Protein AF-0000000081166981 (afdb_homodimer)

Secondary structure (DSSP, 8-state):
------------------PPPPPPPPSEEEEEEEEEETTTTEEEEEEEEEETTTTEEEEEEPP-TTSTT---EEEEEEGGGTEEEEEETTT--EEEEPPPPP--SSSPTTPEEEEEEEEEETTEEEEEEEEE--BTTTB--SEEEEEETTTT-EEEEEEEE-SSS-EEEEEEEEEEEES-S-GGGGSPPGGGGGPEE--SS--SS--/------------------PPPPPPPPSEEEEEEEEEETTTTEEEEEEEEEETTTTEEEEEEPPPTTSTT---EEEEEEGGGTEEEEEETTT--EEEEPPPPP--SSSPTTPEEEEEEEEEETTEEEEEEEEE--BTTTB--SEEEEEETTTT-EEEEEEEE-SSS-EEEEEEEEEEEES-S-GGGGSPPGGGGGPEE--SS--SS--

pLDDT: mean 86.84, std 14.69, range [39.94, 98.31]

Structure (mmCIF, N/CA/C/O backbone):
data_AF-0000000081166981-model_v1
#
loop_
_entity.id
_entity.type
_entity.pdbx_description
1 polymer 'Uncharacterized protein'
#
loop_
_atom_site.group_PDB
_atom_site.id
_atom_site.type_symbol
_atom_site.label_atom_id
_atom_site.label_alt_id
_atom_site.label_comp_id
_atom_site.label_asym_id
_atom_site.label_entity_id
_atom_site.label_seq_id
_atom_site.pdbx_PDB_ins_code
_atom_site.Cartn_x
_atom_site.Cartn_y
_atom_site.Cartn_z
_atom_site.occupancy
_atom_site.B_iso_or_equiv
_atom_site.auth_seq_id
_atom_site.auth_comp_id
_atom_site.auth_asym_id
_atom_site.auth_atom_id
_atom_site.pdbx_PDB_model_num
ATOM 1 N N . MET A 1 1 ? 57.75 27.859 36.406 1 41.5 1 MET A N 1
ATOM 2 C CA . MET A 1 1 ? 56.656 26.891 36.312 1 41.5 1 MET A CA 1
ATOM 3 C C . MET A 1 1 ? 55.906 27.031 35 1 41.5 1 MET A C 1
ATOM 5 O O . MET A 1 1 ? 55.406 28.109 34.656 1 41.5 1 MET A O 1
ATOM 9 N N . MET A 1 2 ? 56.25 26.188 33.906 1 49.34 2 MET A N 1
ATOM 10 C CA . MET A 1 2 ? 55.781 26.094 32.531 1 49.34 2 MET A CA 1
ATOM 11 C C . MET A 1 2 ? 54.312 25.625 32.5 1 49.34 2 MET A C 1
ATOM 13 O O . MET A 1 2 ? 54 24.594 33.094 1 49.34 2 MET A O 1
ATOM 17 N N . ARG A 1 3 ? 53.25 26.453 32.406 1 57.19 3 ARG A N 1
ATOM 18 C CA . ARG A 1 3 ? 51.844 26.203 32.219 1 57.19 3 ARG A CA 1
ATOM 19 C C . ARG A 1 3 ? 51.562 25.375 30.969 1 57.19 3 ARG A C 1
ATOM 21 O O . ARG A 1 3 ? 51.844 25.844 29.859 1 57.19 3 ARG A O 1
ATOM 28 N N . ILE A 1 4 ? 51.594 24.031 31 1 49.94 4 ILE A N 1
ATOM 29 C CA . ILE A 1 4 ? 51.219 23.156 29.891 1 49.94 4 ILE A CA 1
ATOM 30 C C . ILE A 1 4 ? 49.719 23.281 29.609 1 49.94 4 ILE A C 1
ATOM 32 O O . ILE A 1 4 ? 48.875 23.031 30.484 1 49.94 4 ILE A O 1
ATOM 36 N N . ALA A 1 5 ? 49.281 24.062 28.578 1 58.81 5 ALA A N 1
ATOM 37 C CA . ALA A 1 5 ? 47.938 24.172 28.062 1 58.81 5 ALA A CA 1
ATOM 38 C C . ALA A 1 5 ? 47.469 22.844 27.484 1 58.81 5 ALA A C 1
ATOM 40 O O . ALA A 1 5 ? 48.125 22.281 26.578 1 58.81 5 ALA A O 1
ATOM 41 N N . PHE A 1 6 ? 46.688 22.031 28.188 1 53.03 6 PHE A N 1
ATOM 42 C CA . PHE A 1 6 ? 46.062 20.812 27.703 1 53.03 6 PHE A CA 1
ATOM 43 C C . PHE A 1 6 ? 45.031 21.125 26.609 1 53.03 6 PHE A C 1
ATOM 45 O O . PHE A 1 6 ? 44.062 21.859 26.844 1 53.03 6 PHE A O 1
ATOM 52 N N . VAL A 1 7 ? 45.5 21.094 25.328 1 52.56 7 VAL A N 1
ATOM 53 C CA . VAL A 1 7 ? 44.562 21.156 24.203 1 52.56 7 VAL A CA 1
ATOM 54 C C . VAL A 1 7 ? 43.656 19.922 24.188 1 52.56 7 VAL A C 1
ATOM 56 O O . VAL A 1 7 ? 44.156 18.797 24.062 1 52.56 7 VAL A O 1
ATOM 59 N N . LEU A 1 8 ? 42.469 19.984 24.75 1 51.81 8 LEU A N 1
ATOM 60 C CA . LEU A 1 8 ? 41.438 18.969 24.594 1 51.81 8 LEU A CA 1
ATOM 61 C C . LEU A 1 8 ? 41 18.844 23.125 1 51.81 8 LEU A C 1
ATOM 63 O O . LEU A 1 8 ? 40.406 19.766 22.578 1 51.81 8 LEU A O 1
ATOM 67 N N . LEU A 1 9 ? 41.656 18.016 22.328 1 49.22 9 LEU A N 1
ATOM 68 C CA . LEU A 1 9 ? 41.219 17.656 20.984 1 49.22 9 LEU A CA 1
ATOM 69 C C . LEU A 1 9 ? 39.844 16.969 21.031 1 49.22 9 LEU A C 1
ATOM 71 O O . LEU A 1 9 ? 39.719 15.859 21.547 1 49.22 9 LEU A O 1
ATOM 75 N N . ALA A 1 10 ? 38.781 17.703 20.953 1 51.91 10 ALA A N 1
ATOM 76 C CA . ALA A 1 10 ? 37.469 17.109 20.75 1 51.91 10 ALA A CA 1
ATOM 77 C C . ALA A 1 10 ? 37.406 16.312 19.453 1 51.91 10 ALA A C 1
ATOM 79 O O . ALA A 1 10 ? 37.5 16.891 18.359 1 51.91 10 ALA A O 1
ATOM 80 N N . ILE A 1 11 ? 37.719 14.992 19.391 1 51.25 11 ILE A N 1
ATOM 81 C CA . ILE A 1 11 ? 37.5 14.094 18.266 1 51.25 11 ILE A CA 1
ATOM 82 C C . ILE A 1 11 ? 36 14.078 17.922 1 51.25 11 ILE A C 1
ATOM 84 O O . ILE A 1 11 ? 35.188 13.578 18.688 1 51.25 11 ILE A O 1
ATOM 88 N N . PHE A 1 12 ? 35.531 15 17.062 1 52.44 12 PHE A N 1
ATOM 89 C CA . PHE A 1 12 ? 34.219 14.875 16.422 1 52.44 12 PHE A CA 1
ATOM 90 C C . PHE A 1 12 ? 34.125 13.562 15.656 1 52.44 12 PHE A C 1
ATOM 92 O O . PHE A 1 12 ? 34.75 13.398 14.609 1 52.44 12 PHE A O 1
ATOM 99 N N . ALA A 1 13 ? 33.844 12.484 16.219 1 47.09 13 ALA A N 1
ATOM 100 C CA . ALA A 1 13 ? 33.438 11.266 15.523 1 47.09 13 ALA A CA 1
ATOM 101 C C . ALA A 1 13 ? 32.281 11.547 14.578 1 47.09 13 ALA A C 1
ATOM 103 O O . ALA A 1 13 ? 31.141 11.742 15.016 1 47.09 13 ALA A O 1
ATOM 104 N N . TRP A 1 14 ? 32.5 12.125 13.422 1 47.34 14 TRP A N 1
ATOM 105 C CA . TRP A 1 14 ? 31.5 12.039 12.367 1 47.34 14 TRP A CA 1
ATOM 106 C C . TRP A 1 14 ? 30.984 10.609 12.211 1 47.34 14 TRP A C 1
ATOM 108 O O . TRP A 1 14 ? 31.719 9.734 11.742 1 47.34 14 TRP A O 1
ATOM 118 N N . THR A 1 15 ? 30.25 10.125 13.047 1 48 15 THR A N 1
ATOM 119 C CA . THR A 1 15 ? 29.578 8.875 12.727 1 48 15 THR A CA 1
ATOM 120 C C . THR A 1 15 ? 28.906 8.961 11.359 1 48 15 THR A C 1
ATOM 122 O O . THR A 1 15 ? 27.953 9.734 11.172 1 48 15 THR A O 1
ATOM 125 N N . ASN A 1 16 ? 29.625 8.891 10.258 1 45.94 16 ASN A N 1
ATOM 126 C CA . ASN A 1 16 ? 28.984 8.602 8.977 1 45.94 16 ASN A CA 1
ATOM 127 C C . ASN A 1 16 ? 27.812 7.648 9.125 1 45.94 16 ASN A C 1
ATOM 129 O O . ASN A 1 16 ? 28 6.48 9.469 1 45.94 16 ASN A O 1
ATOM 133 N N . ALA A 1 17 ? 26.766 8.039 9.602 1 55.31 17 ALA A N 1
ATOM 134 C CA . ALA A 1 17 ? 25.594 7.18 9.664 1 55.31 17 ALA A CA 1
ATOM 135 C C . ALA A 1 17 ? 25.406 6.414 8.352 1 55.31 17 ALA A C 1
ATOM 137 O O . ALA A 1 17 ? 24.984 6.984 7.344 1 55.31 17 ALA A O 1
ATOM 138 N N . GLN A 1 18 ? 26.234 5.395 7.977 1 61.78 18 GLN A N 1
ATOM 139 C CA . GLN A 1 18 ? 26.203 4.555 6.785 1 61.78 18 GLN A CA 1
ATOM 140 C C . GLN A 1 18 ? 24.766 4.137 6.449 1 61.78 18 GLN A C 1
ATOM 142 O O . GLN A 1 18 ? 23.969 3.871 7.352 1 61.78 18 GLN A O 1
ATOM 147 N N . ALA A 1 19 ? 24.344 4.379 5.203 1 71.38 19 ALA A N 1
ATOM 148 C CA . ALA A 1 19 ? 23.047 3.9 4.711 1 71.38 19 ALA A CA 1
ATOM 149 C C . ALA A 1 19 ? 22.828 2.432 5.066 1 71.38 19 ALA A C 1
ATOM 151 O O . ALA A 1 19 ? 23.781 1.634 5.027 1 71.38 19 ALA A O 1
ATOM 152 N N . PRO A 1 20 ? 21.656 2.158 5.574 1 85.75 20 PRO A N 1
ATOM 153 C CA . PRO A 1 20 ? 21.375 0.769 5.945 1 85.75 20 PRO A CA 1
ATOM 154 C C . PRO A 1 20 ? 21.641 -0.211 4.805 1 85.75 20 PRO A C 1
ATOM 156 O O . PRO A 1 20 ? 21.562 0.165 3.633 1 85.75 20 PRO A O 1
ATOM 159 N N . SER A 1 21 ? 22.125 -1.35 5.086 1 90.31 21 SER A N 1
ATOM 160 C CA . SER A 1 21 ? 22.281 -2.422 4.109 1 90.31 21 SER A CA 1
ATOM 161 C C . SER A 1 21 ? 20.969 -3.164 3.877 1 90.31 21 SER A C 1
ATOM 163 O O . SER A 1 21 ? 20.219 -3.395 4.816 1 90.31 21 SER A O 1
ATOM 165 N N . PRO A 1 22 ? 20.734 -3.51 2.668 1 93.31 22 PRO A N 1
ATOM 166 C CA . PRO A 1 22 ? 19.5 -4.238 2.375 1 93.31 22 PRO A CA 1
ATOM 167 C C . PRO A 1 22 ? 19.453 -5.613 3.035 1 93.31 22 PRO A C 1
ATOM 169 O O . PRO A 1 22 ? 20.469 -6.289 3.131 1 93.31 22 PRO A O 1
ATOM 172 N N . CYS A 1 23 ? 18.359 -5.961 3.521 1 94.81 23 CYS A N 1
ATOM 173 C CA . CYS A 1 23 ? 18.172 -7.309 4.043 1 94.81 23 CYS A CA 1
ATOM 174 C C . CYS A 1 23 ? 18.047 -8.32 2.91 1 94.81 23 CYS A C 1
ATOM 176 O O . CYS A 1 23 ? 17.922 -7.941 1.744 1 94.81 23 CYS A O 1
ATOM 178 N N . VAL A 1 24 ? 18.109 -9.617 3.238 1 93.94 24 VAL A N 1
ATOM 179 C CA . VAL A 1 24 ? 18.016 -10.688 2.25 1 93.94 24 VAL A CA 1
ATOM 180 C C . VAL A 1 24 ? 16.641 -11.32 2.295 1 93.94 24 VAL A C 1
ATOM 182 O O . VAL A 1 24 ? 16.234 -11.883 3.316 1 93.94 24 VAL A O 1
ATOM 185 N N . ALA A 1 25 ? 15.984 -11.203 1.248 1 94.31 25 ALA A N 1
ATOM 186 C CA . ALA A 1 25 ? 14.641 -11.773 1.152 1 94.31 25 ALA A CA 1
ATOM 187 C C . ALA A 1 25 ? 14.688 -13.297 1.246 1 94.31 25 ALA A C 1
ATOM 189 O O . ALA A 1 25 ? 15.68 -13.922 0.858 1 94.31 25 ALA A O 1
ATOM 190 N N . PRO A 1 26 ? 13.602 -13.922 1.731 1 96.38 26 PRO A N 1
ATOM 191 C CA . PRO A 1 26 ? 13.562 -15.383 1.743 1 96.38 26 PRO A CA 1
ATOM 192 C C . PRO A 1 26 ? 13.602 -15.984 0.34 1 96.38 26 PRO A C 1
ATOM 194 O O . PRO A 1 26 ? 13.047 -15.406 -0.599 1 96.38 26 PRO A O 1
ATOM 197 N N . THR A 1 27 ? 14.141 -17.141 0.223 1 97 27 THR A N 1
ATOM 198 C CA . THR A 1 27 ? 14.242 -17.797 -1.071 1 97 27 THR A CA 1
ATOM 199 C C . THR A 1 27 ? 12.922 -18.484 -1.429 1 97 27 THR A C 1
ATOM 201 O O . THR A 1 27 ? 12.68 -18.797 -2.596 1 97 27 THR A O 1
ATOM 204 N N . GLN A 1 28 ? 12.156 -18.797 -0.4 1 97.75 28 GLN A N 1
ATOM 205 C CA . GLN A 1 28 ? 10.844 -19.406 -0.607 1 97.75 28 GLN A CA 1
ATOM 206 C C . GLN A 1 28 ? 9.812 -18.844 0.368 1 97.75 28 GLN A C 1
ATOM 208 O O . GLN A 1 28 ? 10.109 -18.641 1.548 1 97.75 28 GLN A O 1
ATOM 213 N N . PHE A 1 29 ? 8.617 -18.578 -0.15 1 98 29 PHE A N 1
ATOM 214 C CA . PHE A 1 29 ? 7.508 -18.203 0.716 1 98 29 PHE A CA 1
ATOM 215 C C . PHE A 1 29 ? 6.176 -18.375 -0.005 1 98 29 PHE A C 1
ATOM 217 O O . PHE A 1 29 ? 6.141 -18.531 -1.228 1 98 29 PHE A O 1
ATOM 224 N N . ALA A 1 30 ? 5.137 -18.484 0.75 1 98.31 30 ALA A N 1
ATOM 225 C CA . ALA A 1 30 ? 3.758 -18.422 0.269 1 98.31 30 ALA A CA 1
ATOM 226 C C . ALA A 1 30 ? 3.021 -17.234 0.859 1 98.31 30 ALA A C 1
ATOM 228 O O . ALA A 1 30 ? 3.381 -16.734 1.934 1 98.31 30 ALA A O 1
ATOM 229 N N . ALA A 1 31 ? 2.043 -16.734 0.13 1 98 31 ALA A N 1
ATOM 230 C CA . ALA A 1 31 ? 1.3 -15.562 0.606 1 98 31 ALA A CA 1
ATOM 231 C C . ALA A 1 31 ? -0.015 -15.406 -0.152 1 98 31 ALA A C 1
ATOM 233 O O . ALA A 1 31 ? -0.223 -16.047 -1.188 1 98 31 ALA A O 1
ATOM 234 N N . ARG A 1 32 ? -0.881 -14.648 0.388 1 97.25 32 ARG A N 1
ATOM 235 C CA . ARG A 1 32 ? -1.957 -14.031 -0.376 1 97.25 32 ARG A CA 1
ATOM 236 C C . ARG A 1 32 ? -1.551 -12.641 -0.86 1 97.25 32 ARG A C 1
ATOM 238 O O . ARG A 1 32 ? -0.796 -11.938 -0.184 1 97.25 32 ARG A O 1
ATOM 245 N N . ILE A 1 33 ? -1.993 -12.336 -2.061 1 96.38 33 ILE A N 1
ATOM 246 C CA . ILE A 1 33 ? -1.647 -11 -2.545 1 96.38 33 ILE A CA 1
ATOM 247 C C . ILE A 1 33 ? -2.891 -10.32 -3.117 1 96.38 33 ILE A C 1
ATOM 249 O O . ILE A 1 33 ? -3.801 -10.992 -3.611 1 96.38 33 ILE A O 1
ATOM 253 N N . SER A 1 34 ? -2.934 -9.07 -2.967 1 94.75 34 SER A N 1
ATOM 254 C CA . SER A 1 34 ? -3.855 -8.195 -3.689 1 94.75 34 SER A CA 1
ATOM 255 C C . SER A 1 34 ? -3.111 -7.289 -4.66 1 94.75 34 SER A C 1
ATOM 257 O O . SER A 1 34 ? -2.193 -6.566 -4.266 1 94.75 34 SER A O 1
ATOM 259 N N . GLN A 1 35 ? -3.494 -7.438 -5.887 1 92.75 35 GLN A N 1
ATOM 260 C CA . GLN A 1 35 ? -2.865 -6.621 -6.922 1 92.75 35 GLN A CA 1
ATOM 261 C C . GLN A 1 35 ? -3.83 -5.562 -7.449 1 92.75 35 GLN A C 1
ATOM 263 O O . GLN A 1 35 ? -4.891 -5.891 -7.984 1 92.75 35 GLN A O 1
ATOM 268 N N . TYR A 1 36 ? -3.428 -4.344 -7.289 1 90.88 36 TYR A N 1
ATOM 269 C CA . TYR A 1 36 ? -4.23 -3.223 -7.77 1 90.88 36 TYR A CA 1
ATOM 270 C C . TYR A 1 36 ? -3.598 -2.584 -9 1 90.88 36 TYR A C 1
ATOM 272 O O . TYR A 1 36 ? -2.51 -2.01 -8.914 1 90.88 36 TYR A O 1
ATOM 280 N N . ASN A 1 37 ? -4.344 -2.715 -10.078 1 88.38 37 ASN A N 1
ATOM 281 C CA . ASN A 1 37 ? -3.965 -1.98 -11.281 1 88.38 37 ASN A CA 1
ATOM 282 C C . ASN A 1 37 ? -4.574 -0.581 -11.297 1 88.38 37 ASN A C 1
ATOM 284 O O . ASN A 1 37 ? -5.781 -0.427 -11.484 1 88.38 37 ASN A O 1
ATOM 288 N N . HIS A 1 38 ? -3.75 0.38 -11.172 1 86.81 38 HIS A N 1
ATOM 289 C CA . HIS A 1 38 ? -4.238 1.738 -10.969 1 86.81 38 HIS A CA 1
ATOM 290 C C . HIS A 1 38 ? -4.668 2.373 -12.281 1 86.81 38 HIS A C 1
AT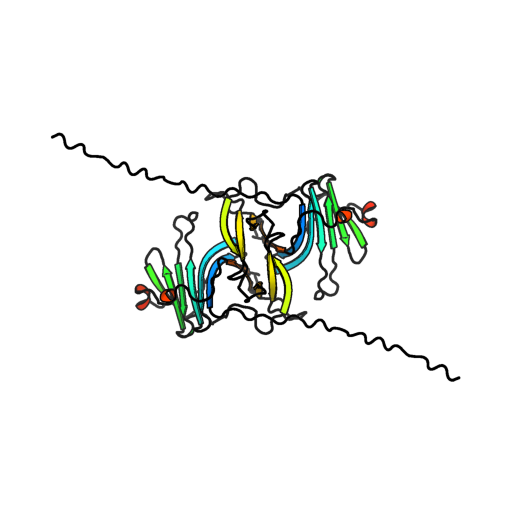OM 292 O O . HIS A 1 38 ? -5.352 3.4 -12.289 1 86.81 38 HIS A O 1
ATOM 298 N N . GLY A 1 39 ? -4.301 1.807 -13.406 1 80.94 39 GLY A N 1
ATOM 299 C CA . GLY A 1 39 ? -4.742 2.273 -14.711 1 80.94 39 GLY A CA 1
ATOM 300 C C . GLY A 1 39 ? -6.164 1.862 -15.039 1 80.94 39 GLY A C 1
ATOM 301 O O . GLY A 1 39 ? -6.918 2.637 -15.641 1 80.94 39 GLY A O 1
ATOM 302 N N . THR A 1 40 ? -6.527 0.65 -14.609 1 80 40 THR A N 1
ATOM 303 C CA . THR A 1 40 ? -7.852 0.13 -14.938 1 80 40 THR A CA 1
ATOM 304 C C . THR A 1 40 ? -8.75 0.125 -13.703 1 80 40 THR A C 1
ATOM 306 O O . THR A 1 40 ? -9.953 -0.136 -13.805 1 80 40 THR A O 1
ATOM 309 N N . ASP A 1 41 ? -8.172 0.356 -12.555 1 81.88 41 ASP A N 1
ATOM 310 C CA . ASP A 1 41 ? -8.883 0.347 -11.281 1 81.88 41 ASP A CA 1
ATOM 311 C C . ASP A 1 41 ? -9.453 -1.037 -10.977 1 81.88 41 ASP A C 1
ATOM 313 O O . ASP A 1 41 ? -10.633 -1.169 -10.656 1 81.88 41 ASP A O 1
ATOM 317 N N . THR A 1 42 ? -8.609 -2.027 -11.133 1 83.44 42 THR A N 1
ATOM 318 C CA . THR A 1 42 ? -9.008 -3.404 -10.867 1 83.44 42 THR A CA 1
ATOM 319 C C . THR A 1 42 ? -8.133 -4.023 -9.773 1 83.44 42 THR A C 1
ATOM 321 O O . THR A 1 42 ? -6.926 -3.783 -9.734 1 83.44 42 THR A O 1
ATOM 324 N N . ILE A 1 43 ? -8.836 -4.75 -8.953 1 86.75 43 ILE A N 1
ATOM 325 C CA . ILE A 1 43 ? -8.133 -5.473 -7.902 1 86.75 43 ILE A CA 1
ATOM 326 C C . ILE A 1 43 ? -8.281 -6.977 -8.125 1 86.75 43 ILE A C 1
ATOM 328 O O . ILE A 1 43 ? -9.398 -7.484 -8.266 1 86.75 43 ILE A O 1
ATOM 332 N N . ASN A 1 44 ? -7.168 -7.629 -8.266 1 88.38 44 ASN A N 1
ATOM 333 C CA . ASN A 1 44 ? -7.133 -9.086 -8.32 1 88.38 44 ASN A CA 1
ATOM 334 C C . ASN A 1 44 ? -6.441 -9.672 -7.09 1 88.38 44 ASN A C 1
ATOM 336 O O . ASN A 1 44 ? -5.438 -9.133 -6.621 1 88.38 44 ASN A O 1
ATOM 340 N N . ARG A 1 45 ? -6.973 -10.781 -6.66 1 92.88 45 ARG A N 1
ATOM 341 C CA . ARG A 1 45 ? -6.387 -11.43 -5.492 1 92.88 45 ARG A CA 1
ATOM 342 C C . ARG A 1 45 ? -5.906 -12.836 -5.832 1 92.88 45 ARG A C 1
ATOM 344 O O . ARG A 1 45 ? -6.559 -13.555 -6.594 1 92.88 45 ARG A O 1
ATOM 351 N N . PHE A 1 46 ? -4.773 -13.188 -5.25 1 95.31 46 PHE A N 1
ATOM 352 C CA . PHE A 1 46 ? -4.168 -14.484 -5.535 1 95.31 46 PHE A CA 1
ATOM 353 C C . PHE A 1 46 ? -3.635 -15.125 -4.258 1 95.31 46 PHE A C 1
ATOM 355 O O . PHE A 1 46 ? -3.285 -14.422 -3.307 1 95.31 46 PHE A O 1
ATOM 362 N N . ILE A 1 47 ? -3.609 -16.438 -4.273 1 96.56 47 ILE A N 1
ATOM 363 C CA . ILE A 1 47 ? -2.705 -17.188 -3.422 1 96.56 47 ILE A CA 1
ATOM 364 C C . ILE A 1 47 ? -1.443 -17.562 -4.203 1 96.56 47 ILE A C 1
ATOM 366 O O . ILE A 1 47 ? -1.524 -18.094 -5.312 1 96.56 47 ILE A O 1
ATOM 370 N N . ILE A 1 48 ? -0.298 -17.266 -3.625 1 96.81 48 ILE A N 1
ATOM 371 C CA . ILE A 1 48 ? 0.915 -17.469 -4.41 1 96.81 48 ILE A CA 1
ATOM 372 C C . ILE A 1 48 ? 1.893 -18.344 -3.633 1 96.81 48 ILE A C 1
ATOM 374 O O . ILE A 1 48 ? 1.831 -18.422 -2.404 1 96.81 48 ILE A O 1
ATOM 378 N N . GLN A 1 49 ? 2.742 -19 -4.363 1 97.44 49 GLN A N 1
ATOM 379 C CA . GLN A 1 49 ? 3.969 -19.609 -3.867 1 97.44 49 GLN A CA 1
ATOM 380 C C . GLN A 1 49 ? 5.176 -19.188 -4.695 1 97.44 49 GLN A C 1
ATOM 382 O O . GLN A 1 49 ? 5.121 -19.172 -5.926 1 97.44 49 GLN A O 1
ATOM 387 N N . TYR A 1 50 ? 6.09 -18.797 -4.031 1 97.44 50 TYR A N 1
ATOM 388 C CA . TYR A 1 50 ? 7.344 -18.297 -4.586 1 97.44 50 TYR A CA 1
ATOM 389 C C . TYR A 1 50 ? 8.5 -19.234 -4.25 1 97.44 50 TYR A C 1
ATOM 391 O O . TYR A 1 50 ? 8.688 -19.609 -3.092 1 97.44 50 TYR A O 1
ATOM 399 N N . ASP A 1 51 ? 9.281 -19.594 -5.254 1 97.81 51 ASP A N 1
ATOM 400 C CA . ASP A 1 51 ? 10.43 -20.469 -5.098 1 97.81 51 ASP A CA 1
ATOM 401 C C . ASP A 1 51 ? 11.617 -19.984 -5.93 1 97.81 51 ASP A C 1
ATOM 403 O O . ASP A 1 51 ? 11.742 -20.344 -7.102 1 97.81 51 ASP A O 1
ATOM 407 N N . ALA A 1 52 ? 12.508 -19.266 -5.293 1 96.56 52 ALA A N 1
ATOM 408 C CA . ALA A 1 52 ? 13.648 -18.688 -5.996 1 96.56 52 ALA A CA 1
ATOM 409 C C . ALA A 1 52 ? 14.719 -19.75 -6.254 1 96.56 52 ALA A C 1
ATOM 411 O O . ALA A 1 52 ? 15.523 -19.609 -7.184 1 96.56 52 ALA A O 1
ATOM 412 N N . ILE A 1 53 ? 14.75 -20.719 -5.43 1 96.69 53 ILE A N 1
ATOM 413 C CA . ILE A 1 53 ? 15.734 -21.781 -5.605 1 96.69 53 ILE A CA 1
ATOM 414 C C . ILE A 1 53 ? 15.562 -22.422 -6.98 1 96.69 53 ILE A C 1
ATOM 416 O O . ILE A 1 53 ? 16.531 -22.625 -7.707 1 96.69 53 ILE A O 1
ATOM 420 N N . ASN A 1 54 ? 14.344 -22.672 -7.344 1 97.25 54 ASN A N 1
ATOM 421 C CA . ASN A 1 54 ? 14.055 -23.328 -8.617 1 97.25 54 ASN A CA 1
ATOM 422 C C . ASN A 1 54 ? 13.492 -22.344 -9.641 1 97.25 54 ASN A C 1
ATOM 424 O O . ASN A 1 54 ? 13.055 -22.75 -10.719 1 97.25 54 ASN A O 1
ATOM 428 N N . GLU A 1 55 ? 13.422 -21.078 -9.32 1 97.12 55 GLU A N 1
ATOM 429 C CA . GLU A 1 55 ? 12.961 -20 -10.188 1 97.12 55 GLU A CA 1
ATOM 430 C C . GLU A 1 55 ? 11.57 -20.281 -10.734 1 97.12 55 GLU A C 1
ATOM 432 O O . GLU A 1 55 ? 11.367 -20.328 -11.953 1 97.12 55 GLU A O 1
ATOM 437 N N . ARG A 1 56 ? 10.641 -20.344 -9.812 1 97.12 56 ARG A N 1
ATOM 438 C CA . ARG A 1 56 ? 9.281 -20.656 -10.234 1 97.12 56 ARG A C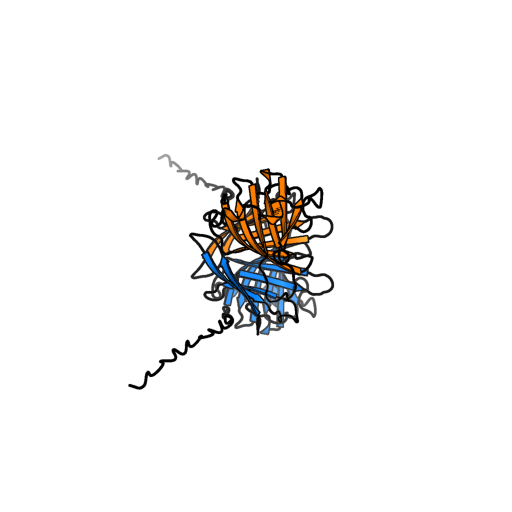A 1
ATOM 439 C C . ARG A 1 56 ? 8.258 -19.984 -9.328 1 97.12 56 ARG A C 1
ATOM 441 O O . ARG A 1 56 ? 8.547 -19.688 -8.164 1 97.12 56 ARG A O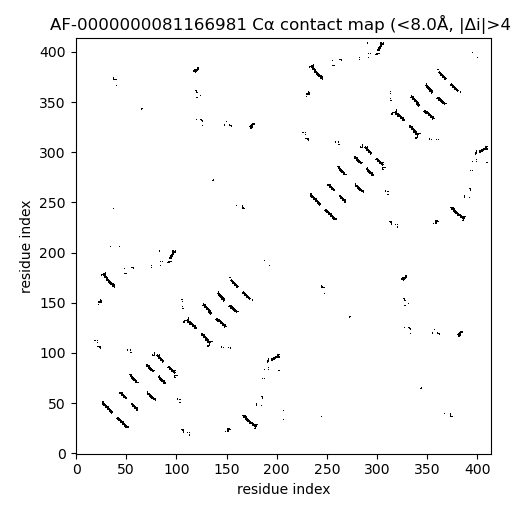 1
ATOM 448 N N . TRP A 1 57 ? 7.113 -19.75 -9.938 1 95.81 57 TRP A N 1
ATOM 449 C CA . TRP A 1 57 ? 5.953 -19.156 -9.281 1 95.81 57 TRP A CA 1
ATOM 450 C C . TRP A 1 57 ? 4.695 -19.984 -9.547 1 95.81 57 TRP A C 1
ATOM 452 O O . TRP A 1 57 ? 4.527 -20.531 -10.641 1 95.81 57 TRP A O 1
ATOM 462 N N . VAL A 1 58 ? 3.828 -20.031 -8.594 1 96.56 58 VAL A N 1
ATOM 463 C CA . VAL A 1 58 ? 2.463 -20.484 -8.852 1 96.56 58 VAL A CA 1
ATOM 464 C C . VAL A 1 58 ? 1.473 -19.5 -8.219 1 96.56 58 VAL A C 1
ATOM 466 O O . VAL A 1 58 ? 1.686 -19.031 -7.102 1 96.56 58 VAL A O 1
ATOM 469 N N . LEU A 1 59 ? 0.476 -19.141 -8.914 1 96.06 59 LEU A N 1
ATOM 470 C CA . LEU A 1 59 ? -0.55 -18.203 -8.484 1 96.06 59 LEU A CA 1
ATOM 471 C C . LEU A 1 59 ? -1.944 -18.781 -8.688 1 96.06 59 LEU A C 1
ATOM 473 O O . LEU A 1 59 ? -2.264 -19.281 -9.773 1 96.06 59 LEU A O 1
ATOM 477 N N . PHE A 1 60 ? -2.734 -18.75 -7.695 1 95.44 60 PHE A N 1
ATOM 478 C CA . PHE A 1 60 ? -4.137 -19.141 -7.758 1 95.44 60 PHE A CA 1
ATOM 479 C C . PHE A 1 60 ? -5.047 -17.922 -7.586 1 95.44 60 PHE A C 1
ATOM 481 O O . PHE A 1 60 ? -5.082 -17.312 -6.512 1 95.44 60 PHE A O 1
ATOM 488 N N . GLU A 1 61 ? -5.723 -17.562 -8.586 1 93.25 61 GLU A N 1
ATOM 489 C CA . GLU A 1 61 ? -6.68 -16.469 -8.438 1 93.25 61 GLU A CA 1
ATOM 490 C C . GLU A 1 61 ? -7.789 -16.844 -7.453 1 93.25 61 GLU A C 1
ATOM 492 O O . GLU A 1 61 ? -8.367 -17.922 -7.539 1 93.25 61 GLU A O 1
ATOM 497 N N . GLU A 1 62 ? -7.973 -15.922 -6.512 1 89.75 62 GLU A N 1
ATOM 498 C CA . GLU A 1 62 ? -9.023 -16.156 -5.523 1 89.75 62 GLU A CA 1
ATOM 499 C C . GLU A 1 62 ? -10.398 -15.812 -6.086 1 89.75 62 GLU A C 1
ATOM 501 O O . GLU A 1 62 ? -10.57 -14.773 -6.727 1 89.75 62 GLU A O 1
ATOM 506 N N . MET A 1 63 ? -11.281 -16.75 -5.844 1 78.94 63 MET A N 1
ATOM 507 C CA . MET A 1 63 ? -12.648 -16.531 -6.285 1 78.94 63 MET A CA 1
ATOM 508 C C . MET A 1 63 ? -13.32 -15.445 -5.453 1 78.94 63 MET A C 1
ATOM 510 O O . MET A 1 63 ? -13.102 -15.359 -4.246 1 78.94 63 MET A O 1
ATOM 514 N N . ASP A 1 64 ? -13.875 -14.516 -6.113 1 70.94 64 ASP A N 1
ATOM 515 C CA . ASP A 1 64 ? -14.594 -13.43 -5.461 1 70.94 64 ASP A CA 1
ATOM 516 C C . ASP A 1 64 ? -16.109 -13.602 -5.609 1 70.94 64 ASP A C 1
ATOM 518 O O . ASP A 1 64 ? -16.609 -13.82 -6.715 1 70.94 64 ASP A O 1
ATOM 522 N N . ALA A 1 65 ? -16.75 -13.562 -4.5 1 62.16 65 ALA A N 1
ATOM 523 C CA . ALA A 1 65 ? -18.188 -13.781 -4.5 1 62.16 65 ALA A CA 1
ATOM 524 C C . ALA A 1 65 ? -18.922 -12.641 -5.211 1 62.16 65 ALA A C 1
ATOM 526 O O . ALA A 1 65 ? -20.078 -12.789 -5.621 1 62.16 65 ALA A O 1
ATOM 527 N N . PHE A 1 66 ? -18.188 -11.586 -5.41 1 64.38 66 PHE A N 1
ATOM 528 C CA . PHE A 1 66 ? -18.844 -10.406 -5.941 1 64.38 66 PHE A CA 1
ATOM 529 C C . PHE A 1 66 ? -18.703 -10.328 -7.457 1 64.38 66 PHE A C 1
ATOM 531 O O . PHE A 1 66 ? -19.047 -9.32 -8.07 1 64.38 66 PHE A O 1
ATOM 538 N N . SER A 1 67 ? -18.125 -11.312 -7.992 1 65.75 67 SER A N 1
ATOM 539 C CA . SER A 1 67 ? -17.969 -11.344 -9.445 1 65.75 67 SER A CA 1
ATOM 540 C C . SER A 1 67 ? -18.562 -12.617 -10.039 1 65.75 67 SER A C 1
ATOM 542 O O . SER A 1 67 ? -17.828 -13.438 -10.609 1 65.75 67 SER A O 1
ATOM 544 N N . PRO A 1 68 ? -19.906 -12.602 -10.008 1 66 68 PRO A N 1
ATOM 545 C CA . PRO A 1 68 ? -20.484 -13.836 -10.555 1 66 68 PRO A CA 1
ATOM 546 C C . PRO A 1 68 ? -20.156 -14.039 -12.031 1 66 68 PRO A C 1
ATOM 548 O O . PRO A 1 68 ? -20.125 -13.078 -12.797 1 66 68 PRO A O 1
ATOM 551 N N . GLY A 1 69 ? -19.641 -15.227 -12.352 1 74.06 69 GLY A N 1
ATOM 552 C CA . GLY A 1 69 ? -19.375 -15.562 -13.742 1 74.06 69 GLY A CA 1
ATOM 553 C C . GLY A 1 69 ? -17.922 -15.328 -14.148 1 74.06 69 GLY A C 1
ATOM 554 O O . GLY A 1 69 ? -17.5 -15.781 -15.211 1 74.06 69 GLY A O 1
ATOM 555 N N . ARG A 1 70 ? -17.328 -14.594 -13.344 1 78.62 70 ARG A N 1
ATOM 556 C CA . ARG A 1 70 ? -15.938 -14.32 -13.672 1 78.62 70 ARG A CA 1
ATOM 557 C C . ARG A 1 70 ? -15.102 -15.594 -13.609 1 78.62 70 ARG A C 1
ATOM 559 O O . ARG A 1 70 ? -15.32 -16.438 -12.734 1 78.62 70 ARG A O 1
ATOM 566 N N . ARG A 1 71 ? -14.258 -15.805 -14.609 1 82.25 71 ARG A N 1
ATOM 567 C CA . ARG A 1 71 ? -13.312 -16.922 -14.617 1 82.25 71 ARG A CA 1
ATOM 568 C C . ARG A 1 71 ? -12.133 -16.641 -13.703 1 82.25 71 ARG A C 1
ATOM 570 O O . ARG A 1 71 ? -11.695 -15.492 -13.57 1 82.25 71 ARG A O 1
ATOM 577 N N . PHE A 1 72 ? -11.711 -17.797 -13.062 1 87.88 72 PHE A N 1
ATOM 578 C CA . PHE A 1 72 ? -10.531 -17.734 -12.211 1 87.88 72 PHE A CA 1
ATOM 579 C C . PHE A 1 72 ? -9.461 -18.703 -12.688 1 87.88 72 PHE A C 1
ATOM 581 O O . PHE A 1 72 ? -9.773 -19.812 -13.141 1 87.88 72 PHE A O 1
ATOM 588 N N . TYR A 1 73 ? -8.32 -18.281 -12.625 1 92.12 73 TYR A N 1
ATOM 589 C CA . TYR A 1 73 ? -7.238 -19.016 -13.266 1 92.12 73 TYR A CA 1
ATOM 590 C C . TYR A 1 73 ? -6.145 -19.359 -12.266 1 92.12 73 TYR A C 1
ATOM 592 O O . TYR A 1 73 ? -6.047 -18.734 -11.203 1 92.12 73 TYR A O 1
ATOM 600 N N . GLU A 1 74 ? -5.445 -20.375 -12.617 1 94.38 74 GLU A N 1
ATOM 601 C CA . GLU A 1 74 ? -4.16 -20.734 -12.031 1 94.38 74 GLU A CA 1
ATOM 602 C C . GLU A 1 74 ? -3.02 -20.516 -13.023 1 94.38 74 GLU A C 1
ATOM 604 O O . GLU A 1 74 ? -3.139 -20.859 -14.203 1 94.38 74 GLU A O 1
ATOM 609 N N . TYR A 1 75 ? -1.993 -19.922 -12.547 1 95.5 75 TYR A N 1
ATOM 610 C CA . TYR A 1 75 ? -0.793 -19.703 -13.344 1 95.5 75 TYR A CA 1
ATOM 611 C C . TYR A 1 75 ? 0.406 -20.422 -12.734 1 95.5 75 TYR A C 1
ATOM 613 O O . TYR A 1 75 ? 0.652 -20.312 -11.531 1 95.5 75 TYR A O 1
ATOM 621 N N . LEU A 1 76 ? 1.05 -21.125 -13.531 1 96.62 76 LEU A N 1
ATOM 622 C CA . LEU A 1 76 ? 2.275 -21.797 -13.125 1 96.62 76 LEU A CA 1
ATOM 623 C C . LEU A 1 76 ? 3.441 -21.391 -14.023 1 96.62 76 LEU A C 1
ATOM 625 O O . LEU A 1 76 ? 3.42 -21.656 -15.234 1 96.62 76 LEU A O 1
ATOM 629 N N . ILE A 1 77 ? 4.492 -20.812 -13.461 1 96.38 77 ILE A N 1
ATOM 630 C CA . ILE A 1 77 ? 5.656 -20.344 -14.211 1 96.38 77 ILE A CA 1
ATOM 631 C C . ILE A 1 77 ? 6.879 -21.172 -13.82 1 96.38 77 ILE A C 1
ATOM 633 O O . ILE A 1 77 ? 7.336 -21.109 -12.672 1 96.38 77 ILE A O 1
ATOM 637 N N . LEU A 1 78 ? 7.328 -21.859 -14.711 1 96.94 78 LEU A N 1
ATOM 638 C CA . LEU A 1 78 ? 8.531 -22.672 -14.555 1 96.94 78 LEU A CA 1
ATOM 639 C C . LEU A 1 78 ? 9.656 -22.141 -15.445 1 96.94 78 LEU A C 1
ATOM 641 O O . LEU A 1 78 ? 9.875 -22.656 -16.547 1 96.94 78 LEU A O 1
ATOM 645 N N . THR A 1 79 ? 10.406 -21.25 -14.922 1 96.88 79 THR A N 1
ATOM 646 C CA . THR A 1 79 ? 11.383 -20.516 -15.711 1 96.88 79 THR A CA 1
ATOM 647 C C . THR A 1 79 ? 12.492 -21.422 -16.203 1 96.88 79 THR A C 1
ATOM 649 O O . THR A 1 79 ? 12.93 -21.328 -17.359 1 96.88 79 THR A O 1
ATOM 652 N N . ARG A 1 80 ? 12.961 -22.25 -15.422 1 96.94 80 ARG A N 1
ATOM 653 C CA . ARG A 1 80 ? 14.047 -23.156 -15.805 1 96.94 80 ARG A CA 1
ATOM 654 C C . ARG A 1 80 ? 13.625 -24.062 -16.953 1 96.94 80 ARG A C 1
ATOM 656 O O . ARG A 1 80 ? 14.453 -24.469 -17.766 1 96.94 80 ARG A O 1
ATOM 663 N N . GLU A 1 81 ? 12.367 -24.344 -16.984 1 95.88 81 GLU A N 1
ATOM 664 C CA . GLU A 1 81 ? 11.828 -25.188 -18.047 1 95.88 81 GLU A CA 1
ATOM 665 C C . GLU A 1 81 ? 11.344 -24.359 -19.219 1 95.88 81 GLU A C 1
ATOM 667 O O . GLU A 1 81 ? 10.852 -24.891 -20.219 1 95.88 81 GLU A O 1
ATOM 672 N N . ASN A 1 82 ? 11.398 -23.109 -19.031 1 96.44 82 ASN A N 1
ATOM 673 C CA . ASN A 1 82 ? 10.961 -22.141 -20.031 1 96.44 82 ASN A CA 1
ATOM 674 C C . ASN A 1 82 ? 9.508 -22.375 -20.453 1 96.44 82 ASN A C 1
ATOM 676 O O . ASN A 1 82 ? 9.203 -22.438 -21.641 1 96.44 82 ASN A O 1
ATOM 680 N N . VAL A 1 83 ? 8.664 -22.5 -19.5 1 96.5 83 VAL A N 1
ATOM 681 C CA . VAL A 1 83 ? 7.25 -22.688 -19.797 1 96.5 83 VAL A CA 1
ATOM 682 C C . VAL A 1 83 ? 6.391 -22.031 -18.719 1 96.5 83 VAL A C 1
ATOM 684 O O . VAL A 1 83 ? 6.75 -22.047 -17.547 1 96.5 83 VAL A O 1
ATOM 687 N N . GLU A 1 84 ? 5.328 -21.484 -19.062 1 96.44 84 GLU A N 1
ATOM 688 C CA . GLU A 1 84 ? 4.281 -21.062 -18.141 1 96.44 84 GLU A CA 1
ATOM 689 C C . GLU A 1 84 ? 2.92 -21.609 -18.562 1 96.44 84 GLU A C 1
ATOM 691 O O . GLU A 1 84 ? 2.635 -21.703 -19.766 1 96.44 84 GLU A O 1
ATOM 696 N N . TYR A 1 85 ? 2.133 -22 -17.641 1 96.44 85 TYR A N 1
ATOM 697 C CA . TYR A 1 85 ? 0.805 -22.562 -17.859 1 96.44 85 TYR A CA 1
ATOM 698 C C . TYR A 1 85 ? -0.278 -21.625 -17.359 1 96.44 85 TYR A C 1
ATOM 700 O O . TYR A 1 85 ? -0.095 -20.938 -16.344 1 96.44 85 TYR A O 1
ATOM 708 N N . LYS A 1 86 ? -1.285 -21.562 -18.031 1 95.5 86 LYS A N 1
ATOM 709 C CA . LYS A 1 86 ? -2.535 -20.922 -17.625 1 95.5 86 LYS A CA 1
ATOM 710 C C . LYS A 1 86 ? -3.676 -21.938 -17.578 1 95.5 86 LYS A C 1
ATOM 712 O O . LYS A 1 86 ? -4.035 -22.516 -18.594 1 95.5 86 LYS A O 1
ATOM 717 N N . PHE A 1 87 ? -4.242 -22.109 -16.422 1 95.06 87 PHE A N 1
ATOM 718 C CA . PHE A 1 87 ? -5.246 -23.141 -16.188 1 95.06 87 PHE A CA 1
ATOM 719 C C . PHE A 1 87 ? -6.562 -22.516 -15.734 1 95.06 87 PHE A C 1
ATOM 721 O O . PHE A 1 87 ? -6.605 -21.797 -14.727 1 95.06 87 PHE A O 1
ATOM 728 N N . ASP A 1 88 ? -7.605 -22.719 -16.469 1 93.44 88 ASP A N 1
ATOM 729 C CA . ASP A 1 88 ? -8.938 -22.234 -16.109 1 93.44 88 ASP A CA 1
ATOM 730 C C . ASP A 1 88 ? -9.555 -23.125 -15.016 1 93.44 88 ASP A C 1
ATOM 732 O O . ASP A 1 88 ? -9.812 -24.312 -15.242 1 93.44 88 ASP A O 1
ATOM 736 N N . GLN A 1 89 ? -9.844 -22.547 -13.875 1 90.88 89 GLN A N 1
ATOM 737 C CA . GLN A 1 89 ? -10.305 -23.328 -12.727 1 90.88 89 GLN A CA 1
ATOM 738 C C . GLN A 1 89 ? -11.727 -23.828 -12.938 1 90.88 89 GLN A C 1
ATOM 740 O O . GLN A 1 89 ? -12.156 -24.781 -12.273 1 90.88 89 GLN A O 1
ATOM 745 N N . ARG A 1 90 ? -12.398 -23.219 -13.82 1 89.12 90 ARG A N 1
ATOM 746 C CA . ARG A 1 90 ? -13.781 -23.625 -14.086 1 89.12 90 ARG A CA 1
ATOM 747 C C . ARG A 1 90 ? -13.836 -24.688 -15.18 1 89.12 90 ARG A C 1
ATOM 749 O O . ARG A 1 90 ? -14.344 -25.781 -14.961 1 89.12 90 ARG A O 1
ATOM 756 N N . SER A 1 91 ? -13.328 -24.422 -16.375 1 92.38 91 SER A N 1
ATOM 757 C CA . SER A 1 91 ? -13.43 -25.312 -17.531 1 92.38 91 SER A CA 1
ATOM 758 C C . SER A 1 91 ? -12.32 -26.359 -17.516 1 92.38 91 SER A C 1
ATOM 760 O O . SER A 1 91 ? -12.375 -27.344 -18.266 1 92.38 91 SER A O 1
ATOM 762 N N . HIS A 1 92 ? -11.219 -26.156 -16.812 1 93.88 92 HIS A N 1
ATOM 763 C CA . HIS A 1 92 ? -10.07 -27.047 -16.688 1 93.88 92 HIS A CA 1
ATOM 764 C C . HIS A 1 92 ? -9.25 -27.062 -17.969 1 93.88 92 HIS A C 1
ATOM 766 O O . HIS A 1 92 ? -8.477 -27.984 -18.203 1 93.88 92 HIS A O 1
ATOM 772 N N . GLU A 1 93 ? -9.477 -26.047 -18.734 1 94.94 93 GLU A N 1
ATOM 773 C CA . GLU A 1 93 ? -8.648 -25.875 -19.922 1 94.94 93 GLU A CA 1
ATOM 774 C C . GLU A 1 93 ? -7.27 -25.328 -19.562 1 94.94 93 GLU A C 1
ATOM 776 O O . GLU A 1 93 ? -7.16 -24.406 -18.75 1 94.94 93 GLU A O 1
ATOM 781 N N . CYS A 1 94 ? -6.273 -25.953 -20.156 1 96.5 94 CYS A N 1
ATOM 782 C CA . CYS A 1 94 ? -4.902 -25.531 -19.891 1 96.5 94 CYS A CA 1
ATOM 783 C C . CYS A 1 94 ? -4.203 -25.109 -21.188 1 96.5 94 CYS A C 1
ATOM 785 O O . CYS A 1 94 ? -4.301 -25.797 -22.203 1 96.5 94 CYS A O 1
ATOM 787 N N . THR A 1 95 ? -3.564 -23.922 -21.125 1 95.5 95 THR A N 1
ATOM 788 C CA . THR A 1 95 ? -2.729 -23.453 -22.219 1 95.5 95 THR A CA 1
ATOM 789 C C . THR A 1 95 ? -1.313 -23.141 -21.734 1 95.5 95 THR A C 1
ATOM 791 O O . THR A 1 95 ? -1.08 -23.016 -20.531 1 95.5 95 THR A O 1
ATOM 794 N N . LYS A 1 96 ? -0.359 -23.141 -22.703 1 95.75 96 LYS A N 1
ATOM 795 C CA . LYS A 1 96 ? 1.005 -22.859 -22.266 1 95.75 96 LYS A CA 1
ATOM 796 C C . LYS A 1 96 ? 1.685 -21.859 -23.203 1 95.75 96 LYS A C 1
ATOM 798 O O . LYS A 1 96 ? 1.237 -21.656 -24.328 1 95.75 96 LYS A O 1
ATOM 803 N N . ALA A 1 97 ? 2.695 -21.188 -22.703 1 96 97 ALA A N 1
ATOM 804 C CA . ALA A 1 97 ? 3.557 -20.234 -23.391 1 96 97 ALA A CA 1
ATOM 805 C C . ALA A 1 97 ? 4.969 -20.25 -22.812 1 96 97 ALA A C 1
ATOM 807 O O . ALA A 1 97 ? 5.211 -20.844 -21.766 1 96 97 ALA A O 1
ATOM 808 N N . PRO A 1 98 ? 5.887 -19.703 -23.609 1 96 98 PRO A N 1
ATOM 809 C CA . PRO A 1 98 ? 7.207 -19.547 -22.984 1 96 98 PRO A CA 1
ATOM 810 C C . PRO A 1 98 ? 7.168 -18.75 -21.688 1 96 98 PRO A C 1
ATOM 812 O O . PRO A 1 98 ? 6.391 -17.797 -21.578 1 96 98 PRO A O 1
ATOM 815 N N . ALA A 1 99 ? 8.023 -19.156 -20.75 1 95.12 99 ALA A N 1
ATOM 816 C CA . ALA A 1 99 ? 8.047 -18.484 -19.453 1 95.12 99 ALA A CA 1
ATOM 817 C C . ALA A 1 99 ? 8.602 -17.062 -19.578 1 95.12 99 ALA A C 1
ATOM 819 O O . ALA A 1 99 ? 9.5 -16.812 -20.391 1 95.12 99 ALA A O 1
ATOM 820 N N . ARG A 1 100 ? 8.109 -16.188 -18.781 1 91.62 100 ARG A N 1
ATOM 821 C CA . ARG A 1 100 ? 8.695 -14.852 -18.656 1 91.62 100 ARG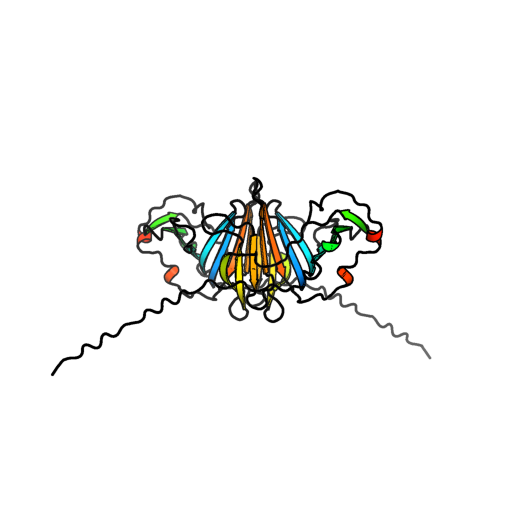 A CA 1
ATOM 822 C C . ARG A 1 100 ? 10.055 -14.922 -17.953 1 91.62 100 ARG A C 1
ATOM 824 O O . ARG A 1 100 ? 10.352 -15.891 -17.25 1 91.62 100 ARG A O 1
ATOM 831 N N . PRO A 1 101 ? 10.844 -13.844 -18.203 1 90.56 101 PRO A N 1
ATOM 832 C CA . PRO A 1 101 ? 12.125 -13.828 -17.5 1 90.56 101 PRO A CA 1
ATOM 833 C C . PRO A 1 101 ? 11.953 -13.867 -15.977 1 90.56 101 PRO A C 1
ATOM 835 O O . PRO A 1 101 ? 11.023 -13.266 -15.438 1 90.56 101 PRO A O 1
ATOM 838 N N . TRP A 1 102 ? 12.883 -14.562 -15.305 1 92.75 102 TRP A N 1
ATOM 839 C CA . TRP A 1 102 ? 12.836 -14.695 -13.852 1 92.75 102 TRP A CA 1
ATOM 840 C C . TRP A 1 102 ? 13.148 -13.359 -13.18 1 92.75 102 TRP A C 1
ATOM 842 O O . TRP A 1 102 ? 14.117 -12.688 -13.539 1 92.75 102 TRP A O 1
ATOM 852 N N . ARG A 1 103 ? 12.273 -12.992 -12.25 1 86.31 103 ARG A N 1
ATOM 853 C CA . ARG A 1 103 ? 12.531 -11.867 -11.359 1 86.31 103 ARG A CA 1
ATOM 854 C C . ARG A 1 103 ? 12.336 -12.273 -9.898 1 86.31 103 ARG A C 1
ATOM 856 O O . ARG A 1 103 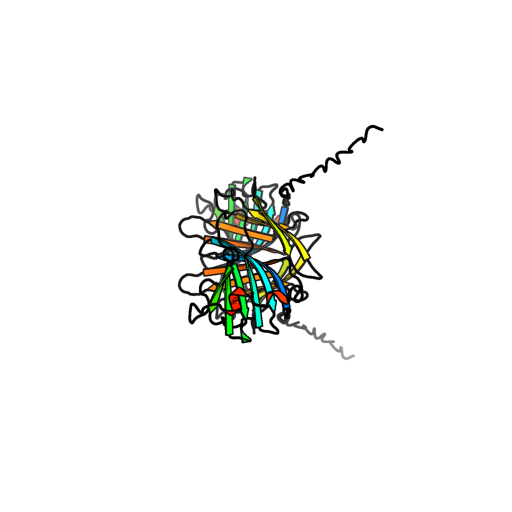? 11.219 -12.547 -9.469 1 86.31 103 ARG A O 1
ATOM 863 N N . ALA A 1 104 ? 13.438 -12.273 -9.234 1 89.62 104 ALA A N 1
ATOM 864 C CA . ALA A 1 104 ? 13.352 -12.617 -7.82 1 89.62 104 ALA A CA 1
ATOM 865 C C . ALA A 1 104 ? 12.617 -11.531 -7.039 1 89.62 104 ALA A C 1
ATOM 867 O O . ALA A 1 104 ? 12.766 -10.344 -7.324 1 89.62 104 ALA A O 1
ATOM 868 N N . PHE A 1 105 ? 11.828 -12.016 -6.098 1 89.31 105 PHE A N 1
ATOM 869 C CA . PHE A 1 105 ? 11.25 -11.055 -5.168 1 89.31 105 PHE A CA 1
ATOM 870 C C . PHE A 1 105 ? 12.32 -10.5 -4.23 1 89.31 105 PHE A C 1
ATOM 872 O O . PHE A 1 105 ? 13.211 -11.234 -3.805 1 89.31 105 PHE A O 1
ATOM 879 N N . GLY A 1 106 ? 12.078 -9.172 -3.91 1 85.94 106 GLY A N 1
ATOM 880 C CA . GLY A 1 106 ? 12.969 -8.586 -2.926 1 85.94 106 GLY A CA 1
ATOM 881 C C . GLY A 1 106 ? 13.453 -7.199 -3.311 1 85.94 106 GLY A C 1
ATOM 882 O O . GLY A 1 106 ? 12.867 -6.551 -4.18 1 85.94 106 GLY A O 1
ATOM 883 N N . ILE A 1 107 ? 14.469 -6.832 -2.592 1 91.06 107 ILE A N 1
ATOM 884 C CA . ILE A 1 107 ? 15.109 -5.539 -2.822 1 91.06 107 ILE A CA 1
ATOM 885 C C . ILE A 1 107 ? 15.969 -5.605 -4.082 1 91.06 107 ILE A C 1
ATOM 887 O O . ILE A 1 107 ? 16.766 -6.527 -4.246 1 91.06 107 ILE A O 1
ATOM 891 N N . PRO A 1 108 ? 15.719 -4.734 -4.988 1 89.06 108 PRO A N 1
ATOM 892 C CA . PRO A 1 108 ? 16.531 -4.738 -6.211 1 89.06 108 PRO A CA 1
ATOM 893 C C . PRO A 1 108 ? 18.031 -4.68 -5.93 1 89.06 108 PRO A C 1
ATOM 895 O O . PRO A 1 108 ? 18.453 -4.125 -4.91 1 89.06 108 PRO A O 1
ATOM 898 N N . PRO A 1 109 ? 18.734 -5.316 -6.934 1 85.38 109 PRO A N 1
ATOM 899 C CA . PRO A 1 109 ? 20.188 -5.16 -6.801 1 85.38 109 PRO A CA 1
ATOM 900 C C . PRO A 1 109 ? 20.625 -3.699 -6.777 1 85.38 109 PRO A C 1
ATOM 902 O O . PRO A 1 109 ? 20.109 -2.885 -7.551 1 85.38 109 PRO A O 1
ATOM 905 N N . ASN A 1 110 ? 21.453 -3.277 -5.914 1 85.69 110 ASN A N 1
ATOM 906 C CA . ASN A 1 110 ? 21.891 -1.899 -5.73 1 85.69 110 ASN A CA 1
ATOM 907 C C . ASN A 1 110 ? 20.734 -0.978 -5.379 1 85.69 110 ASN A C 1
ATOM 909 O O . ASN A 1 110 ? 20.656 0.147 -5.879 1 85.69 110 ASN A O 1
ATOM 913 N N . GLY A 1 111 ? 19.906 -1.506 -4.668 1 91 111 GLY A N 1
ATOM 914 C CA . GLY A 1 111 ? 18.734 -0.756 -4.277 1 91 111 GLY A CA 1
ATOM 915 C C . GLY A 1 111 ? 19.047 0.479 -3.457 1 91 111 GLY A C 1
ATOM 916 O O . GLY A 1 111 ? 20.016 0.485 -2.686 1 91 111 GLY A O 1
ATOM 917 N N . THR A 1 112 ? 18.219 1.47 -3.594 1 91.81 112 THR A N 1
ATOM 918 C CA . THR A 1 112 ? 18.312 2.709 -2.828 1 91.81 112 THR A CA 1
ATOM 919 C C . THR A 1 112 ? 17.375 2.668 -1.621 1 91.81 112 THR A C 1
ATOM 921 O O . THR A 1 112 ? 16.203 2.336 -1.751 1 91.81 112 THR A O 1
ATOM 924 N N . PHE A 1 113 ? 18 2.986 -0.476 1 93.75 113 PHE A N 1
ATOM 925 C CA . PHE A 1 113 ? 17.219 3.07 0.748 1 93.75 113 PHE A CA 1
ATOM 926 C C . PHE A 1 113 ? 16.281 4.281 0.714 1 93.75 113 PHE A C 1
ATOM 928 O O . PHE A 1 113 ? 16.734 5.406 0.494 1 93.75 113 PHE A O 1
ATOM 935 N N . GLU A 1 114 ? 14.938 4.043 0.947 1 91.31 114 GLU A N 1
ATOM 936 C CA . GLU A 1 114 ? 13.961 5.129 0.885 1 91.31 114 GLU A CA 1
ATOM 937 C C . GLU A 1 114 ? 13.516 5.547 2.281 1 91.31 114 GLU A C 1
ATOM 939 O O . GLU A 1 114 ? 13.336 6.738 2.551 1 91.31 114 GLU A O 1
ATOM 944 N N . ASN A 1 115 ? 13.266 4.516 3.105 1 92 115 ASN A N 1
ATOM 945 C CA . ASN A 1 115 ? 12.648 4.824 4.391 1 92 115 ASN A CA 1
ATOM 946 C C . ASN A 1 115 ? 12.68 3.623 5.332 1 92 115 ASN A C 1
ATOM 948 O O . ASN A 1 115 ? 12.734 2.479 4.879 1 92 115 ASN A O 1
ATOM 952 N N . GLU A 1 116 ? 12.703 3.947 6.582 1 96.25 116 GLU A N 1
ATOM 953 C CA . GLU A 1 116 ? 12.453 2.982 7.648 1 96.25 116 GLU A CA 1
ATOM 954 C C . GLU A 1 116 ? 11.359 3.469 8.586 1 96.25 116 GLU A C 1
ATOM 956 O O . GLU A 1 116 ? 11.32 4.648 8.945 1 96.25 116 GLU A O 1
ATOM 961 N N . PHE A 1 117 ? 10.461 2.512 8.922 1 97.62 117 PHE A N 1
ATOM 962 C CA . PHE A 1 117 ? 9.273 2.955 9.656 1 97.62 117 PHE A CA 1
ATOM 963 C C . PHE A 1 117 ? 8.641 1.796 10.406 1 97.62 117 PHE A C 1
ATOM 965 O O . PHE A 1 117 ? 8.945 0.632 10.148 1 97.62 117 PHE A O 1
ATOM 972 N N . THR A 1 118 ? 7.738 2.135 11.328 1 98.12 118 THR A N 1
ATOM 973 C CA . THR A 1 118 ? 6.922 1.121 11.984 1 98.12 118 THR A CA 1
ATOM 974 C C . THR A 1 118 ? 5.543 1.037 11.336 1 98.12 118 THR A C 1
ATOM 976 O O . THR A 1 118 ? 4.934 2.062 11.023 1 98.12 118 THR A O 1
ATOM 979 N N . LEU A 1 119 ? 5.109 -0.1 11.086 1 98.06 119 LEU A N 1
ATOM 980 C CA . LEU A 1 119 ? 3.744 -0.354 10.633 1 98.06 119 LEU A CA 1
ATOM 981 C C . LEU A 1 119 ? 2.875 -0.844 11.789 1 98.06 119 LEU A C 1
ATOM 983 O O . LEU A 1 119 ? 3.336 -1.613 12.633 1 98.06 119 LEU A O 1
ATOM 987 N N . GLY A 1 120 ? 1.664 -0.431 11.781 1 97.31 120 GLY A N 1
ATOM 988 C CA . GLY A 1 120 ? 0.768 -0.719 12.891 1 97.31 120 GLY A CA 1
ATOM 989 C C . GLY A 1 120 ? 0.567 0.464 13.812 1 97.31 120 GLY A C 1
ATOM 990 O O . GLY A 1 120 ? 0.367 1.591 13.359 1 97.31 120 GLY A O 1
ATOM 991 N N . GLY A 1 121 ? 0.45 0.216 15.055 1 95.31 121 GLY A N 1
ATOM 992 C CA . GLY A 1 121 ? 0.268 1.235 16.078 1 95.31 121 GLY A CA 1
ATOM 993 C C . GLY A 1 121 ? 0.629 0.755 17.469 1 95.31 121 GLY A C 1
ATOM 994 O O . GLY A 1 121 ? 1.07 -0.383 17.641 1 95.31 121 GLY A O 1
ATOM 995 N N . PRO A 1 122 ? 0.489 1.699 18.391 1 93.94 122 PRO A N 1
ATOM 996 C CA . PRO A 1 122 ? 0.8 1.291 19.766 1 93.94 122 PRO A CA 1
ATOM 997 C C . PRO A 1 122 ? 0.128 -0.023 20.156 1 93.94 122 PRO A C 1
ATOM 999 O O . PRO A 1 122 ? -1.068 -0.204 19.922 1 93.94 122 PRO A O 1
ATOM 1002 N N . GLY A 1 123 ? 0.899 -0.985 20.719 1 91.06 123 GLY A N 1
ATOM 1003 C CA . GLY A 1 123 ? 0.394 -2.291 21.109 1 91.06 123 GLY A CA 1
ATOM 1004 C C . GLY A 1 123 ? 0.783 -3.396 20.141 1 91.06 123 GLY A C 1
ATOM 1005 O O . GLY A 1 123 ? 1.052 -4.523 20.562 1 91.06 123 GLY A O 1
ATOM 1006 N N . GLU A 1 124 ? 0.74 -3.084 18.828 1 93.31 124 GLU A N 1
ATOM 1007 C CA . GLU A 1 124 ? 1.133 -4.066 17.812 1 93.31 124 GLU A CA 1
ATOM 1008 C C . GLU A 1 124 ? 1.771 -3.387 16.609 1 93.31 124 GLU A C 1
ATOM 1010 O O . GLU A 1 124 ? 1.09 -2.697 15.844 1 93.31 124 GLU A O 1
ATOM 1015 N N . MET A 1 125 ? 3.002 -3.602 16.484 1 96.06 125 MET A N 1
ATOM 1016 C CA . MET A 1 125 ? 3.736 -2.98 15.383 1 96.06 125 MET A CA 1
ATOM 1017 C C . MET A 1 125 ? 5.035 -3.729 15.109 1 96.06 125 MET A C 1
ATOM 1019 O O . MET A 1 125 ? 5.5 -4.504 15.945 1 96.06 125 MET A O 1
ATOM 1023 N N . PHE A 1 126 ? 5.562 -3.574 13.984 1 97.81 126 PHE A N 1
ATOM 1024 C CA . PHE A 1 126 ? 6.906 -4.027 13.641 1 97.81 126 PHE A CA 1
ATOM 1025 C C . PHE A 1 126 ? 7.602 -3.027 12.727 1 97.81 126 PHE A C 1
ATOM 1027 O O . PHE A 1 126 ? 6.965 -2.109 12.203 1 97.81 126 PHE A O 1
ATOM 1034 N N . VAL A 1 127 ? 8.867 -3.164 12.523 1 97.56 127 VAL A N 1
ATOM 1035 C CA . VAL A 1 127 ? 9.656 -2.23 11.727 1 97.56 127 VAL A CA 1
ATOM 1036 C C . VAL A 1 127 ? 9.781 -2.75 10.297 1 97.56 127 VAL A C 1
ATOM 1038 O O . VAL A 1 127 ? 10.008 -3.941 10.078 1 97.56 127 VAL A O 1
ATOM 1041 N N . ALA A 1 128 ? 9.609 -1.852 9.344 1 97.81 128 ALA A N 1
ATOM 1042 C CA . ALA A 1 128 ? 9.727 -2.15 7.922 1 97.81 128 ALA A CA 1
ATOM 1043 C C . ALA A 1 128 ? 10.664 -1.161 7.234 1 97.81 128 ALA A C 1
ATOM 1045 O O . ALA A 1 128 ? 11.008 -0.122 7.805 1 97.81 128 ALA A O 1
ATOM 1046 N N . GLN A 1 129 ? 11.102 -1.558 6.066 1 97 129 GLN A N 1
ATOM 1047 C CA . GLN A 1 129 ? 11.914 -0.682 5.23 1 97 129 GLN A CA 1
ATOM 1048 C C . GLN A 1 129 ? 11.359 -0.607 3.811 1 97 129 GLN A C 1
ATOM 1050 O O . GLN A 1 129 ? 10.75 -1.562 3.326 1 97 129 GLN A O 1
ATOM 1055 N N . GLN A 1 130 ? 11.586 0.498 3.215 1 96.5 130 GLN A N 1
ATOM 1056 C CA . GLN A 1 130 ? 11.266 0.703 1.806 1 96.5 130 GLN A CA 1
ATOM 1057 C C . GLN A 1 130 ? 12.531 0.925 0.98 1 96.5 130 GLN A C 1
ATOM 1059 O O . GLN A 1 130 ? 13.406 1.691 1.376 1 96.5 130 GLN A O 1
ATOM 1064 N N . TRP A 1 131 ? 12.594 0.251 -0.165 1 95.38 131 TRP A N 1
ATOM 1065 C CA . TRP A 1 131 ? 13.711 0.332 -1.097 1 95.38 131 TRP A CA 1
ATOM 1066 C C . TRP A 1 131 ? 13.219 0.546 -2.523 1 95.38 131 TRP A C 1
ATOM 1068 O O . TRP A 1 131 ? 12.078 0.211 -2.85 1 95.38 131 TRP A O 1
ATOM 1078 N N . SER A 1 132 ? 14.039 1.132 -3.322 1 93.25 132 SER A N 1
ATOM 1079 C CA . SER A 1 132 ? 13.711 1.336 -4.73 1 93.25 132 SER A CA 1
ATOM 1080 C C . SER A 1 132 ? 14.914 1.053 -5.621 1 93.25 132 SER A C 1
ATOM 1082 O O . SER A 1 132 ? 16.016 0.779 -5.129 1 93.25 132 SER A O 1
ATOM 1084 N N . ASP A 1 133 ? 14.648 1.051 -6.887 1 91.81 133 ASP A N 1
ATOM 1085 C CA . ASP A 1 133 ? 15.742 0.871 -7.84 1 91.81 133 ASP A CA 1
ATOM 1086 C C . ASP A 1 133 ? 16.188 2.211 -8.422 1 91.81 133 ASP A C 1
ATOM 1088 O O . ASP A 1 133 ? 16.891 2.248 -9.43 1 91.81 133 ASP A O 1
ATOM 1092 N N . ARG A 1 134 ? 15.742 3.236 -7.852 1 87.75 134 ARG A N 1
ATOM 1093 C CA . ARG A 1 134 ? 16.094 4.523 -8.43 1 87.75 134 ARG A CA 1
ATOM 1094 C C . ARG A 1 134 ? 17.594 4.801 -8.273 1 87.75 134 ARG A C 1
ATOM 1096 O O . ARG A 1 134 ? 18.25 4.199 -7.422 1 87.75 134 ARG A O 1
ATOM 1103 N N . VAL A 1 135 ? 18.094 5.57 -9.141 1 80.88 135 VAL A N 1
ATOM 1104 C CA . VAL A 1 135 ? 19.406 6.191 -8.969 1 80.88 135 VAL A CA 1
ATOM 1105 C C . VAL A 1 135 ? 19.234 7.664 -8.594 1 80.88 135 VAL A C 1
ATOM 1107 O O . VAL A 1 135 ? 18.812 8.477 -9.422 1 80.88 135 VAL A O 1
ATOM 1110 N N . PRO A 1 136 ? 19.641 7.875 -7.336 1 76.56 136 PRO A N 1
ATOM 1111 C CA . PRO A 1 136 ? 19.375 9.234 -6.852 1 76.56 136 PRO A CA 1
ATOM 1112 C C . PRO A 1 136 ? 19.844 10.312 -7.82 1 76.56 136 PRO A C 1
ATOM 1114 O O . PRO A 1 136 ? 20.969 10.242 -8.328 1 76.56 136 PRO A O 1
ATOM 1117 N N . LEU A 1 137 ? 18.875 11.289 -8 1 71.94 137 LEU A N 1
ATOM 1118 C CA . LEU A 1 137 ? 19.125 12.484 -8.797 1 71.94 137 LEU A CA 1
ATOM 1119 C C . LEU A 1 137 ? 19.281 12.141 -10.273 1 71.94 137 LEU A C 1
ATOM 1121 O O . LEU A 1 137 ? 19.547 13.016 -11.094 1 71.94 137 LEU A O 1
ATOM 1125 N N . ARG A 1 138 ? 19.141 10.867 -10.672 1 73.06 138 ARG A N 1
ATOM 1126 C CA . ARG A 1 138 ? 19.375 10.5 -12.07 1 73.06 138 ARG A CA 1
ATOM 1127 C C . ARG A 1 138 ? 18.141 9.812 -12.656 1 73.06 138 ARG A C 1
ATOM 1129 O O . ARG A 1 138 ? 17.641 10.227 -13.711 1 73.06 138 ARG A O 1
ATOM 1136 N N . THR A 1 139 ? 17.688 8.742 -11.992 1 77.88 139 THR A N 1
ATOM 1137 C CA . THR A 1 139 ? 16.562 7.977 -12.531 1 77.88 139 THR A CA 1
ATOM 1138 C C . THR A 1 139 ? 15.484 7.785 -11.469 1 77.88 139 THR A C 1
ATOM 1140 O O . THR A 1 139 ? 15.789 7.551 -10.297 1 77.88 139 THR A O 1
ATOM 1143 N N . ASN A 1 140 ? 14.273 7.895 -11.953 1 78.44 140 ASN A N 1
ATOM 1144 C CA . ASN A 1 140 ? 13.141 7.625 -11.07 1 78.44 140 ASN A CA 1
ATOM 1145 C C . ASN A 1 140 ? 12.984 6.133 -10.797 1 78.44 140 ASN A C 1
ATOM 1147 O O . ASN A 1 140 ? 13.484 5.301 -11.562 1 78.44 140 ASN A O 1
ATOM 1151 N N . ALA A 1 141 ? 12.383 5.898 -9.695 1 81.88 141 ALA A N 1
ATOM 1152 C CA . ALA A 1 141 ? 12.125 4.512 -9.312 1 81.88 141 ALA A CA 1
ATOM 1153 C C . ALA A 1 141 ? 11.141 3.85 -10.273 1 81.88 141 ALA A C 1
ATOM 1155 O O . ALA A 1 141 ? 10.148 4.457 -10.672 1 81.88 141 ALA A O 1
ATOM 1156 N N . GLN A 1 142 ? 11.438 2.645 -10.664 1 87.81 142 GLN A N 1
ATOM 1157 C CA . GLN A 1 142 ? 10.492 1.812 -11.406 1 87.81 142 GLN A CA 1
ATOM 1158 C C . GLN A 1 142 ? 9.922 0.707 -10.523 1 87.81 142 GLN A C 1
ATOM 1160 O O . GLN A 1 142 ? 8.945 0.056 -10.883 1 87.81 142 GLN A O 1
ATOM 1165 N N . ILE A 1 143 ? 10.57 0.552 -9.453 1 91.62 143 ILE A N 1
ATOM 1166 C CA . ILE A 1 143 ? 10.102 -0.436 -8.484 1 91.62 143 ILE A CA 1
ATOM 1167 C C . ILE A 1 143 ? 10.258 0.117 -7.07 1 91.62 143 ILE A C 1
ATOM 1169 O O . ILE A 1 143 ? 11.289 0.703 -6.734 1 91.62 143 ILE A O 1
ATOM 1173 N N . LEU A 1 144 ? 9.258 0.051 -6.289 1 94.12 144 LEU A N 1
ATOM 1174 C CA . LEU A 1 144 ? 9.289 0.268 -4.848 1 94.12 144 LEU A CA 1
ATOM 1175 C C . LEU A 1 144 ? 8.93 -1.012 -4.098 1 94.12 144 LEU A C 1
ATOM 1177 O O . LEU A 1 144 ? 7.969 -1.698 -4.453 1 94.12 144 LEU A O 1
ATOM 1181 N N . VAL A 1 145 ? 9.727 -1.295 -3.092 1 96.81 145 VAL A N 1
ATOM 1182 C CA . VAL A 1 145 ? 9.453 -2.512 -2.332 1 96.81 145 VAL A CA 1
ATOM 1183 C C . VAL A 1 145 ? 9.477 -2.203 -0.837 1 96.81 145 VAL A C 1
ATOM 1185 O O . VAL A 1 145 ? 10.391 -1.526 -0.353 1 96.81 145 VAL A O 1
ATOM 1188 N N . ASP A 1 146 ? 8.5 -2.672 -0.122 1 97.5 146 ASP A N 1
ATOM 1189 C CA . ASP A 1 146 ? 8.461 -2.668 1.337 1 97.5 146 ASP A CA 1
ATOM 1190 C C . ASP A 1 146 ? 8.672 -4.074 1.896 1 97.5 146 ASP A C 1
ATOM 1192 O O . ASP A 1 146 ? 8.016 -5.023 1.462 1 97.5 146 ASP A O 1
ATOM 1196 N N . VAL A 1 147 ? 9.586 -4.16 2.844 1 97.94 147 VAL A N 1
ATOM 1197 C CA . VAL A 1 147 ? 9.883 -5.445 3.469 1 97.94 147 VAL A CA 1
ATOM 1198 C C . VAL A 1 147 ? 9.992 -5.27 4.98 1 97.94 147 VAL A C 1
ATOM 1200 O O . VAL A 1 147 ? 10.305 -4.176 5.465 1 97.94 147 VAL A O 1
ATOM 1203 N N . THR A 1 148 ? 9.648 -6.383 5.68 1 97.88 148 THR A N 1
ATOM 1204 C CA . THR A 1 148 ? 9.922 -6.363 7.113 1 97.88 148 THR A CA 1
ATOM 1205 C C . THR A 1 148 ? 11.422 -6.281 7.383 1 97.88 148 THR A C 1
ATOM 1207 O O . THR A 1 148 ? 12.227 -6.789 6.602 1 97.88 148 THR A O 1
ATOM 1210 N N . LEU A 1 149 ? 11.695 -5.617 8.445 1 95.62 149 LEU A N 1
ATOM 1211 C CA . LEU A 1 149 ? 13.109 -5.531 8.797 1 95.62 149 LEU A CA 1
ATOM 1212 C C . LEU A 1 149 ? 13.656 -6.906 9.172 1 95.62 149 LEU A C 1
ATOM 1214 O O . LEU A 1 149 ? 14.742 -7.285 8.734 1 95.62 149 LEU A O 1
ATOM 1218 N N . ILE A 1 150 ? 12.805 -7.602 9.953 1 93.5 150 ILE A N 1
ATOM 1219 C CA . ILE A 1 150 ? 13.211 -8.938 10.375 1 93.5 150 ILE A CA 1
ATOM 1220 C C . ILE A 1 150 ? 12.828 -9.961 9.312 1 93.5 150 ILE A C 1
ATOM 1222 O O . ILE A 1 150 ? 11.664 -10.047 8.914 1 93.5 150 ILE A O 1
ATOM 1226 N N . ASN A 1 151 ? 13.719 -10.672 8.766 1 95.31 151 ASN A N 1
ATOM 1227 C CA . ASN A 1 151 ? 13.586 -11.789 7.84 1 95.31 151 ASN A CA 1
ATOM 1228 C C . ASN A 1 151 ? 13.164 -11.32 6.449 1 95.31 151 ASN A C 1
ATOM 1230 O O . ASN A 1 151 ? 12.984 -12.133 5.543 1 95.31 151 ASN A O 1
ATOM 1234 N N . CYS A 1 152 ? 12.898 -10.086 6.266 1 96.88 152 CYS A N 1
ATOM 1235 C CA . CYS A 1 152 ? 12.75 -9.445 4.961 1 96.88 152 CYS A CA 1
ATOM 1236 C C . CYS A 1 152 ? 11.555 -10.008 4.211 1 96.88 152 CYS A C 1
ATOM 1238 O O . CYS A 1 152 ? 11.641 -10.281 3.014 1 96.88 152 CYS A O 1
ATOM 1240 N N . PHE A 1 153 ? 10.477 -10.227 4.957 1 97.94 153 PHE A N 1
ATOM 1241 C CA . PHE A 1 153 ? 9.25 -10.688 4.316 1 97.94 153 PHE A CA 1
ATOM 1242 C C . PHE A 1 153 ? 8.625 -9.578 3.48 1 97.94 153 PHE A C 1
ATOM 1244 O O . PHE A 1 153 ? 8.695 -8.406 3.848 1 97.94 153 PHE A O 1
ATOM 1251 N N . PRO A 1 154 ? 8 -9.961 2.359 1 97.62 154 PRO A N 1
ATOM 1252 C CA . PRO A 1 154 ? 7.398 -8.938 1.502 1 97.62 154 PRO A CA 1
ATOM 1253 C C . PRO A 1 154 ? 6.16 -8.297 2.123 1 97.62 154 PRO A C 1
ATOM 1255 O O . PRO A 1 154 ? 5.375 -8.984 2.785 1 97.62 154 PRO A O 1
ATOM 1258 N N . LEU A 1 155 ? 6 -7.027 1.95 1 98.12 155 LEU A N 1
ATOM 1259 C CA . LEU A 1 155 ? 4.824 -6.289 2.395 1 98.12 155 LEU A CA 1
ATOM 1260 C C . LEU A 1 155 ? 4.102 -5.66 1.21 1 98.12 155 LEU A C 1
ATOM 1262 O O . LEU A 1 155 ? 2.869 -5.707 1.132 1 98.12 155 LEU A O 1
ATOM 1266 N N . LYS A 1 156 ? 4.852 -5.055 0.35 1 97.62 156 LYS A N 1
ATOM 1267 C CA . LYS A 1 156 ? 4.273 -4.285 -0.749 1 97.62 156 LYS A CA 1
ATOM 1268 C C . LYS A 1 156 ? 5.281 -4.102 -1.88 1 97.62 156 LYS A C 1
ATOM 1270 O O . LYS A 1 156 ? 6.477 -3.936 -1.633 1 97.62 156 LYS A O 1
ATOM 1275 N N . GLU A 1 157 ? 4.797 -4.145 -3.057 1 95.69 157 GLU A N 1
ATOM 1276 C CA . GLU A 1 157 ? 5.582 -3.814 -4.246 1 95.69 157 GLU A CA 1
ATOM 1277 C C . GLU A 1 157 ? 4.797 -2.902 -5.184 1 95.69 157 GLU A C 1
ATOM 1279 O O . GLU A 1 157 ? 3.625 -3.156 -5.473 1 95.69 157 GLU A O 1
ATOM 1284 N N . VAL A 1 158 ? 5.449 -1.871 -5.59 1 93.94 158 VAL A N 1
ATOM 1285 C CA . VAL A 1 158 ? 4.871 -1 -6.605 1 93.94 158 VAL A CA 1
ATOM 1286 C C . VAL A 1 158 ? 5.719 -1.055 -7.875 1 93.94 158 VAL A C 1
ATOM 1288 O O . VAL A 1 158 ? 6.918 -0.779 -7.84 1 93.94 158 VAL A O 1
ATOM 1291 N N . LEU A 1 159 ? 5.082 -1.454 -8.922 1 90.69 159 LEU A N 1
ATOM 1292 C CA . LEU A 1 159 ? 5.719 -1.436 -10.234 1 90.69 159 LEU A CA 1
ATOM 1293 C C . LEU A 1 159 ? 5.234 -0.248 -11.062 1 90.69 159 LEU A C 1
ATOM 1295 O O . LEU A 1 159 ? 4.027 -0.032 -11.195 1 90.69 159 LEU A O 1
ATOM 1299 N N . ILE A 1 160 ? 6.215 0.471 -11.539 1 87.44 160 ILE A N 1
ATOM 1300 C CA . ILE A 1 160 ? 5.934 1.676 -12.312 1 87.44 160 ILE A CA 1
ATOM 1301 C C . ILE A 1 160 ? 6.355 1.466 -13.766 1 87.44 160 ILE A C 1
ATOM 1303 O O . ILE A 1 160 ? 7.516 1.169 -14.047 1 87.44 160 ILE A O 1
ATOM 1307 N N . SER A 1 161 ? 5.352 1.468 -14.633 1 76.5 161 SER A N 1
ATOM 1308 C CA . SER A 1 161 ? 5.691 1.246 -16.031 1 76.5 161 SER A CA 1
ATOM 1309 C C . SER A 1 161 ? 5.824 2.564 -16.781 1 76.5 161 SER A C 1
ATOM 1311 O O . SER A 1 161 ? 5.133 3.537 -16.469 1 76.5 161 SER A O 1
ATOM 1313 N N . ASN A 1 162 ? 6.902 2.801 -17.469 1 63.19 162 ASN A N 1
ATOM 1314 C CA . ASN A 1 162 ? 7.199 4.043 -18.172 1 63.19 162 ASN A CA 1
ATOM 1315 C C . ASN A 1 162 ? 6.656 4.027 -19.594 1 63.19 162 ASN A C 1
ATOM 1317 O O . ASN A 1 162 ? 7.062 4.84 -20.422 1 63.19 162 ASN A O 1
ATOM 1321 N N . ASN A 1 163 ? 5.574 3.164 -19.875 1 52.97 163 ASN A N 1
ATOM 1322 C CA . ASN A 1 163 ? 5.254 3.285 -21.281 1 52.97 163 ASN A CA 1
ATOM 1323 C C . ASN A 1 163 ? 4.273 4.426 -21.547 1 52.97 163 ASN A C 1
ATOM 1325 O O . ASN A 1 163 ? 3.059 4.219 -21.547 1 52.97 163 ASN A O 1
ATOM 1329 N N . ASN A 1 164 ? 4.684 5.633 -21.938 1 50.97 164 ASN A N 1
ATOM 1330 C CA . ASN A 1 164 ? 3.92 6.812 -22.328 1 50.97 164 ASN A CA 1
ATOM 1331 C C . ASN A 1 164 ? 2.734 7.051 -21.406 1 50.97 164 ASN A C 1
ATOM 1333 O O . ASN A 1 164 ? 2.277 8.188 -21.25 1 50.97 164 ASN A O 1
ATOM 1337 N N . VAL A 1 165 ? 2.127 6.035 -21 1 53.28 165 VAL A N 1
ATOM 1338 C CA . VAL A 1 165 ? 1.075 6.184 -20 1 53.28 165 VAL A CA 1
ATOM 1339 C C . VAL A 1 165 ? 1.493 5.496 -18.703 1 53.28 165 VAL A C 1
ATOM 1341 O O . VAL A 1 165 ? 1.804 4.305 -18.703 1 53.28 165 VAL A O 1
ATOM 1344 N N . THR A 1 166 ? 1.731 6.324 -17.703 1 59.47 166 THR A N 1
ATOM 1345 C CA . THR A 1 166 ? 2.213 5.766 -16.453 1 59.47 166 THR A CA 1
ATOM 1346 C C . THR A 1 166 ? 1.195 4.793 -15.867 1 59.47 166 THR A C 1
ATOM 1348 O O . THR A 1 166 ? 0.033 5.148 -15.656 1 59.47 166 THR A O 1
ATOM 1351 N N . GLN A 1 167 ? 1.472 3.52 -16.031 1 81.19 167 GLN A N 1
ATOM 1352 C CA . GLN A 1 167 ? 0.679 2.502 -15.352 1 81.19 167 GLN A CA 1
ATOM 1353 C C . GLN A 1 167 ? 1.422 1.951 -14.141 1 81.19 167 GLN A C 1
ATOM 1355 O O . GLN A 1 167 ? 2.619 1.666 -14.211 1 81.19 167 GLN A O 1
ATOM 1360 N N . THR A 1 168 ? 0.725 2.143 -13.047 1 89.69 168 THR A N 1
ATOM 1361 C CA . THR A 1 168 ? 1.302 1.604 -11.82 1 89.69 168 THR A CA 1
ATOM 1362 C C . THR A 1 168 ? 0.468 0.439 -11.297 1 89.69 168 THR A C 1
ATOM 1364 O O . THR A 1 168 ? -0.757 0.436 -11.438 1 89.69 168 THR A O 1
ATOM 1367 N N . THR A 1 169 ? 1.145 -0.552 -10.836 1 91.19 169 THR A N 1
ATOM 1368 C CA . THR A 1 169 ? 0.509 -1.687 -10.172 1 91.19 169 THR A CA 1
ATOM 1369 C C . THR A 1 169 ? 1.048 -1.859 -8.758 1 91.19 169 THR A C 1
ATOM 1371 O O . THR A 1 169 ? 2.262 -1.863 -8.547 1 91.19 169 THR A O 1
ATOM 1374 N N . THR A 1 170 ? 0.161 -1.89 -7.828 1 94.25 170 THR A N 1
ATOM 1375 C CA . THR A 1 170 ? 0.53 -2.133 -6.438 1 94.25 170 THR A CA 1
ATOM 1376 C C . THR A 1 170 ? 0.173 -3.557 -6.023 1 94.25 170 THR A C 1
ATOM 1378 O O . THR A 1 170 ? -0.96 -4 -6.223 1 94.25 170 THR A O 1
ATOM 1381 N N . THR A 1 171 ? 1.125 -4.246 -5.504 1 95.25 171 THR A N 1
ATOM 1382 C CA . THR A 1 171 ? 0.901 -5.578 -4.949 1 95.25 171 THR A CA 1
ATOM 1383 C C . THR A 1 171 ? 1.109 -5.574 -3.438 1 95.25 171 THR A C 1
ATOM 1385 O O . THR A 1 171 ? 2.195 -5.242 -2.955 1 95.25 171 THR A O 1
ATOM 1388 N N . ASP A 1 172 ? 0.102 -5.898 -2.721 1 97.5 172 ASP A N 1
ATOM 1389 C CA . ASP A 1 172 ? 0.187 -6.074 -1.274 1 97.5 172 ASP A CA 1
ATOM 1390 C C . ASP A 1 172 ? 0.282 -7.551 -0.905 1 97.5 172 ASP A C 1
ATOM 1392 O O . ASP A 1 172 ? -0.486 -8.375 -1.408 1 97.5 172 ASP A O 1
ATOM 1396 N N . PHE A 1 173 ? 1.191 -7.863 -0.014 1 97.88 173 PHE A N 1
ATOM 1397 C CA . PHE A 1 173 ? 1.396 -9.227 0.449 1 97.88 173 PHE A CA 1
ATOM 1398 C C . PHE A 1 173 ? 0.864 -9.406 1.866 1 97.88 173 PHE A C 1
ATOM 1400 O O . PHE A 1 173 ? 1.107 -8.57 2.736 1 97.88 173 PHE A O 1
ATOM 1407 N N . TYR A 1 174 ? 0.229 -10.453 2.092 1 97.88 174 TYR A N 1
ATOM 1408 C CA . TYR A 1 174 ? -0.279 -10.734 3.43 1 97.88 174 TYR A CA 1
ATOM 1409 C C . TYR A 1 174 ? -0.4 -12.234 3.658 1 97.88 174 TYR A C 1
ATOM 1411 O O . TYR A 1 174 ? -0.203 -13.031 2.736 1 97.88 174 TYR A O 1
ATOM 1419 N N . ASP A 1 175 ? -0.556 -12.594 4.891 1 98.19 175 ASP A N 1
ATOM 1420 C CA . ASP A 1 175 ? -0.611 -13.992 5.305 1 98.19 175 ASP A CA 1
ATOM 1421 C C . ASP A 1 175 ? 0.627 -14.75 4.84 1 98.19 175 ASP A C 1
ATOM 1423 O O . ASP A 1 175 ? 0.515 -15.844 4.277 1 98.19 175 ASP A O 1
ATOM 1427 N N . VAL A 1 176 ? 1.726 -14.195 5.062 1 98.25 176 VAL A N 1
ATOM 1428 C CA . VAL A 1 176 ? 2.982 -14.727 4.539 1 98.25 176 VAL A CA 1
ATOM 1429 C C . VAL A 1 176 ? 3.424 -15.93 5.367 1 98.25 176 VAL A C 1
ATOM 1431 O O . VAL A 1 176 ? 3.412 -15.883 6.602 1 98.25 176 VAL A O 1
ATOM 1434 N N . LEU A 1 177 ? 3.787 -16.938 4.707 1 97.56 177 LEU A N 1
ATOM 1435 C CA . LEU A 1 177 ? 4.383 -18.141 5.289 1 97.56 177 LEU A CA 1
ATOM 1436 C C . LEU A 1 177 ? 5.777 -18.391 4.727 1 97.56 177 LEU A C 1
ATOM 1438 O O . LEU A 1 177 ? 6.008 -18.203 3.527 1 97.56 177 LEU A O 1
ATOM 1442 N N . GLU A 1 178 ? 6.605 -18.75 5.613 1 96.62 178 GLU A N 1
ATOM 1443 C CA . GLU A 1 178 ? 7.953 -19.062 5.148 1 96.62 178 GLU A CA 1
ATOM 1444 C C . GLU A 1 178 ? 8.016 -20.469 4.555 1 96.62 178 GLU A C 1
ATOM 1446 O O . GLU A 1 178 ? 7.324 -21.375 5.02 1 96.62 178 GLU A O 1
ATOM 1451 N N . GLY A 1 179 ? 8.844 -20.547 3.578 1 96.31 179 GLY A N 1
ATOM 1452 C CA . GLY A 1 179 ? 9.047 -21.844 2.957 1 96.31 179 GLY A CA 1
ATOM 1453 C C . GLY A 1 179 ? 8.023 -22.156 1.883 1 96.31 179 GLY A C 1
ATOM 1454 O O . GLY A 1 179 ? 7.543 -21.266 1.191 1 96.31 179 GLY A O 1
ATOM 1455 N N . ASN A 1 180 ? 7.898 -23.422 1.636 1 93.88 180 ASN A N 1
ATOM 1456 C CA . ASN A 1 180 ? 6.988 -23.969 0.637 1 93.88 180 ASN A CA 1
ATOM 1457 C C . ASN A 1 180 ? 6.004 -24.953 1.258 1 93.88 180 ASN A C 1
ATOM 1459 O O . ASN A 1 180 ? 6.234 -26.172 1.234 1 93.88 180 ASN A O 1
ATOM 1463 N N . PRO A 1 181 ? 4.859 -24.406 1.711 1 94.88 181 PRO A N 1
ATOM 1464 C CA . PRO A 1 181 ? 3.922 -25.266 2.426 1 94.88 181 PRO A CA 1
ATOM 1465 C C . PRO A 1 181 ? 3.242 -26.281 1.511 1 94.88 181 PRO A C 1
ATOM 1467 O O . PRO A 1 181 ? 2.799 -27.344 1.975 1 94.88 181 PRO A O 1
ATOM 1470 N N . ASN A 1 182 ? 3.094 -25.953 0.251 1 95.56 182 ASN A N 1
ATOM 1471 C CA . ASN A 1 182 ? 2.451 -26.859 -0.697 1 95.56 182 ASN A CA 1
ATOM 1472 C C . ASN A 1 182 ? 3.316 -27.094 -1.934 1 95.56 182 ASN A C 1
ATOM 1474 O O . ASN A 1 182 ? 3.002 -26.594 -3.016 1 95.56 182 ASN A O 1
ATOM 1478 N N . PRO A 1 183 ? 4.363 -27.922 -1.812 1 95.25 183 PRO A N 1
ATOM 1479 C CA . PRO A 1 183 ? 5.289 -28.109 -2.93 1 95.25 183 PRO A CA 1
ATOM 1480 C C . PRO A 1 183 ? 4.609 -28.672 -4.172 1 95.25 183 PRO A C 1
ATOM 1482 O O . PRO A 1 183 ? 5.059 -28.422 -5.297 1 95.25 183 PRO A O 1
ATOM 1485 N N . ASN A 1 184 ? 3.523 -29.359 -4 1 96.12 184 ASN A N 1
ATOM 1486 C CA . ASN A 1 184 ? 2.83 -29.984 -5.121 1 96.12 184 ASN A CA 1
ATOM 1487 C C . ASN A 1 184 ? 2.135 -28.953 -5.996 1 96.12 184 ASN A C 1
ATOM 1489 O O . ASN A 1 184 ? 1.709 -29.25 -7.113 1 96.12 184 ASN A O 1
ATOM 1493 N N . ASP A 1 185 ? 2.053 -27.766 -5.527 1 96.56 185 ASP A N 1
ATOM 1494 C CA . ASP A 1 185 ? 1.438 -26.703 -6.316 1 96.56 185 ASP A CA 1
ATOM 1495 C C . ASP A 1 185 ? 2.291 -26.359 -7.539 1 96.56 185 ASP A C 1
ATOM 1497 O O . ASP A 1 185 ? 1.81 -25.734 -8.484 1 96.56 185 ASP A O 1
ATOM 1501 N N . PHE A 1 186 ? 3.533 -26.812 -7.516 1 97.38 186 PHE A N 1
ATOM 1502 C CA . PHE A 1 186 ? 4.43 -26.516 -8.625 1 97.38 186 PHE A CA 1
ATOM 1503 C C . PHE A 1 186 ? 4.395 -27.625 -9.664 1 97.38 186 PHE A C 1
ATOM 1505 O O . PHE A 1 186 ? 5.113 -27.578 -10.664 1 97.38 186 PHE A O 1
ATOM 1512 N N . VAL A 1 187 ? 3.604 -28.641 -9.398 1 96.5 187 VAL A N 1
ATOM 1513 C CA . VAL A 1 187 ? 3.406 -29.703 -10.367 1 96.5 187 VAL A CA 1
ATOM 1514 C C . VAL A 1 187 ? 2.244 -29.359 -11.289 1 96.5 187 VAL A C 1
ATOM 1516 O O . VAL A 1 187 ? 1.121 -29.141 -10.836 1 96.5 187 VAL A O 1
ATOM 1519 N N . PRO A 1 188 ? 2.551 -29.266 -12.555 1 96.06 188 PRO A N 1
ATOM 1520 C CA . PRO A 1 188 ? 1.447 -28.953 -13.461 1 96.06 188 PRO A CA 1
ATOM 1521 C C . PRO A 1 188 ? 0.289 -29.938 -13.352 1 96.06 188 PRO A C 1
ATOM 1523 O O . PRO A 1 188 ? 0.512 -31.156 -13.211 1 96.06 188 PRO A O 1
ATOM 1526 N N . PRO A 1 189 ? -0.881 -29.422 -13.383 1 95.06 189 PRO A N 1
ATOM 1527 C CA . PRO A 1 189 ? -2.021 -30.344 -13.469 1 95.06 189 PRO A CA 1
ATOM 1528 C C . PRO A 1 189 ? -1.94 -31.281 -14.672 1 95.06 189 PRO A C 1
ATOM 1530 O O . PRO A 1 189 ? -1.302 -30.953 -15.68 1 95.06 189 PRO A O 1
ATOM 1533 N N . LYS A 1 190 ? -2.676 -32.312 -14.562 1 94.75 190 LYS A N 1
ATOM 1534 C CA . LYS A 1 190 ? -2.619 -33.344 -15.594 1 94.75 190 LYS A CA 1
ATOM 1535 C C . LYS A 1 190 ? -3.057 -32.781 -16.953 1 94.75 190 LYS A C 1
ATOM 1537 O O . LYS A 1 190 ? -2.496 -33.156 -17.984 1 94.75 190 LYS A O 1
ATOM 1542 N N . GLU A 1 191 ? -4 -31.906 -16.953 1 95.56 191 GLU A N 1
ATOM 1543 C CA . GLU A 1 191 ? -4.531 -31.312 -18.188 1 95.56 191 GLU A CA 1
ATOM 1544 C C . GLU A 1 191 ? -3.473 -30.469 -18.891 1 95.56 191 GLU A C 1
ATOM 1546 O O . GLU A 1 191 ? -3.533 -30.297 -20.109 1 95.56 191 GLU A O 1
ATOM 1551 N N . CYS A 1 192 ? -2.502 -30.031 -18.141 1 96.44 192 CYS A N 1
ATOM 1552 C CA . CYS A 1 192 ? -1.497 -29.141 -18.703 1 96.44 192 CYS A CA 1
ATOM 1553 C C . CYS A 1 192 ? -0.396 -29.922 -19.406 1 96.44 192 CYS A C 1
ATOM 1555 O O . CYS A 1 192 ? 0.375 -29.359 -20.188 1 96.44 192 CYS A O 1
ATOM 1557 N N . LEU A 1 193 ? -0.289 -31.203 -19.172 1 93.12 193 LEU A N 1
ATOM 1558 C CA . LEU A 1 193 ? 0.752 -32.031 -19.766 1 93.12 193 LEU A CA 1
ATOM 1559 C C . LEU A 1 193 ? 0.582 -32.125 -21.281 1 93.12 193 LEU A C 1
ATOM 1561 O O . LEU A 1 193 ? 1.556 -32.312 -22.016 1 93.12 193 LEU A O 1
ATOM 1565 N N . THR A 1 194 ? -0.629 -31.906 -21.719 1 92.25 194 THR A N 1
ATOM 1566 C CA . THR A 1 194 ? -0.89 -31.938 -23.156 1 92.25 194 THR A CA 1
ATOM 1567 C C . THR A 1 194 ? -1.323 -30.547 -23.641 1 92.25 194 THR A C 1
ATOM 1569 O O . THR A 1 194 ? -1.993 -30.438 -24.672 1 92.25 194 THR A O 1
ATOM 1572 N N . ALA A 1 195 ? -1.014 -29.578 -22.891 1 94.81 195 ALA A N 1
ATOM 1573 C CA . ALA A 1 195 ? -1.448 -28.219 -23.219 1 94.81 195 ALA A CA 1
ATOM 1574 C C . ALA A 1 195 ? -0.831 -27.734 -24.531 1 94.81 195 ALA A C 1
ATOM 1576 O O . ALA A 1 195 ? 0.329 -28.047 -24.828 1 94.81 195 ALA A O 1
ATOM 1577 N N . LYS A 1 196 ? -1.629 -27.047 -25.312 1 91.81 196 LYS A N 1
ATOM 1578 C CA . LYS A 1 196 ? -1.16 -26.469 -26.578 1 91.81 196 LYS A CA 1
ATOM 1579 C C . LYS A 1 196 ? -0.509 -25.109 -26.344 1 91.81 196 LYS A C 1
ATOM 1581 O O . LYS A 1 196 ? -1.013 -24.297 -25.562 1 91.81 196 LYS A O 1
ATOM 1586 N N . GLN A 1 197 ? 0.621 -24.906 -26.938 1 90.81 197 GLN A N 1
ATOM 1587 C CA . GLN A 1 197 ? 1.238 -23.578 -26.906 1 90.81 197 GLN A CA 1
ATOM 1588 C C . GLN A 1 197 ? 0.442 -22.594 -27.75 1 90.81 197 GLN A C 1
ATOM 1590 O O . GLN A 1 197 ? 0.292 -22.766 -28.969 1 90.81 197 GLN A O 1
ATOM 1595 N N . VAL A 1 198 ? -0.009 -21.594 -27.125 1 90.06 198 VAL A N 1
ATOM 1596 C CA . VAL A 1 198 ? -0.959 -20.734 -27.812 1 90.06 198 VAL A CA 1
ATOM 1597 C C . VAL A 1 198 ? -0.255 -19.453 -28.281 1 90.06 198 VAL A C 1
ATOM 1599 O O . VAL A 1 198 ? -0.801 -18.703 -29.094 1 90.06 198 VAL A O 1
ATOM 1602 N N . GLN A 1 199 ? 0.938 -19.172 -27.75 1 90.06 199 GLN A N 1
ATOM 1603 C CA . GLN A 1 199 ? 1.719 -18.016 -28.172 1 90.06 199 GLN A CA 1
ATOM 1604 C C . GLN A 1 199 ? 3.213 -18.266 -28 1 90.06 199 GLN A C 1
ATOM 1606 O O . GLN A 1 199 ? 3.615 -19.219 -27.328 1 90.06 199 GLN A O 1
ATOM 1611 N N . ASP A 1 200 ? 4.012 -17.375 -28.656 1 90 200 ASP A N 1
ATOM 1612 C CA . ASP A 1 200 ? 5.461 -17.531 -28.656 1 90 200 ASP A CA 1
ATOM 1613 C C . ASP A 1 200 ? 6.121 -16.625 -27.625 1 90 200 ASP A C 1
ATOM 1615 O O . ASP A 1 200 ? 7.344 -16.641 -27.453 1 90 200 ASP A O 1
ATOM 1619 N N . LYS A 1 201 ? 5.309 -15.883 -26.969 1 88.44 201 LYS A N 1
ATOM 1620 C CA . LYS A 1 201 ? 5.758 -15.008 -25.891 1 88.44 201 LYS A CA 1
ATOM 1621 C C . LYS A 1 201 ? 5.035 -15.312 -24.578 1 88.44 201 LYS A C 1
ATOM 1623 O O . LYS A 1 201 ? 4.031 -16.031 -24.578 1 88.44 201 LYS A O 1
ATOM 1628 N N . PRO A 1 202 ? 5.641 -14.828 -23.547 1 88.94 202 PRO A N 1
ATOM 1629 C CA . PRO A 1 202 ? 4.898 -15.023 -22.297 1 88.94 202 PRO A CA 1
ATOM 1630 C C . PRO A 1 202 ? 3.48 -14.461 -22.359 1 88.94 202 PRO A C 1
ATOM 1632 O O . PRO A 1 202 ? 3.199 -13.578 -23.172 1 88.94 202 PRO A O 1
ATOM 1635 N N . PHE A 1 203 ? 2.682 -14.992 -21.469 1 86.88 203 PHE A N 1
ATOM 1636 C CA . PHE A 1 203 ? 1.315 -14.484 -21.453 1 86.88 203 PHE A CA 1
ATOM 1637 C C . PHE A 1 203 ? 1.302 -12.977 -21.234 1 86.88 203 PHE A C 1
ATOM 1639 O O . PHE A 1 203 ? 2.043 -12.453 -20.391 1 86.88 203 PHE A O 1
ATOM 1646 N N . THR A 1 204 ? 0.545 -12.211 -21.891 1 70.12 204 THR A N 1
ATOM 1647 C CA . THR A 1 204 ? 0.461 -10.75 -21.812 1 70.12 204 THR A CA 1
ATOM 1648 C C . THR A 1 204 ? -0.302 -10.32 -20.562 1 70.12 204 THR A C 1
ATOM 1650 O O . THR A 1 204 ? 0.075 -9.352 -19.906 1 70.12 204 THR A O 1
ATOM 1653 N N . HIS A 1 205 ? -1.407 -11.055 -20.391 1 61.56 205 HIS A N 1
ATOM 1654 C CA . HIS A 1 205 ? -2.209 -10.672 -19.234 1 61.56 205 HIS A CA 1
ATOM 1655 C C . HIS A 1 205 ? -1.83 -11.492 -18 1 61.56 205 HIS A C 1
ATOM 1657 O O . HIS A 1 205 ? -2.414 -12.555 -17.75 1 61.56 205 HIS A O 1
ATOM 1663 N N . TRP A 1 206 ? -0.552 -11.258 -17.672 1 59.03 206 TRP A N 1
ATOM 1664 C CA . TRP A 1 206 ? -0.079 -11.852 -16.422 1 59.03 206 TRP A CA 1
ATOM 1665 C C . TRP A 1 206 ? -0.467 -10.977 -15.227 1 59.03 206 TRP A C 1
ATOM 1667 O O . TRP A 1 206 ? -0.446 -9.75 -15.312 1 59.03 206 TRP A O 1
ATOM 1677 N N . PRO A 1 207 ? -0.992 -11.688 -14.211 1 61.09 207 PRO A N 1
ATOM 1678 C CA . PRO A 1 207 ? -1.258 -10.82 -13.062 1 61.09 207 PRO A CA 1
ATOM 1679 C C . PRO A 1 207 ? 0.007 -10.164 -12.516 1 61.09 207 PRO A C 1
ATOM 1681 O O . PRO A 1 207 ? 1.11 -10.68 -12.711 1 61.09 207 PRO A O 1
ATOM 1684 N N . MET B 1 1 ? -43.594 -55 22.297 1 39.94 1 MET B N 1
ATOM 1685 C CA . MET B 1 1 ? -42.375 -54.219 22.438 1 39.94 1 MET B CA 1
ATOM 1686 C C . MET B 1 1 ? -42.25 -53.188 21.344 1 39.94 1 MET B C 1
ATOM 1688 O O . MET B 1 1 ? -42.156 -53.5 20.156 1 39.94 1 MET B O 1
ATOM 1692 N N . MET B 1 2 ? -42.906 -51.938 21.5 1 49.12 2 MET B N 1
ATOM 1693 C CA . MET B 1 2 ? -42.969 -50.75 20.641 1 49.12 2 MET B CA 1
ATOM 1694 C C . MET B 1 2 ? -41.594 -50.125 20.453 1 49.12 2 MET B C 1
ATOM 1696 O O . MET B 1 2 ? -40.938 -49.781 21.438 1 49.12 2 MET B O 1
ATOM 1700 N N . ARG B 1 3 ? -40.781 -50.375 19.391 1 56.59 3 ARG B N 1
ATOM 1701 C CA . ARG B 1 3 ? -39.531 -49.812 18.969 1 56.59 3 ARG B CA 1
ATOM 1702 C C . ARG B 1 3 ? -39.656 -48.281 18.797 1 56.59 3 ARG B C 1
ATOM 1704 O O . ARG B 1 3 ? -40.438 -47.812 17.969 1 56.59 3 ARG B O 1
ATOM 1711 N N . ILE B 1 4 ? -39.344 -47.438 19.812 1 52.66 4 ILE B N 1
ATOM 1712 C CA . ILE B 1 4 ? -39.281 -46 19.766 1 52.66 4 ILE B CA 1
ATOM 1713 C C . ILE B 1 4 ? -38.094 -45.562 18.906 1 52.66 4 ILE B C 1
ATOM 1715 O O . ILE B 1 4 ? -36.938 -45.938 19.203 1 52.66 4 ILE B O 1
ATOM 1719 N N . ALA B 1 5 ? -38.281 -45.281 17.609 1 55.81 5 ALA B N 1
ATOM 1720 C CA . ALA B 1 5 ? -37.281 -44.719 16.703 1 55.81 5 ALA B CA 1
ATOM 1721 C C . ALA B 1 5 ? -36.875 -43.312 17.172 1 55.81 5 ALA B C 1
ATOM 1723 O O . ALA B 1 5 ? -37.719 -42.438 17.328 1 55.81 5 ALA B O 1
ATOM 1724 N N . PHE B 1 6 ? -35.781 -43.156 17.906 1 53.84 6 PHE B N 1
ATOM 1725 C CA . PHE B 1 6 ? -35.156 -41.906 18.266 1 53.84 6 PHE B CA 1
ATOM 1726 C C . PHE B 1 6 ? -34.688 -41.156 17.016 1 53.84 6 PHE B C 1
ATOM 1728 O O . PHE B 1 6 ? -33.844 -41.656 16.281 1 53.84 6 PHE B O 1
ATOM 1735 N N . VAL B 1 7 ? -35.562 -40.281 16.469 1 52.5 7 VAL B N 1
ATOM 1736 C CA . VAL B 1 7 ? -35.156 -39.375 15.422 1 52.5 7 VAL B CA 1
ATOM 1737 C C . VAL B 1 7 ? -34.156 -38.375 15.977 1 52.5 7 VAL B C 1
ATOM 1739 O O . VAL B 1 7 ? -34.469 -37.594 16.891 1 52.5 7 VAL B O 1
ATOM 1742 N N . LEU B 1 8 ? -32.844 -38.625 15.82 1 52.25 8 LEU B N 1
ATOM 1743 C CA . LEU B 1 8 ? -31.797 -37.625 16.078 1 52.25 8 LEU B CA 1
ATOM 1744 C C . LEU B 1 8 ? -31.953 -36.438 15.148 1 52.25 8 LEU B C 1
ATOM 1746 O O . LEU B 1 8 ? -31.75 -36.562 13.938 1 52.25 8 LEU B O 1
ATOM 1750 N N . LEU B 1 9 ? -32.688 -35.438 15.508 1 49.28 9 LEU B N 1
ATOM 1751 C CA . LEU B 1 9 ? -32.719 -34.125 14.82 1 49.28 9 LEU B CA 1
ATOM 1752 C C . LEU B 1 9 ? -31.359 -33.469 14.844 1 49.28 9 LEU B C 1
ATOM 1754 O O . LEU B 1 9 ? -30.891 -33.062 15.898 1 49.28 9 LEU B O 1
ATOM 1758 N N . ALA B 1 10 ? -30.5 -33.75 13.898 1 51.09 10 ALA B N 1
ATOM 1759 C CA . ALA B 1 10 ? -29.281 -32.969 13.727 1 51.09 10 ALA B CA 1
ATOM 1760 C C . ALA B 1 10 ? -29.609 -31.484 13.492 1 51.09 10 ALA B C 1
ATOM 1762 O O . ALA B 1 10 ? -30.188 -31.125 12.461 1 51.09 10 ALA B O 1
ATOM 1763 N N . ILE B 1 11 ? -29.703 -30.609 14.508 1 50.97 11 ILE B N 1
ATOM 1764 C CA . ILE B 1 11 ? -29.781 -29.156 14.383 1 50.97 11 ILE B CA 1
ATOM 1765 C C . ILE B 1 11 ? -28.547 -28.641 13.641 1 50.97 11 ILE B C 1
ATOM 1767 O O . ILE B 1 11 ? -27.422 -28.703 14.164 1 50.97 11 ILE B O 1
ATOM 1771 N N . PHE B 1 12 ? -28.562 -28.609 12.305 1 52.5 12 PHE B N 1
ATOM 1772 C CA . PHE B 1 12 ? -27.578 -27.844 11.547 1 52.5 12 PHE B CA 1
ATOM 1773 C C . PHE B 1 12 ? -27.562 -26.391 12 1 52.5 12 PHE B C 1
ATOM 1775 O O . PHE B 1 12 ? -28.484 -25.625 11.711 1 52.5 12 PHE B O 1
ATOM 1782 N N . ALA B 1 13 ? -26.922 -26.031 13 1 46.78 13 ALA B N 1
ATOM 1783 C CA . ALA B 1 13 ? -26.609 -24.641 13.32 1 46.78 13 ALA B CA 1
ATOM 1784 C C . ALA B 1 13 ? -25.953 -23.938 12.133 1 46.78 13 ALA B C 1
ATOM 1786 O O . ALA B 1 13 ? -24.781 -24.188 11.836 1 46.78 13 ALA B O 1
ATOM 1787 N N . TRP B 1 14 ? -26.703 -23.531 11.125 1 47.72 14 TRP B N 1
ATOM 1788 C CA . TRP B 1 14 ? -26.156 -22.547 10.203 1 47.72 14 TRP B CA 1
ATOM 1789 C C . TRP B 1 14 ? -25.531 -21.391 10.953 1 47.72 14 TRP B C 1
ATOM 1791 O O . TRP B 1 14 ? -26.234 -20.578 11.57 1 47.72 14 TRP B O 1
ATOM 1801 N N . THR B 1 15 ? -24.469 -21.562 11.555 1 47.78 15 THR B N 1
ATOM 1802 C CA . THR B 1 15 ? -23.766 -20.375 12.023 1 47.78 15 THR B CA 1
ATOM 1803 C C . THR B 1 15 ? -23.656 -19.328 10.906 1 47.78 15 THR B C 1
ATOM 1805 O O . THR B 1 15 ? -22.969 -19.562 9.898 1 47.78 15 THR B O 1
ATOM 1808 N N . ASN B 1 16 ? -24.688 -18.594 10.555 1 46.22 16 ASN B N 1
ATOM 1809 C CA . ASN B 1 16 ? -24.531 -17.375 9.781 1 46.22 16 ASN B CA 1
ATOM 1810 C C . ASN B 1 16 ? -23.234 -16.641 10.133 1 46.22 16 ASN B C 1
ATOM 1812 O O . ASN B 1 16 ? -23.094 -16.125 11.242 1 46.22 16 ASN B O 1
ATOM 1816 N N . ALA B 1 17 ? -22.172 -17.078 9.789 1 55.75 17 ALA B N 1
ATOM 1817 C CA . ALA B 1 17 ? -20.938 -16.344 10.016 1 55.75 17 ALA B CA 1
ATOM 1818 C C . ALA B 1 17 ? -21.109 -14.852 9.719 1 55.75 17 ALA B C 1
ATOM 1820 O O . ALA B 1 17 ? -21.188 -14.453 8.555 1 55.75 17 ALA B O 1
ATOM 1821 N N . GLN B 1 18 ? -21.828 -14.047 10.531 1 61.56 18 GLN B N 1
ATOM 1822 C CA . GLN B 1 18 ? -22.109 -12.617 10.414 1 61.56 18 GLN B CA 1
ATOM 1823 C C . GLN B 1 18 ? -20.859 -11.859 9.969 1 61.56 18 GLN B C 1
ATOM 1825 O O . GLN B 1 18 ? -19.75 -12.188 10.383 1 61.56 18 GLN B O 1
ATOM 1830 N N . ALA B 1 19 ? -20.984 -11.07 8.898 1 71.25 19 ALA B N 1
ATOM 1831 C CA . ALA B 1 19 ? -19.906 -10.172 8.461 1 71.25 19 ALA B CA 1
ATOM 1832 C C . ALA B 1 19 ? -19.328 -9.398 9.641 1 71.25 19 ALA B C 1
ATOM 1834 O O . ALA B 1 19 ? -20.062 -8.992 10.547 1 71.25 19 ALA B O 1
ATOM 1835 N N . PRO B 1 20 ? -18.016 -9.383 9.695 1 85.44 20 PRO B N 1
ATOM 1836 C CA . PRO B 1 20 ? -17.391 -8.664 10.805 1 85.44 20 PRO B CA 1
ATOM 1837 C C . PRO B 1 20 ? -17.891 -7.223 10.93 1 85.44 20 PRO B C 1
ATOM 1839 O O . PRO B 1 20 ? -18.312 -6.621 9.938 1 85.44 20 PRO B O 1
ATOM 1842 N N . SER B 1 21 ? -18.031 -6.73 12.094 1 90.19 21 SER B N 1
ATOM 1843 C CA . SER B 1 21 ? -18.359 -5.332 12.344 1 90.19 21 SER B CA 1
ATOM 1844 C C . SER B 1 21 ? -17.125 -4.441 12.25 1 90.19 21 SER B C 1
ATOM 1846 O O . SER B 1 21 ? -16.047 -4.832 12.68 1 90.19 21 SER B O 1
ATOM 1848 N N . PRO B 1 22 ? -17.297 -3.303 11.703 1 93.31 22 PRO B N 1
ATOM 1849 C CA . PRO B 1 22 ? -16.156 -2.393 11.586 1 93.31 22 PRO B CA 1
ATOM 1850 C C . PRO B 1 22 ? -15.633 -1.924 12.938 1 93.31 22 PRO B C 1
ATOM 1852 O O . PRO B 1 22 ? -16.422 -1.709 13.867 1 93.31 22 PRO B O 1
ATOM 1855 N N . CYS B 1 23 ? -14.398 -1.854 13.07 1 94.94 23 CYS B N 1
ATOM 1856 C CA . CYS B 1 23 ? -13.805 -1.28 14.273 1 94.94 23 CYS B CA 1
ATOM 1857 C C . CYS B 1 23 ? -13.938 0.237 14.281 1 94.94 23 CYS B C 1
ATOM 1859 O O . CYS B 1 23 ? -14.328 0.833 13.273 1 94.94 23 CYS B O 1
ATOM 1861 N N . VAL B 1 24 ? -13.656 0.88 15.414 1 94.06 24 VAL B N 1
ATOM 1862 C CA . VAL B 1 24 ? -13.766 2.328 15.57 1 94.06 24 VAL B CA 1
ATOM 1863 C C . VAL B 1 24 ? -12.375 2.959 15.531 1 94.06 24 VAL B C 1
ATOM 1865 O O . VAL B 1 24 ? -11.539 2.678 16.391 1 94.06 24 VAL B O 1
ATOM 1868 N N . ALA B 1 25 ? -12.188 3.736 14.578 1 94.44 25 ALA B N 1
ATOM 1869 C CA . ALA B 1 25 ? -10.906 4.418 14.438 1 94.44 25 ALA B CA 1
ATOM 1870 C C . ALA B 1 25 ? -10.656 5.375 15.602 1 94.44 25 ALA B C 1
ATOM 1872 O O . ALA B 1 25 ? -11.602 5.906 16.188 1 94.44 25 ALA B O 1
ATOM 1873 N N . PRO B 1 26 ? -9.383 5.629 15.93 1 96.44 26 PRO B N 1
ATOM 1874 C CA . PRO B 1 26 ? -9.094 6.617 16.969 1 96.44 26 PRO B CA 1
ATOM 1875 C C . PRO B 1 26 ? -9.555 8.023 16.594 1 96.44 26 PRO B C 1
ATOM 1877 O O . PRO B 1 26 ? -9.5 8.406 15.422 1 96.44 26 PRO B O 1
ATOM 1880 N N . THR B 1 27 ? -9.898 8.781 17.562 1 97.06 27 THR B N 1
ATOM 1881 C CA . THR B 1 27 ? -10.367 10.141 17.312 1 97.06 27 THR B CA 1
ATOM 1882 C C . THR B 1 27 ? -9.188 11.086 17.109 1 97.06 27 THR B C 1
ATOM 1884 O O . THR B 1 27 ? -9.344 12.172 16.547 1 97.06 27 THR B O 1
ATOM 1887 N N . GLN B 1 28 ? -8.047 10.695 17.641 1 97.81 28 GLN B N 1
ATOM 1888 C CA . GLN B 1 28 ? -6.824 11.484 17.469 1 97.81 28 GLN B CA 1
ATOM 1889 C C . GLN B 1 28 ? -5.617 10.578 17.25 1 97.81 28 GLN B C 1
ATOM 1891 O O . GLN B 1 28 ? -5.477 9.547 17.922 1 97.81 28 GLN B O 1
ATOM 1896 N N . PHE B 1 29 ? -4.762 10.969 16.312 1 98 29 PHE B N 1
ATOM 1897 C CA . PHE B 1 29 ? -3.488 10.281 16.141 1 98 29 PHE B CA 1
ATOM 1898 C C . PHE B 1 29 ? -2.516 11.141 15.336 1 98 29 PHE B C 1
ATOM 1900 O O . PHE B 1 29 ? -2.916 12.125 14.711 1 98 29 PHE B O 1
ATOM 1907 N N . ALA B 1 30 ? -1.271 10.844 15.477 1 98.25 30 ALA B N 1
ATOM 1908 C CA . ALA B 1 30 ? -0.208 11.383 14.625 1 98.25 30 ALA B CA 1
ATOM 1909 C C . ALA B 1 30 ? 0.484 10.266 13.844 1 98.25 30 ALA B C 1
ATOM 1911 O O . ALA B 1 30 ? 0.472 9.109 14.266 1 98.25 30 ALA B O 1
ATOM 1912 N N . ALA B 1 31 ? 1.022 10.617 12.688 1 97.94 31 ALA B N 1
ATOM 1913 C CA . ALA B 1 31 ? 1.684 9.609 11.852 1 97.94 31 ALA B CA 1
ATOM 1914 C C . ALA B 1 31 ? 2.57 10.266 10.805 1 97.94 31 ALA B C 1
ATOM 1916 O O . ALA B 1 31 ? 2.477 11.477 10.562 1 97.94 31 ALA B O 1
ATOM 1917 N N . ARG B 1 32 ? 3.439 9.516 10.258 1 97.19 32 ARG B N 1
ATOM 1918 C CA . ARG B 1 32 ? 4.027 9.82 8.961 1 97.19 32 ARG B CA 1
ATOM 1919 C C . ARG B 1 32 ? 3.242 9.156 7.832 1 97.19 32 ARG B C 1
ATOM 1921 O O . ARG B 1 32 ? 2.684 8.07 8.016 1 97.19 32 ARG B O 1
ATOM 1928 N N . ILE B 1 33 ? 3.148 9.883 6.746 1 96.19 33 ILE B N 1
ATOM 1929 C CA . ILE B 1 33 ? 2.426 9.273 5.633 1 96.19 33 ILE B CA 1
ATOM 1930 C C . ILE B 1 33 ? 3.23 9.438 4.348 1 96.19 33 ILE B C 1
ATOM 1932 O O . ILE B 1 33 ? 3.994 10.391 4.199 1 96.19 33 ILE B O 1
ATOM 1936 N N . SER B 1 34 ? 3.119 8.477 3.516 1 94.69 34 SER B N 1
ATOM 1937 C CA . SER B 1 34 ? 3.545 8.562 2.121 1 94.69 34 SER B CA 1
ATOM 1938 C C . SER B 1 34 ? 2.35 8.516 1.176 1 94.69 34 SER B C 1
ATOM 1940 O O . SER B 1 34 ? 1.541 7.586 1.233 1 94.69 34 SER B O 1
ATOM 1942 N N . GLN B 1 35 ? 2.264 9.562 0.413 1 92.69 35 GLN B N 1
ATOM 1943 C CA . GLN B 1 35 ? 1.163 9.648 -0.542 1 92.69 35 GLN B CA 1
ATOM 1944 C C . GLN B 1 35 ? 1.662 9.469 -1.973 1 92.69 35 GLN B C 1
ATOM 1946 O O . GLN B 1 35 ? 2.482 10.258 -2.453 1 92.69 35 GLN B O 1
ATOM 1951 N N . TYR B 1 36 ? 1.154 8.461 -2.604 1 90.81 36 TYR B N 1
ATOM 1952 C CA . TYR B 1 36 ? 1.519 8.18 -3.988 1 90.81 36 TYR B CA 1
ATOM 1953 C C . TYR B 1 36 ? 0.373 8.523 -4.934 1 90.81 36 TYR B C 1
ATOM 1955 O O . TYR B 1 36 ? -0.688 7.895 -4.887 1 90.81 36 TYR B O 1
ATOM 1963 N N . ASN B 1 37 ? 0.674 9.508 -5.754 1 88.31 37 ASN B N 1
ATOM 1964 C CA . ASN B 1 37 ? -0.241 9.812 -6.848 1 88.31 37 ASN B CA 1
ATOM 1965 C C . ASN B 1 37 ? 0.075 8.977 -8.086 1 88.31 37 ASN B C 1
ATOM 1967 O O . ASN B 1 37 ? 1.078 9.211 -8.758 1 88.31 37 ASN B O 1
ATOM 1971 N N . HIS B 1 38 ? -0.784 8.094 -8.391 1 86.81 38 HIS B N 1
ATOM 1972 C CA . HIS B 1 38 ? -0.489 7.105 -9.422 1 86.81 38 HIS B CA 1
ATOM 1973 C C . HIS B 1 38 ? -0.691 7.691 -10.812 1 86.81 38 HIS B C 1
ATOM 1975 O O . HIS B 1 38 ? -0.235 7.117 -11.805 1 86.81 38 HIS B O 1
ATOM 1981 N N . GLY B 1 39 ? -1.369 8.812 -10.938 1 80.94 39 GLY B N 1
ATOM 1982 C CA . GLY B 1 39 ? -1.534 9.5 -12.211 1 80.94 39 GLY B CA 1
ATOM 1983 C C . GLY B 1 39 ? -0.293 10.258 -12.641 1 80.94 39 GLY B C 1
ATOM 1984 O O . GLY B 1 39 ? 0.038 10.297 -13.828 1 80.94 39 GLY B O 1
ATOM 1985 N N . THR B 1 40 ? 0.406 10.836 -11.656 1 80.19 40 THR B N 1
ATOM 1986 C CA . THR B 1 40 ? 1.573 11.656 -11.977 1 80.19 40 THR B CA 1
ATOM 1987 C C . THR B 1 40 ? 2.859 10.93 -11.586 1 80.19 40 THR B C 1
ATOM 1989 O O . THR B 1 40 ? 3.957 11.391 -11.906 1 80.19 40 THR B O 1
ATOM 1992 N N . ASP B 1 41 ? 2.725 9.844 -10.859 1 81.94 41 ASP B N 1
ATOM 1993 C CA . ASP B 1 41 ? 3.857 9.062 -10.375 1 81.94 41 ASP B CA 1
ATOM 1994 C C . ASP B 1 41 ? 4.723 9.883 -9.414 1 81.94 41 ASP B C 1
ATOM 1996 O O . ASP B 1 41 ? 5.945 9.945 -9.57 1 81.94 41 ASP B O 1
ATOM 2000 N N . THR B 1 42 ? 4.062 10.516 -8.469 1 83.62 42 THR B N 1
ATOM 2001 C CA . THR B 1 42 ? 4.758 11.328 -7.477 1 83.62 42 THR B CA 1
ATOM 2002 C C . THR B 1 42 ? 4.465 10.82 -6.066 1 83.62 42 THR B C 1
ATOM 2004 O O . THR B 1 42 ? 3.338 10.422 -5.762 1 83.62 42 THR B O 1
ATOM 2007 N N . ILE B 1 43 ? 5.531 10.836 -5.324 1 86.94 43 ILE B N 1
ATOM 2008 C CA . ILE B 1 43 ? 5.398 10.453 -3.92 1 86.94 43 ILE B CA 1
ATOM 2009 C C . ILE B 1 43 ? 5.707 11.656 -3.029 1 86.94 43 ILE B C 1
ATOM 2011 O O . ILE B 1 43 ? 6.758 12.281 -3.164 1 86.94 43 ILE B O 1
ATOM 2015 N N . ASN B 1 44 ? 4.75 12.016 -2.232 1 88.25 44 ASN B N 1
ATOM 2016 C CA . ASN B 1 44 ? 4.945 13.031 -1.207 1 88.25 44 ASN B CA 1
ATOM 2017 C C . ASN B 1 44 ? 4.871 12.438 0.196 1 88.25 44 ASN B C 1
ATOM 2019 O O . ASN B 1 44 ? 4.043 11.57 0.461 1 88.25 44 ASN B O 1
ATOM 2023 N N . ARG B 1 45 ? 5.707 12.961 1.042 1 92.69 45 ARG B N 1
ATOM 2024 C CA . ARG B 1 45 ? 5.719 12.469 2.416 1 92.69 45 ARG B CA 1
ATOM 2025 C C . ARG B 1 45 ? 5.387 13.586 3.4 1 92.69 45 ARG B C 1
ATOM 2027 O O . ARG B 1 45 ? 5.82 14.727 3.221 1 92.69 45 ARG B O 1
ATOM 2034 N N . PHE B 1 46 ? 4.633 13.219 4.426 1 95.06 46 PHE B N 1
ATOM 2035 C CA . PHE B 1 46 ? 4.191 14.195 5.414 1 95.06 46 PHE B CA 1
ATOM 2036 C C . PHE B 1 46 ? 4.293 13.625 6.82 1 95.06 46 PHE B C 1
ATOM 2038 O O . PHE B 1 46 ? 4.211 12.406 7.012 1 95.06 46 PHE B O 1
ATOM 2045 N N . ILE B 1 47 ? 4.48 14.523 7.758 1 96.44 47 ILE B N 1
ATOM 2046 C CA . ILE B 1 47 ? 4.102 14.273 9.141 1 96.44 47 ILE B CA 1
ATOM 2047 C C . ILE B 1 47 ? 2.719 14.867 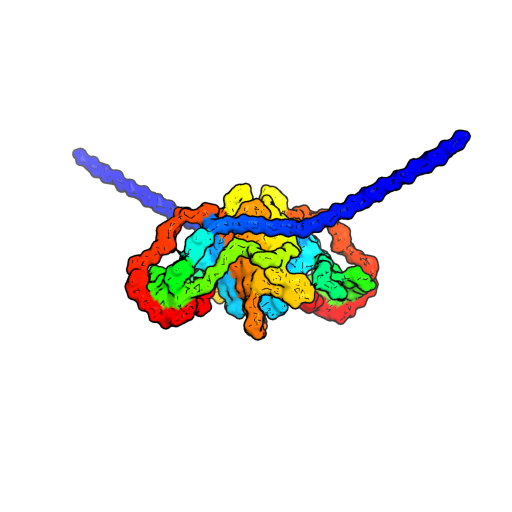9.414 1 96.44 47 ILE B C 1
ATOM 2049 O O . ILE B 1 47 ? 2.469 16.031 9.109 1 96.44 47 ILE B O 1
ATOM 2053 N N . ILE B 1 48 ? 1.844 14.055 9.977 1 96.69 48 ILE B N 1
ATOM 2054 C CA . ILE B 1 48 ? 0.478 14.547 10.109 1 96.69 48 ILE B CA 1
ATOM 2055 C C . ILE B 1 48 ? 0.027 14.422 11.562 1 96.69 48 ILE B C 1
ATOM 2057 O O . ILE B 1 48 ? 0.558 13.602 12.32 1 96.69 48 ILE B O 1
ATOM 2061 N N . GLN B 1 49 ? -0.909 15.258 11.914 1 97.38 49 GLN B N 1
ATOM 2062 C CA . GLN B 1 49 ? -1.735 15.117 13.109 1 97.38 49 GLN B CA 1
ATOM 2063 C C . GLN B 1 49 ? -3.219 15.211 12.766 1 97.38 49 GLN B C 1
ATOM 2065 O O . GLN B 1 49 ? -3.633 16.094 12.023 1 97.38 49 GLN B O 1
ATOM 2070 N N . TYR B 1 50 ? -3.881 14.312 13.234 1 97.44 50 TYR B N 1
ATOM 2071 C CA . TYR B 1 50 ? -5.316 14.164 13.016 1 97.44 50 TYR B CA 1
ATOM 2072 C C . TYR B 1 50 ? -6.086 14.367 14.312 1 97.44 50 TYR B C 1
ATOM 2074 O O . TYR B 1 50 ? -5.766 13.758 15.336 1 97.44 50 TYR B O 1
ATOM 2082 N N . ASP B 1 51 ? -7.105 15.195 14.273 1 97.81 51 ASP B N 1
ATOM 2083 C CA . ASP B 1 51 ? -7.945 15.492 15.43 1 97.81 51 ASP B CA 1
ATOM 2084 C C . ASP B 1 51 ? -9.422 15.562 15.031 1 97.81 51 ASP B C 1
ATOM 2086 O O . ASP B 1 51 ? -9.914 16.625 14.648 1 97.81 51 ASP B O 1
ATOM 2090 N N . ALA B 1 52 ? -10.117 14.461 15.219 1 96.56 52 ALA B N 1
ATOM 2091 C CA . ALA B 1 52 ? -11.516 14.383 14.812 1 96.56 52 ALA B CA 1
ATOM 2092 C C . ALA B 1 52 ? -12.414 15.094 15.82 1 96.56 52 ALA B C 1
ATOM 2094 O O . ALA B 1 52 ? -13.516 15.531 15.469 1 96.56 52 ALA B O 1
ATOM 2095 N N . ILE B 1 53 ? -11.969 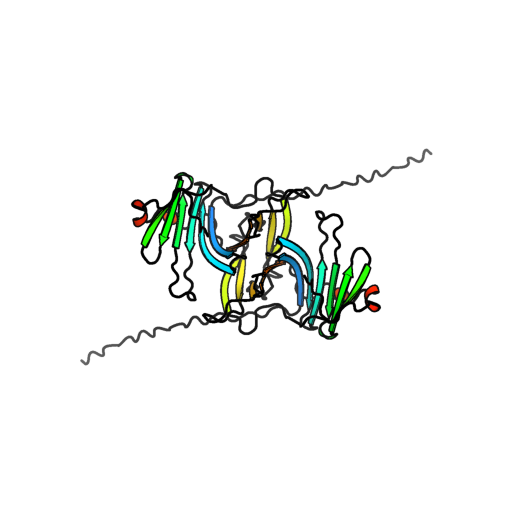15.148 17.016 1 96.75 53 ILE B N 1
ATOM 2096 C CA . ILE B 1 53 ? -12.758 15.828 18.031 1 96.75 53 ILE B CA 1
ATOM 2097 C C . ILE B 1 53 ? -13.008 17.281 17.609 1 96.75 53 ILE B C 1
ATOM 2099 O O . ILE B 1 53 ? -14.141 17.766 17.703 1 96.75 53 ILE B O 1
ATOM 2103 N N . ASN B 1 54 ? -11.992 17.922 17.125 1 97.25 54 ASN B N 1
ATOM 2104 C CA . ASN B 1 54 ? -12.102 19.312 16.75 1 97.25 54 ASN B CA 1
ATOM 2105 C C . ASN B 1 54 ? -12.133 19.484 15.227 1 97.25 54 ASN B C 1
ATOM 2107 O O . ASN B 1 54 ? -12.07 20.609 14.719 1 97.25 54 ASN B O 1
ATOM 2111 N N . GLU B 1 55 ? -12.156 18.406 14.477 1 97.06 55 GLU B N 1
ATOM 2112 C CA . GLU B 1 55 ? -12.25 18.375 13.023 1 97.06 55 GLU B CA 1
ATOM 2113 C C . GLU B 1 55 ? -11.133 19.203 12.383 1 97.06 55 GLU B C 1
ATOM 2115 O O . GLU B 1 55 ? -11.398 20.125 11.617 1 97.06 55 GLU B O 1
ATOM 2120 N N . ARG B 1 56 ? -9.922 18.734 12.625 1 97 56 ARG B N 1
ATOM 2121 C CA . ARG B 1 56 ? -8.781 19.484 12.094 1 97 56 ARG B CA 1
ATOM 2122 C C . ARG B 1 56 ? -7.625 18.547 11.758 1 97 56 ARG B C 1
ATOM 2124 O O . ARG B 1 56 ? -7.504 17.469 12.344 1 97 56 ARG B O 1
ATOM 2131 N N . TRP B 1 57 ? -6.867 19.016 10.812 1 95.75 57 TRP B N 1
ATOM 2132 C CA . TRP B 1 57 ? -5.66 18.344 10.344 1 95.75 57 TRP B CA 1
ATOM 2133 C C . TRP B 1 57 ? -4.477 19.297 10.305 1 95.75 57 TRP B C 1
ATOM 2135 O O . TRP B 1 57 ? -4.637 20.484 9.992 1 95.75 57 TRP B O 1
ATOM 2145 N N . VAL B 1 58 ? -3.314 18.797 10.578 1 96.44 58 VAL B N 1
ATOM 2146 C CA . VAL B 1 58 ? -2.09 19.516 10.234 1 96.44 58 VAL B CA 1
ATOM 2147 C C . VAL B 1 58 ? -1.118 18.578 9.531 1 96.44 58 VAL B C 1
ATOM 2149 O O . VAL B 1 58 ? -0.974 17.406 9.93 1 96.44 58 VAL B O 1
ATOM 2152 N N . LEU B 1 59 ? -0.53 18.984 8.492 1 95.88 59 LEU B N 1
ATOM 2153 C CA . LEU B 1 59 ? 0.407 18.219 7.688 1 95.88 59 LEU B CA 1
ATOM 2154 C C . LEU B 1 59 ? 1.7 18.984 7.461 1 95.88 59 LEU B C 1
ATOM 2156 O O . LEU B 1 59 ? 1.667 20.156 7.059 1 95.88 59 LEU B O 1
ATOM 2160 N N . PHE B 1 60 ? 2.791 18.391 7.73 1 95.25 60 PHE B N 1
ATOM 2161 C CA . PHE B 1 60 ? 4.113 18.938 7.445 1 95.25 60 PHE B CA 1
ATOM 2162 C C . PHE B 1 60 ? 4.801 18.156 6.344 1 95.25 60 PHE B C 1
ATOM 2164 O O . PHE B 1 60 ? 5.133 16.984 6.527 1 95.25 60 PHE B O 1
ATOM 2171 N N . GLU B 1 61 ? 4.98 18.734 5.238 1 93.06 61 GLU B N 1
ATOM 2172 C CA . GLU B 1 61 ? 5.73 18.047 4.188 1 93.06 61 GLU B CA 1
ATOM 2173 C C . GLU B 1 61 ? 7.168 17.781 4.621 1 93.06 61 GLU B C 1
ATOM 2175 O O . GLU B 1 61 ? 7.844 18.672 5.141 1 93.06 61 GLU B O 1
ATOM 2180 N N . GLU B 1 62 ? 7.543 16.5 4.434 1 89.5 62 GLU B N 1
ATOM 2181 C CA . GLU B 1 62 ? 8.906 16.141 4.801 1 89.5 62 GLU B CA 1
ATOM 2182 C C . GLU B 1 62 ? 9.898 16.547 3.715 1 89.5 62 GLU B C 1
ATOM 2184 O O . GLU B 1 62 ? 9.648 16.328 2.527 1 89.5 62 GLU B O 1
ATOM 2189 N N . MET B 1 63 ? 10.945 17.172 4.223 1 78.62 63 MET B N 1
ATOM 2190 C CA . MET B 1 63 ? 12 17.578 3.295 1 78.62 63 MET B CA 1
ATOM 2191 C C . MET B 1 63 ? 12.766 16.375 2.771 1 78.62 63 MET B C 1
ATOM 2193 O O . MET B 1 63 ? 13.016 15.422 3.514 1 78.62 63 MET B O 1
ATOM 2197 N N . ASP B 1 64 ? 12.852 16.281 1.5 1 70 64 ASP B N 1
ATOM 2198 C CA . ASP B 1 64 ? 13.594 15.203 0.853 1 70 64 ASP B CA 1
ATOM 2199 C C . ASP B 1 64 ? 14.938 15.695 0.331 1 70 64 ASP B C 1
ATOM 2201 O O . ASP B 1 64 ? 15.008 16.734 -0.333 1 70 64 ASP B O 1
ATOM 2205 N N . ALA B 1 65 ? 15.93 14.992 0.744 1 61.16 65 ALA B N 1
ATOM 2206 C CA . ALA B 1 65 ? 17.281 15.391 0.369 1 61.16 65 ALA B CA 1
ATOM 2207 C C . ALA B 1 65 ? 17.5 15.258 -1.135 1 61.16 65 ALA B C 1
ATOM 2209 O O . ALA B 1 65 ? 18.422 15.852 -1.692 1 61.16 65 ALA B O 1
ATOM 2210 N N . PHE B 1 66 ? 16.594 14.562 -1.736 1 63.44 66 PHE B N 1
ATOM 2211 C CA . PHE B 1 66 ? 16.828 14.25 -3.141 1 63.44 66 PHE B CA 1
ATOM 2212 C C . PHE B 1 66 ? 16.094 15.242 -4.043 1 63.44 66 PHE B C 1
ATOM 2214 O O . PHE B 1 66 ? 16.031 15.047 -5.258 1 63.44 66 PHE B O 1
ATOM 2221 N N . SER B 1 67 ? 15.531 16.188 -3.455 1 65.69 67 SER B N 1
ATOM 2222 C CA . SER B 1 67 ? 14.844 17.203 -4.242 1 65.69 67 SER B CA 1
ATOM 2223 C C . SER B 1 67 ? 15.359 18.594 -3.906 1 65.69 67 SER B C 1
ATOM 2225 O O . SER B 1 67 ? 14.609 19.438 -3.391 1 65.69 67 SER B O 1
ATOM 2227 N N . PRO B 1 68 ? 16.594 18.797 -4.41 1 65.44 68 PRO B N 1
ATOM 2228 C CA . PRO B 1 68 ? 17.125 20.125 -4.074 1 65.44 68 PRO B CA 1
ATOM 2229 C C . PRO B 1 68 ? 16.297 21.266 -4.676 1 65.44 68 PRO B C 1
ATOM 2231 O O . PRO B 1 68 ? 15.812 21.141 -5.809 1 65.44 68 PRO B O 1
ATOM 2234 N N . GLY B 1 69 ? 15.898 22.219 -3.826 1 73.56 69 GLY B N 1
ATOM 2235 C CA . GLY B 1 69 ? 15.188 23.391 -4.309 1 73.56 69 GLY B CA 1
ATOM 2236 C C . GLY B 1 69 ? 13.68 23.281 -4.18 1 73.56 69 GLY B C 1
ATOM 2237 O O . GLY B 1 69 ? 12.961 24.266 -4.316 1 73.56 69 GLY B O 1
ATOM 2238 N N . ARG B 1 70 ? 13.32 22.109 -4 1 78.38 70 ARG B N 1
ATOM 2239 C CA . ARG B 1 70 ? 11.883 21.922 -3.871 1 78.38 70 ARG B CA 1
ATOM 2240 C C . ARG B 1 70 ? 11.352 22.578 -2.607 1 78.38 70 ARG B C 1
ATOM 2242 O O . ARG B 1 70 ? 12.016 22.562 -1.567 1 78.38 70 ARG B O 1
ATOM 2249 N N . ARG B 1 71 ? 10.234 23.312 -2.742 1 81.75 71 ARG B N 1
ATOM 2250 C CA . ARG B 1 71 ? 9.555 23.906 -1.596 1 81.75 71 ARG B CA 1
ATOM 2251 C C . ARG B 1 71 ? 8.773 22.859 -0.814 1 81.75 71 ARG B C 1
ATOM 2253 O O . ARG B 1 71 ? 8.234 21.906 -1.398 1 81.75 71 ARG B O 1
ATOM 2260 N N . PHE B 1 72 ? 8.82 23.109 0.542 1 87.69 72 PHE B N 1
ATOM 2261 C CA . PHE B 1 72 ? 8.047 22.25 1.438 1 87.69 72 PHE B CA 1
ATOM 2262 C C . PHE B 1 72 ? 7.055 23.062 2.25 1 87.69 72 PHE B C 1
ATOM 2264 O O . PHE B 1 72 ? 7.359 24.188 2.662 1 87.69 72 PHE B O 1
ATOM 2271 N N . TYR B 1 73 ? 5.969 22.547 2.4 1 91.88 73 TYR B N 1
ATOM 2272 C CA . TYR B 1 73 ? 4.863 23.328 2.957 1 91.88 73 TYR B CA 1
ATOM 2273 C C . TYR B 1 73 ? 4.297 22.656 4.203 1 91.88 73 TYR B C 1
ATOM 2275 O O . TYR B 1 73 ? 4.496 21.453 4.414 1 91.88 73 TYR B O 1
ATOM 2283 N N . GLU B 1 74 ? 3.701 23.484 4.988 1 94.25 74 GLU B N 1
ATOM 2284 C CA . GLU B 1 74 ? 2.805 23.094 6.066 1 94.25 74 GLU B CA 1
ATOM 2285 C C . GLU B 1 74 ? 1.357 23.453 5.746 1 94.25 74 GLU B C 1
ATOM 2287 O O . GLU B 1 74 ? 1.082 24.547 5.262 1 94.25 74 GLU B O 1
ATOM 2292 N N . TYR B 1 75 ? 0.505 22.531 5.992 1 95.25 75 TYR B N 1
ATOM 2293 C CA . TYR B 1 75 ? -0.925 22.75 5.816 1 95.25 75 TYR B CA 1
ATOM 2294 C C . TYR B 1 75 ? -1.669 22.594 7.137 1 95.25 75 TYR B C 1
ATOM 2296 O O . TYR B 1 75 ? -1.464 21.625 7.859 1 95.25 75 TYR B O 1
ATOM 2304 N N . LEU B 1 76 ? -2.436 23.547 7.402 1 96.56 76 LEU B N 1
ATOM 2305 C CA . LEU B 1 76 ? -3.285 23.516 8.586 1 96.56 76 LEU B CA 1
ATOM 2306 C C . LEU B 1 76 ? -4.754 23.672 8.211 1 96.56 76 LEU B C 1
ATOM 2308 O O . LEU B 1 76 ? -5.145 24.719 7.68 1 96.56 76 LEU B O 1
ATOM 2312 N N . ILE B 1 77 ? -5.598 22.688 8.516 1 96.25 77 ILE B N 1
ATOM 2313 C CA . ILE B 1 77 ? -7.016 22.719 8.18 1 96.25 77 ILE B CA 1
ATOM 2314 C C . ILE B 1 77 ? -7.852 22.781 9.453 1 96.25 77 ILE B C 1
ATOM 2316 O O . ILE B 1 77 ? -7.844 21.859 10.266 1 96.25 77 ILE B O 1
ATOM 2320 N N . LEU B 1 78 ? -8.484 23.812 9.586 1 96.94 78 LEU B N 1
ATOM 2321 C CA . LEU B 1 78 ? -9.391 24.047 10.703 1 96.94 78 LEU B CA 1
ATOM 2322 C C . LEU B 1 78 ? -10.836 24.141 10.227 1 96.94 78 LEU B C 1
ATOM 2324 O O . LEU B 1 78 ? -11.359 25.25 10.031 1 96.94 78 LEU B O 1
ATOM 2328 N N . THR B 1 79 ? -11.477 23.047 10.188 1 96.69 79 THR B N 1
ATOM 2329 C CA . THR B 1 79 ? -12.781 22.938 9.547 1 96.69 79 THR B CA 1
ATOM 2330 C C . THR B 1 79 ? -13.836 23.719 10.328 1 96.69 79 THR B C 1
ATOM 2332 O O . THR B 1 79 ? -14.672 24.391 9.734 1 96.69 79 THR B O 1
ATOM 2335 N N . ARG B 1 80 ? -13.82 23.625 11.547 1 96.88 80 ARG B N 1
ATOM 2336 C CA . ARG B 1 80 ? -14.812 24.328 12.367 1 96.88 80 ARG B CA 1
ATOM 2337 C C . ARG B 1 80 ? -14.703 25.844 12.188 1 96.88 80 ARG B C 1
ATOM 2339 O O . ARG B 1 80 ? -15.703 26.547 12.289 1 96.88 80 ARG B O 1
ATOM 2346 N N . GLU B 1 81 ? -13.523 26.281 11.898 1 95.88 81 GLU B N 1
ATOM 2347 C CA . GLU B 1 81 ? -13.289 27.703 11.68 1 95.88 81 GLU B CA 1
ATOM 2348 C C . GLU B 1 81 ? -13.43 28.062 10.203 1 95.88 81 GLU B C 1
ATOM 2350 O O . GLU B 1 81 ? -13.273 29.219 9.82 1 95.88 81 GLU B O 1
ATOM 2355 N N . ASN B 1 82 ? -13.602 27.078 9.445 1 96.44 82 ASN B N 1
ATOM 2356 C CA . ASN B 1 82 ? -13.742 27.219 8 1 96.44 82 ASN B CA 1
ATOM 2357 C C . ASN B 1 82 ? -12.539 27.906 7.383 1 96.44 82 ASN B C 1
ATOM 2359 O O . ASN B 1 82 ? -12.695 28.859 6.605 1 96.44 82 ASN B O 1
ATOM 2363 N N . VAL B 1 83 ? -11.398 27.469 7.723 1 96.5 83 VAL B N 1
ATOM 2364 C CA . VAL B 1 83 ? -10.195 28.047 7.145 1 96.5 83 VAL B CA 1
ATOM 2365 C C . VAL B 1 83 ? -9.117 26.984 6.996 1 96.5 83 VAL B C 1
ATOM 2367 O O . VAL B 1 83 ? -9 26.078 7.832 1 96.5 83 VAL B O 1
ATOM 2370 N N . GLU B 1 84 ? -8.367 27.031 5.973 1 96.38 84 GLU B N 1
ATOM 2371 C CA . GLU B 1 84 ? -7.137 26.266 5.836 1 96.38 84 GLU B CA 1
ATOM 2372 C C . GLU B 1 84 ? -5.965 27.156 5.465 1 96.38 84 GLU B C 1
ATOM 2374 O O . GLU B 1 84 ? -6.133 28.125 4.723 1 96.38 84 GLU B O 1
ATOM 2379 N N . TYR B 1 85 ? -4.824 26.906 6.027 1 96.38 85 TYR B N 1
ATOM 2380 C CA . TYR B 1 85 ? -3.602 27.672 5.797 1 96.38 85 TYR B CA 1
ATOM 2381 C C . TYR B 1 85 ? -2.584 26.844 5.012 1 96.38 85 TYR B C 1
ATOM 2383 O O . TYR B 1 85 ? -2.484 25.625 5.195 1 96.38 85 TYR B O 1
ATOM 2391 N N . LYS B 1 86 ? -1.929 27.453 4.191 1 95.38 86 LYS B N 1
ATOM 2392 C CA . LYS B 1 86 ? -0.741 26.938 3.512 1 95.38 86 LYS B CA 1
ATOM 2393 C C . LYS B 1 86 ? 0.486 27.781 3.84 1 95.38 86 LYS B C 1
ATOM 2395 O O . LYS B 1 86 ? 0.53 28.984 3.521 1 95.38 86 LYS B O 1
ATOM 2400 N N . PHE B 1 87 ? 1.466 27.188 4.426 1 95 87 PHE B N 1
ATOM 2401 C CA . PHE B 1 87 ? 2.648 27.875 4.934 1 95 87 PHE B CA 1
ATOM 2402 C C . PHE B 1 87 ? 3.91 27.344 4.258 1 95 87 PHE B C 1
ATOM 2404 O O . PHE B 1 87 ? 4.211 26.156 4.34 1 95 87 PHE B O 1
ATOM 2411 N N . ASP B 1 88 ? 4.617 28.188 3.584 1 93.31 88 ASP B N 1
ATOM 2412 C CA . ASP B 1 88 ? 5.891 27.828 2.967 1 93.31 88 ASP B CA 1
ATOM 2413 C C . ASP B 1 88 ? 7.004 27.75 4.008 1 93.31 88 ASP B C 1
ATOM 2415 O O . ASP B 1 88 ? 7.352 28.75 4.629 1 93.31 88 ASP B O 1
ATOM 2419 N N . GLN B 1 89 ? 7.602 26.594 4.152 1 90.75 89 GLN B N 1
ATOM 2420 C CA . GLN B 1 89 ? 8.57 26.375 5.219 1 90.75 89 GLN B CA 1
ATOM 2421 C C . GLN B 1 89 ? 9.883 27.109 4.93 1 90.75 89 GLN B C 1
ATOM 2423 O O . GLN B 1 89 ? 10.68 27.344 5.836 1 90.75 89 GLN B O 1
ATOM 2428 N N . ARG B 1 90 ? 10.07 27.438 3.73 1 89.06 90 ARG B N 1
ATOM 2429 C CA . ARG B 1 90 ? 11.297 28.125 3.352 1 89.06 90 ARG B CA 1
ATOM 2430 C C . ARG B 1 90 ? 11.125 29.641 3.441 1 89.06 90 ARG B C 1
ATOM 2432 O O . ARG B 1 90 ? 11.852 30.312 4.172 1 89.06 90 ARG B O 1
ATOM 2439 N N . SER B 1 91 ? 10.164 30.234 2.73 1 92.25 91 SER B N 1
ATOM 2440 C CA . SER B 1 91 ? 9.977 31.672 2.654 1 92.25 91 SER B CA 1
ATOM 2441 C C . SER B 1 91 ? 9.148 32.188 3.828 1 92.25 91 SER B C 1
ATOM 2443 O O . SER B 1 91 ? 9.078 33.406 4.062 1 92.25 91 SER B O 1
ATOM 2445 N N . HIS B 1 92 ? 8.367 31.359 4.492 1 93.81 92 HIS B N 1
ATOM 2446 C CA . HIS B 1 92 ? 7.512 31.672 5.629 1 93.81 92 HIS B CA 1
ATOM 2447 C C . HIS B 1 92 ? 6.285 32.469 5.188 1 93.81 92 HIS B C 1
ATOM 2449 O O . HIS B 1 92 ? 5.648 33.125 6.004 1 93.81 92 HIS B O 1
ATOM 2455 N N . GLU B 1 93 ? 6.043 32.375 3.938 1 94.94 93 GLU B N 1
ATOM 2456 C CA . GLU B 1 93 ? 4.812 32.969 3.43 1 94.94 93 GLU B CA 1
ATOM 2457 C C . GLU B 1 93 ? 3.598 32.125 3.76 1 94.94 93 GLU B C 1
ATOM 2459 O O . GLU B 1 93 ? 3.643 30.891 3.619 1 94.94 93 GLU B O 1
ATOM 2464 N N . CYS B 1 94 ? 2.564 32.781 4.223 1 96.56 94 CYS B N 1
ATOM 2465 C CA . CYS B 1 94 ? 1.341 32.094 4.586 1 96.56 94 CYS B CA 1
ATOM 2466 C C . CYS B 1 94 ? 0.152 32.625 3.789 1 96.56 94 CYS B C 1
ATOM 2468 O O . CYS B 1 94 ? -0.021 33.812 3.648 1 96.56 94 CYS B O 1
ATOM 2470 N N . THR B 1 95 ? -0.614 31.641 3.211 1 95.44 95 THR B N 1
ATOM 2471 C CA . THR B 1 95 ? -1.866 31.969 2.539 1 95.44 95 THR B CA 1
ATOM 2472 C C . THR B 1 95 ? -3.025 31.188 3.135 1 95.44 95 THR B C 1
ATOM 2474 O O . THR B 1 95 ? -2.811 30.188 3.838 1 95.44 95 THR B O 1
ATOM 2477 N N . LYS B 1 96 ? -4.266 31.719 2.918 1 95.62 96 LYS B N 1
ATOM 2478 C CA . LYS B 1 96 ? -5.391 30.984 3.484 1 95.62 96 LYS B CA 1
ATOM 2479 C C . LYS B 1 96 ? -6.527 30.844 2.471 1 95.62 96 LYS B C 1
ATOM 2481 O O . LYS B 1 96 ? -6.574 31.594 1.486 1 95.62 96 LYS B O 1
ATOM 2486 N N . ALA B 1 97 ? -7.371 29.875 2.652 1 95.88 97 ALA B N 1
ATOM 2487 C CA . ALA B 1 97 ? -8.57 29.578 1.88 1 95.88 97 ALA B CA 1
ATOM 2488 C C . ALA B 1 97 ? -9.641 28.938 2.762 1 95.88 97 ALA B C 1
ATOM 2490 O O . ALA B 1 97 ? -9.375 28.562 3.904 1 95.88 97 ALA B O 1
ATOM 2491 N N . PRO B 1 98 ? -10.867 28.969 2.244 1 95.88 98 PRO B N 1
ATOM 2492 C CA . PRO B 1 98 ? -11.867 28.203 3 1 95.88 98 PRO B CA 1
ATOM 2493 C C . PRO B 1 98 ? -11.477 26.75 3.18 1 95.88 98 PRO B C 1
ATOM 2495 O O . PRO B 1 98 ? -10.883 26.141 2.281 1 95.88 98 PRO B O 1
ATOM 2498 N N . ALA B 1 99 ? -11.844 26.203 4.344 1 95.06 99 ALA B N 1
ATOM 2499 C CA . ALA B 1 99 ? -11.492 24.812 4.637 1 95.06 99 ALA B CA 1
ATOM 2500 C C . ALA B 1 99 ? -12.289 23.844 3.76 1 95.06 99 ALA B C 1
ATOM 2502 O O . ALA B 1 99 ? -13.453 24.109 3.438 1 95.06 99 ALA B O 1
ATOM 2503 N N . ARG B 1 100 ? -11.695 22.766 3.416 1 91.5 100 ARG B N 1
ATOM 2504 C CA . ARG B 1 100 ? -12.406 21.672 2.766 1 91.5 100 ARG B CA 1
ATOM 2505 C C . ARG B 1 100 ? -13.375 21 3.729 1 91.5 100 ARG B C 1
ATOM 2507 O O . ARG B 1 100 ? -13.219 21.094 4.949 1 91.5 100 ARG B O 1
ATOM 2514 N N . PRO B 1 101 ? -14.367 20.312 3.111 1 90.38 101 PRO B N 1
ATOM 2515 C CA . PRO B 1 101 ? -15.266 19.578 3.998 1 90.38 101 PRO B CA 1
ATOM 2516 C C . PRO B 1 101 ? -14.539 18.547 4.855 1 90.38 101 PRO B C 1
ATOM 2518 O O . PRO B 1 101 ? -13.586 17.906 4.387 1 90.38 101 PRO B O 1
ATOM 2521 N N . TRP B 1 102 ? -15.016 18.375 6.094 1 92.62 102 TRP B N 1
ATOM 2522 C CA . TRP B 1 102 ? -14.406 17.422 7.023 1 92.62 102 TRP B CA 1
ATOM 2523 C C . TRP B 1 102 ? -14.672 15.984 6.582 1 92.62 102 TRP B C 1
ATOM 2525 O O . TRP B 1 102 ? -15.805 15.625 6.254 1 92.62 102 TRP B O 1
ATOM 2535 N N . ARG B 1 103 ? -13.594 15.219 6.535 1 86.31 103 ARG B N 1
ATOM 2536 C CA . ARG B 1 103 ? -13.688 13.773 6.352 1 86.31 103 ARG B CA 1
ATOM 2537 C C . ARG B 1 103 ? -12.898 13.039 7.43 1 86.31 103 ARG B C 1
ATOM 2539 O O . ARG B 1 103 ? -11.664 13.094 7.453 1 86.31 103 ARG B O 1
ATOM 2546 N N . ALA B 1 104 ? -13.648 12.375 8.234 1 89.69 104 ALA B N 1
ATOM 2547 C CA . ALA B 1 104 ? -12.977 11.609 9.281 1 89.69 104 ALA B CA 1
ATOM 2548 C C . ALA B 1 104 ? -12.195 10.438 8.688 1 89.69 104 ALA B C 1
ATOM 2550 O O . ALA B 1 104 ? -12.641 9.812 7.727 1 89.69 104 ALA B O 1
ATOM 2551 N N . PHE B 1 105 ? -11.039 10.227 9.289 1 89.25 105 PHE B N 1
ATOM 2552 C CA . PHE B 1 105 ? -10.328 9.008 8.93 1 89.25 105 PHE B CA 1
ATOM 2553 C C . PHE B 1 105 ? -11.039 7.781 9.492 1 89.25 105 PHE B C 1
ATOM 2555 O O . PHE B 1 105 ? -11.57 7.816 10.602 1 89.25 105 PHE B O 1
ATOM 2562 N N . GLY B 1 106 ? -10.922 6.699 8.641 1 86.25 106 GLY B N 1
ATOM 2563 C CA . GLY B 1 106 ? -11.461 5.445 9.133 1 86.25 106 GLY B CA 1
ATOM 2564 C C . GLY B 1 106 ? -12.281 4.699 8.094 1 86.25 106 GLY B C 1
ATOM 2565 O O . GLY B 1 106 ? -12.188 4.988 6.898 1 86.25 106 GLY B O 1
ATOM 2566 N N . ILE B 1 107 ? -13 3.752 8.633 1 91.31 107 ILE B N 1
ATOM 2567 C CA . ILE B 1 107 ? -13.891 2.936 7.809 1 91.31 107 ILE B CA 1
ATOM 2568 C C . ILE B 1 107 ? -15.133 3.738 7.438 1 91.31 107 ILE B C 1
ATOM 2570 O O . ILE B 1 107 ? -15.773 4.34 8.305 1 91.31 107 ILE B O 1
ATOM 2574 N N . PRO B 1 108 ? -15.398 3.84 6.188 1 89.25 108 PRO B N 1
ATOM 2575 C CA . PRO B 1 108 ? -16.594 4.582 5.773 1 89.25 108 PRO B CA 1
ATOM 2576 C C . PRO B 1 108 ? -17.859 4.082 6.453 1 89.25 108 PRO B C 1
ATOM 2578 O O . PRO B 1 108 ? -17.953 2.904 6.812 1 89.25 108 PRO B O 1
ATOM 2581 N N . PRO B 1 109 ? -18.781 5.113 6.578 1 85.5 109 PRO B N 1
ATOM 2582 C CA . PRO B 1 109 ? -20.078 4.66 7.086 1 85.5 109 PRO B CA 1
ATOM 2583 C C . PRO B 1 109 ? -20.703 3.578 6.211 1 85.5 109 PRO B C 1
ATOM 2585 O O . PRO B 1 109 ? -20.656 3.67 4.984 1 85.5 109 PRO B O 1
ATOM 2588 N N . ASN B 1 110 ? -21.203 2.531 6.73 1 86.12 110 ASN B N 1
ATOM 2589 C CA . ASN B 1 110 ? -21.781 1.392 6.012 1 86.12 110 ASN B CA 1
ATOM 2590 C C . ASN B 1 110 ? -20.734 0.719 5.121 1 86.12 110 ASN B C 1
ATOM 2592 O O . ASN B 1 110 ? -21.031 0.326 3.996 1 86.12 110 ASN B O 1
ATOM 2596 N N . GLY B 1 111 ? -19.641 0.707 5.617 1 91.31 111 GLY B N 1
ATOM 2597 C CA . GLY B 1 111 ? -18.531 0.12 4.867 1 91.31 111 GLY B CA 1
ATOM 2598 C C . GLY B 1 111 ? -18.734 -1.357 4.586 1 91.31 111 GLY B C 1
ATOM 2599 O O . GLY B 1 111 ? -19.328 -2.076 5.387 1 91.31 111 GLY B O 1
ATOM 2600 N N . THR B 1 112 ? -18.188 -1.792 3.49 1 92 112 THR B N 1
ATOM 2601 C CA . THR B 1 112 ? -18.188 -3.193 3.086 1 92 112 THR B CA 1
ATOM 2602 C C . THR B 1 112 ? -16.875 -3.873 3.479 1 92 112 THR B C 1
ATOM 2604 O O . THR B 1 112 ? -15.789 -3.355 3.195 1 92 112 THR B O 1
ATOM 2607 N N . PHE B 1 113 ? -17.062 -5.012 4.152 1 93.88 113 PHE B N 1
ATOM 2608 C CA . PHE B 1 113 ? -15.898 -5.809 4.523 1 93.88 113 PHE B CA 1
ATOM 2609 C C . PHE B 1 113 ? -15.266 -6.445 3.291 1 93.88 113 PHE B C 1
ATOM 2611 O O . PHE B 1 113 ? -15.945 -7.137 2.523 1 93.88 113 PHE B O 1
ATOM 2618 N N . GLU B 1 114 ? -13.914 -6.215 3.094 1 91.38 114 GLU B N 1
ATOM 2619 C CA . GLU B 1 114 ? -13.227 -6.738 1.919 1 91.38 114 GLU B CA 1
ATOM 2620 C C . GLU B 1 114 ? -12.367 -7.949 2.275 1 91.38 114 GLU B C 1
ATOM 2622 O O . GLU B 1 114 ? -12.305 -8.914 1.511 1 91.38 114 GLU B O 1
ATOM 2627 N N . ASN B 1 115 ? -11.664 -7.809 3.41 1 92.12 115 ASN B N 1
ATOM 2628 C CA . ASN B 1 115 ? -10.68 -8.836 3.717 1 92.12 115 ASN B CA 1
ATOM 2629 C C . ASN B 1 115 ? -10.148 -8.703 5.145 1 92.12 115 ASN B C 1
ATOM 2631 O O . ASN B 1 115 ? -10.18 -7.613 5.719 1 92.12 115 ASN B O 1
ATOM 2635 N N . GLU B 1 116 ? -9.758 -9.82 5.668 1 96.25 116 GLU B N 1
ATOM 2636 C CA . GLU B 1 116 ? -8.969 -9.891 6.895 1 96.25 116 GLU B CA 1
ATOM 2637 C C . GLU B 1 116 ? -7.691 -10.703 6.688 1 96.25 116 GLU B C 1
ATOM 2639 O O . GLU B 1 116 ? -7.719 -11.75 6.039 1 96.25 116 GLU B O 1
ATOM 2644 N N . PHE B 1 117 ? -6.59 -10.148 7.234 1 97.62 117 PHE B N 1
ATOM 2645 C CA . PHE B 1 117 ? -5.312 -10.773 6.91 1 97.62 117 PHE B CA 1
ATOM 2646 C C . PHE B 1 117 ? -4.254 -10.422 7.945 1 97.62 117 PHE B C 1
ATOM 2648 O O . PHE B 1 117 ? -4.441 -9.5 8.742 1 97.62 117 PHE B O 1
ATOM 2655 N N . THR B 1 118 ? -3.148 -11.148 7.906 1 98.12 118 THR B N 1
ATOM 2656 C CA . THR B 1 118 ? -1.985 -10.789 8.711 1 98.12 118 THR B CA 1
ATOM 2657 C C . THR B 1 118 ? -0.957 -10.039 7.871 1 98.12 118 THR B C 1
ATOM 2659 O O . THR B 1 118 ? -0.699 -10.406 6.723 1 98.12 118 THR B O 1
ATOM 2662 N N . LEU B 1 119 ? -0.464 -9.023 8.375 1 98.06 119 LEU B N 1
ATOM 2663 C CA . LEU B 1 119 ? 0.655 -8.297 7.781 1 98.06 119 LEU B CA 1
ATOM 2664 C C . LEU B 1 119 ? 1.962 -8.641 8.484 1 98.06 119 LEU B C 1
ATOM 2666 O O . LEU B 1 119 ? 1.989 -8.797 9.711 1 98.06 119 LEU B O 1
ATOM 2670 N N . GLY B 1 120 ? 3 -8.711 7.742 1 97.31 120 GLY B N 1
ATOM 2671 C CA . GLY B 1 120 ? 4.281 -9.164 8.266 1 97.31 120 GLY B CA 1
ATOM 2672 C C . GLY B 1 120 ? 4.605 -10.594 7.891 1 97.31 120 GLY B C 1
ATOM 2673 O O . GLY B 1 120 ? 4.418 -11 6.742 1 97.31 120 GLY B O 1
ATOM 2674 N N . GLY B 1 121 ? 5.219 -11.297 8.758 1 95.38 121 GLY B N 1
ATOM 2675 C CA . GLY B 1 121 ? 5.59 -12.688 8.562 1 95.38 121 GLY B CA 1
ATOM 2676 C C . GLY B 1 121 ? 5.863 -13.422 9.859 1 95.38 121 GLY B C 1
ATOM 2677 O O . GLY B 1 121 ? 5.719 -12.852 10.945 1 95.38 121 GLY B O 1
ATOM 2678 N N . PRO B 1 122 ? 6.18 -14.695 9.672 1 94.06 122 PRO B N 1
ATOM 2679 C CA . PRO B 1 122 ? 6.48 -15.461 10.891 1 94.06 122 PRO B CA 1
ATOM 2680 C C . PRO B 1 122 ? 7.461 -14.734 11.812 1 94.06 122 PRO B C 1
ATOM 2682 O O . PRO B 1 122 ? 8.492 -14.242 11.352 1 94.06 122 PRO B O 1
ATOM 2685 N N . GLY B 1 123 ? 7.113 -14.609 13.117 1 91.12 123 GLY B N 1
ATOM 2686 C CA . GLY B 1 123 ? 7.945 -13.93 14.102 1 91.12 123 GLY B CA 1
ATOM 2687 C C . GLY B 1 123 ? 7.426 -12.555 14.469 1 91.12 123 GLY B C 1
ATOM 2688 O O . GLY B 1 123 ? 7.547 -12.125 15.617 1 91.12 123 GLY B O 1
ATOM 2689 N N . GLU B 1 124 ? 6.91 -11.82 13.438 1 93.25 124 GLU B N 1
ATOM 2690 C CA . GLU B 1 124 ? 6.352 -10.492 13.688 1 93.25 124 GLU B CA 1
ATOM 2691 C C . GLU B 1 124 ? 5.203 -10.188 12.734 1 93.25 124 GLU B C 1
ATOM 2693 O O . GLU B 1 124 ? 5.418 -9.992 11.539 1 93.25 124 GLU B O 1
ATOM 2698 N N . MET B 1 125 ? 4.07 -10.156 13.273 1 96.06 125 MET B N 1
ATOM 2699 C CA . MET B 1 125 ? 2.887 -9.914 12.453 1 96.06 125 MET B CA 1
ATOM 2700 C C . MET B 1 125 ? 1.724 -9.43 13.312 1 96.06 125 MET B C 1
ATOM 2702 O O . MET B 1 125 ? 1.743 -9.586 14.531 1 96.06 125 MET B O 1
ATOM 2706 N N . PHE B 1 126 ? 0.81 -8.812 12.742 1 97.75 126 PHE B N 1
ATOM 2707 C CA . PHE B 1 126 ? -0.466 -8.492 13.367 1 97.75 126 PHE B CA 1
ATOM 2708 C C . PHE B 1 126 ? -1.611 -8.633 12.375 1 97.75 126 PHE B C 1
ATOM 2710 O O . PHE B 1 126 ? -1.381 -8.773 11.172 1 97.75 126 PHE B O 1
ATOM 2717 N N . VAL B 1 127 ? -2.834 -8.609 12.828 1 97.56 127 VAL B N 1
ATOM 2718 C CA . VAL B 1 127 ? -4.012 -8.797 11.992 1 97.56 127 VAL B CA 1
ATOM 2719 C C . VAL B 1 127 ? -4.57 -7.441 11.562 1 97.56 127 VAL B C 1
ATOM 2721 O O . VAL B 1 127 ? -4.652 -6.516 12.375 1 97.56 127 VAL B O 1
ATOM 2724 N N . ALA B 1 128 ? -4.926 -7.344 10.297 1 97.81 128 ALA B N 1
ATOM 2725 C CA . ALA B 1 128 ? -5.523 -6.141 9.719 1 97.81 128 ALA B CA 1
ATOM 2726 C C . ALA B 1 128 ? -6.801 -6.477 8.953 1 97.81 128 ALA B C 1
ATOM 2728 O O . ALA B 1 128 ? -7.074 -7.645 8.672 1 97.81 128 ALA B O 1
ATOM 2729 N N . GLN B 1 129 ? -7.559 -5.441 8.703 1 97.06 129 GLN B N 1
ATOM 2730 C CA . GLN B 1 129 ? -8.758 -5.574 7.887 1 97.06 129 GLN B CA 1
ATOM 2731 C C . GLN B 1 129 ? -8.797 -4.516 6.789 1 97.06 129 GLN B C 1
ATOM 2733 O O . GLN B 1 129 ? -8.266 -3.42 6.957 1 97.06 129 GLN B O 1
ATOM 2738 N N . GLN B 1 130 ? -9.422 -4.879 5.73 1 96.5 130 GLN B N 1
ATOM 2739 C CA . GLN B 1 130 ? -9.688 -3.957 4.629 1 96.5 130 GLN B CA 1
ATOM 2740 C C . GLN B 1 130 ? -11.188 -3.734 4.449 1 96.5 130 GLN B C 1
ATOM 2742 O O . GLN B 1 130 ? -11.969 -4.688 4.465 1 96.5 130 GLN B O 1
ATOM 2747 N N . TRP B 1 131 ? -11.555 -2.465 4.277 1 95.56 131 TRP B N 1
ATOM 2748 C CA . TRP B 1 131 ? -12.938 -2.045 4.09 1 95.56 131 TRP B CA 1
ATOM 2749 C C . TRP B 1 131 ? -13.062 -1.086 2.908 1 95.56 131 TRP B C 1
ATOM 2751 O O . TRP B 1 131 ? -12.086 -0.426 2.535 1 95.56 131 TRP B O 1
ATOM 2761 N N . SER B 1 132 ? -14.203 -1.045 2.316 1 93.19 132 SER B N 1
ATOM 2762 C CA . SER B 1 132 ? -14.469 -0.121 1.219 1 93.19 132 SER B CA 1
ATOM 2763 C C . SER B 1 132 ? -15.852 0.509 1.35 1 93.19 132 SER B C 1
ATOM 2765 O O . SER B 1 132 ? -16.625 0.156 2.248 1 93.19 132 SER B O 1
ATOM 2767 N N . ASP B 1 133 ? -16.078 1.46 0.519 1 91.88 133 ASP B N 1
ATOM 2768 C CA . ASP B 1 133 ? -17.406 2.076 0.495 1 91.88 133 ASP B CA 1
ATOM 2769 C C . ASP B 1 133 ? -18.25 1.512 -0.642 1 91.88 133 ASP B C 1
ATOM 2771 O O . ASP B 1 133 ? -19.281 2.086 -1 1 91.88 133 ASP B O 1
ATOM 2775 N N . ARG B 1 134 ? -17.812 0.465 -1.21 1 88.19 134 ARG B N 1
ATOM 2776 C CA . ARG B 1 134 ? -18.578 -0.053 -2.34 1 88.19 134 ARG B CA 1
ATOM 2777 C C . ARG B 1 134 ? -19.922 -0.608 -1.883 1 88.19 134 ARG B C 1
ATOM 2779 O O . ARG B 1 134 ? -20.109 -0.913 -0.703 1 88.19 134 ARG B O 1
ATOM 2786 N N . VAL B 1 135 ? -20.844 -0.601 -2.752 1 82.44 135 VAL B N 1
ATOM 2787 C CA . VAL B 1 135 ? -22.062 -1.367 -2.607 1 82.44 135 VAL B CA 1
ATOM 2788 C C . VAL B 1 135 ? -22.016 -2.604 -3.5 1 82.44 135 VAL B C 1
ATOM 2790 O O . VAL B 1 135 ? -22.078 -2.492 -4.727 1 82.44 135 VAL B O 1
ATOM 2793 N N . PRO B 1 136 ? -21.953 -3.717 -2.781 1 77.69 136 PRO B N 1
ATOM 2794 C CA . PRO B 1 136 ? -21.75 -4.941 -3.561 1 77.69 136 PRO B CA 1
ATOM 2795 C C . PRO B 1 136 ? -22.719 -5.059 -4.73 1 77.69 136 PRO B C 1
ATOM 2797 O O . PRO B 1 136 ? -23.922 -4.836 -4.562 1 77.69 136 PRO B O 1
ATOM 2800 N N . LEU B 1 137 ? -22.078 -5.426 -5.891 1 73.12 137 LEU B N 1
ATOM 2801 C CA . LEU B 1 137 ? -22.797 -5.711 -7.129 1 73.12 137 LEU B CA 1
ATOM 2802 C C . LEU B 1 137 ? -23.422 -4.445 -7.695 1 73.12 137 LEU B C 1
ATOM 2804 O O . LEU B 1 137 ? -24.109 -4.496 -8.719 1 73.12 137 LEU B O 1
ATOM 2808 N N . ARG B 1 138 ? -23.266 -3.283 -7.062 1 75.06 138 ARG B N 1
ATOM 2809 C CA . ARG B 1 138 ? -23.922 -2.076 -7.535 1 75.06 138 ARG B CA 1
ATOM 2810 C C . ARG B 1 138 ? -22.922 -0.977 -7.848 1 75.06 138 ARG B C 1
ATOM 2812 O O . ARG B 1 138 ? -22.938 -0.404 -8.938 1 75.06 138 ARG B O 1
ATOM 2819 N N . THR B 1 139 ? -22.078 -0.656 -6.859 1 78.81 139 THR B N 1
ATOM 2820 C CA . THR B 1 139 ? -21.125 0.442 -7.043 1 78.81 139 THR B CA 1
ATOM 2821 C C . THR B 1 139 ? -19.719 0.001 -6.691 1 78.81 139 THR B C 1
ATOM 2823 O O . THR B 1 139 ? -19.5 -0.735 -5.723 1 78.81 139 THR B O 1
ATOM 2826 N N . ASN B 1 140 ? -18.781 0.484 -7.508 1 79.56 140 ASN B N 1
ATOM 2827 C CA . ASN B 1 140 ? -17.375 0.228 -7.2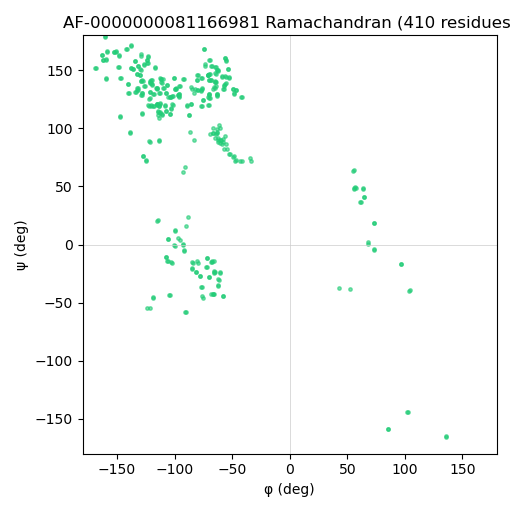23 1 79.56 140 ASN B CA 1
ATOM 2828 C C . ASN B 1 140 ? -16.875 1.069 -6.051 1 79.56 140 ASN B C 1
ATOM 2830 O O . ASN B 1 140 ? -17.469 2.098 -5.723 1 79.56 140 ASN B O 1
ATOM 2834 N N . ALA B 1 141 ? -15.898 0.537 -5.449 1 83.5 141 ALA B N 1
ATOM 2835 C CA . ALA B 1 141 ? -15.281 1.25 -4.332 1 83.5 141 ALA B CA 1
ATOM 2836 C C . ALA B 1 141 ? -14.641 2.555 -4.797 1 83.5 141 ALA B C 1
ATOM 2838 O O . ALA B 1 141 ? -13.992 2.596 -5.848 1 83.5 141 ALA B O 1
ATOM 2839 N N . GLN B 1 142 ? -14.844 3.605 -4.055 1 88.06 142 GLN B N 1
ATOM 2840 C CA . GLN B 1 142 ? -14.125 4.859 -4.25 1 88.06 142 GLN B CA 1
ATOM 2841 C C . GLN B 1 142 ? -13.086 5.074 -3.154 1 88.06 142 GLN B C 1
ATOM 2843 O O . GLN B 1 142 ? -12.219 5.945 -3.273 1 88.06 142 GLN B O 1
ATOM 2848 N N . ILE B 1 143 ? -13.234 4.305 -2.17 1 91.69 143 ILE B N 1
ATOM 2849 C CA . ILE B 1 143 ? -12.289 4.363 -1.064 1 91.69 143 ILE B CA 1
ATOM 2850 C C . ILE B 1 143 ? -11.992 2.953 -0.562 1 91.69 143 ILE B C 1
ATOM 2852 O O . ILE B 1 143 ? -12.906 2.141 -0.393 1 91.69 143 ILE B O 1
ATOM 2856 N N . LEU B 1 144 ? -10.773 2.621 -0.427 1 94.25 144 LEU B N 1
ATOM 2857 C CA . LEU B 1 144 ? -10.297 1.439 0.285 1 94.25 144 LEU B CA 1
ATOM 2858 C C . LEU B 1 144 ? -9.484 1.835 1.515 1 94.25 144 LEU B C 1
ATOM 2860 O O . LEU B 1 144 ? -8.633 2.725 1.441 1 94.25 144 LEU B O 1
ATOM 2864 N N . VAL B 1 145 ? -9.773 1.169 2.604 1 96.81 145 VAL B N 1
ATOM 2865 C CA . VAL B 1 145 ? -9.039 1.495 3.822 1 96.81 145 VAL B CA 1
ATOM 2866 C C . VAL B 1 145 ? -8.555 0.211 4.492 1 96.81 145 VAL B C 1
ATOM 2868 O O . VAL B 1 145 ? -9.312 -0.75 4.633 1 96.81 145 VAL B O 1
ATOM 2871 N N . ASP B 1 146 ? -7.312 0.186 4.883 1 97.5 146 ASP B N 1
ATOM 2872 C CA . ASP B 1 146 ? -6.73 -0.856 5.723 1 97.5 146 ASP B CA 1
ATOM 2873 C C . ASP B 1 146 ? -6.477 -0.341 7.137 1 97.5 146 ASP B C 1
ATOM 2875 O O . ASP B 1 146 ? -5.883 0.724 7.32 1 97.5 146 ASP B O 1
ATOM 2879 N N . VAL B 1 147 ? -6.941 -1.118 8.102 1 97.94 147 VAL B N 1
ATOM 2880 C CA . VAL B 1 147 ? -6.766 -0.746 9.5 1 97.94 147 VAL B CA 1
ATOM 2881 C C . VAL B 1 147 ? -6.328 -1.966 10.312 1 97.94 147 VAL B C 1
ATOM 2883 O O . VAL B 1 147 ? -6.613 -3.104 9.93 1 97.94 147 VAL B O 1
ATOM 2886 N N . THR B 1 148 ? -5.578 -1.656 11.383 1 97.88 148 THR B N 1
ATOM 2887 C CA . THR B 1 148 ? -5.285 -2.742 12.312 1 97.88 148 THR B CA 1
ATOM 2888 C C . THR B 1 148 ? -6.566 -3.244 12.977 1 97.88 148 THR B C 1
ATOM 2890 O O . THR B 1 148 ? -7.508 -2.475 13.18 1 97.88 148 THR B O 1
ATOM 2893 N N . LEU B 1 149 ? -6.523 -4.492 13.242 1 95.69 149 LEU B N 1
ATOM 2894 C CA . LEU B 1 149 ? -7.695 -5.039 13.922 1 95.69 149 LEU B CA 1
ATOM 2895 C C . LEU B 1 149 ? -7.82 -4.477 15.328 1 95.69 149 LEU B C 1
ATOM 2897 O O . LEU B 1 149 ? -8.914 -4.086 15.758 1 95.69 149 LEU B O 1
ATOM 2901 N N . ILE B 1 150 ? -6.633 -4.422 15.961 1 93.62 150 ILE B N 1
ATOM 2902 C CA . ILE B 1 150 ? -6.621 -3.895 17.328 1 93.62 150 ILE B CA 1
ATOM 2903 C C . ILE B 1 150 ? -6.5 -2.373 17.281 1 93.62 150 ILE B C 1
ATOM 2905 O O . ILE B 1 150 ? -5.566 -1.833 16.688 1 93.62 150 ILE B O 1
ATOM 2909 N N . ASN B 1 151 ? -7.395 -1.654 17.797 1 95.38 151 ASN B N 1
ATOM 2910 C CA . ASN B 1 151 ? -7.434 -0.211 18 1 95.38 151 ASN B CA 1
ATOM 2911 C C . ASN B 1 151 ? -7.652 0.537 16.688 1 95.38 151 ASN B C 1
ATOM 2913 O O . ASN B 1 151 ? -7.688 1.769 16.672 1 95.38 151 ASN B O 1
ATOM 2917 N N . CYS B 1 152 ? -7.691 -0.123 15.602 1 96.88 152 CYS B N 1
ATOM 2918 C CA . CYS B 1 152 ? -8.156 0.402 14.32 1 96.88 152 CYS B CA 1
ATOM 2919 C C . CYS B 1 152 ? -7.246 1.526 13.836 1 96.88 152 CYS B C 1
ATOM 2921 O O . CYS B 1 152 ? -7.727 2.557 13.359 1 96.88 152 CYS B O 1
ATOM 2923 N N . PHE B 1 153 ? -5.949 1.318 14.023 1 97.94 153 PHE B N 1
ATOM 2924 C CA . PHE B 1 153 ? -4.996 2.299 13.516 1 97.94 153 PHE B CA 1
ATOM 2925 C C . PHE B 1 153 ? -4.922 2.256 12 1 97.94 153 PHE B C 1
ATOM 2927 O O . PHE B 1 153 ? -5.051 1.188 11.391 1 97.94 153 PHE B O 1
ATOM 2934 N N . PRO B 1 154 ? -4.707 3.424 11.375 1 97.62 154 PRO B N 1
ATOM 2935 C CA . PRO B 1 154 ? -4.652 3.449 9.914 1 97.62 154 PRO B CA 1
ATOM 2936 C C . PRO B 1 154 ? -3.396 2.779 9.359 1 97.62 154 PRO B C 1
ATOM 2938 O O . PRO B 1 154 ? -2.318 2.896 9.945 1 97.62 154 PRO B O 1
ATOM 2941 N N . LEU B 1 155 ? -3.537 2.076 8.289 1 98.12 155 LEU B N 1
ATOM 2942 C CA . LEU B 1 155 ? -2.422 1.456 7.582 1 98.12 155 LEU B CA 1
ATOM 2943 C C . LEU B 1 155 ? -2.311 1.998 6.16 1 98.12 155 LEU B C 1
ATOM 2945 O O . LEU B 1 155 ? -1.212 2.293 5.688 1 98.12 155 LEU B O 1
ATOM 2949 N N . LYS B 1 156 ? -3.418 2.08 5.496 1 97.62 156 LYS B N 1
ATOM 2950 C CA . LYS B 1 156 ? -3.434 2.445 4.082 1 97.62 156 LYS B CA 1
ATOM 2951 C C . LYS B 1 156 ? -4.809 2.965 3.666 1 97.62 156 LYS B C 1
ATOM 2953 O O . LYS B 1 156 ? -5.832 2.469 4.137 1 97.62 156 LYS B O 1
ATOM 2958 N N . GLU B 1 157 ? -4.797 3.924 2.834 1 95.69 157 GLU B N 1
ATOM 2959 C CA . GLU B 1 157 ? -6.008 4.418 2.188 1 95.69 157 GLU B CA 1
ATOM 2960 C C . GLU B 1 157 ? -5.801 4.602 0.688 1 95.69 157 GLU B C 1
ATOM 2962 O O . GLU B 1 157 ? -4.793 5.172 0.261 1 95.69 157 GLU B O 1
ATOM 2967 N N . VAL B 1 158 ? -6.723 4.078 -0.052 1 93.94 158 VAL B N 1
ATOM 2968 C CA . VAL B 1 158 ? -6.719 4.309 -1.493 1 93.94 158 VAL B CA 1
ATOM 2969 C C . VAL B 1 158 ? -7.957 5.109 -1.892 1 93.94 158 VAL B C 1
ATOM 2971 O O . VAL B 1 158 ? -9.086 4.691 -1.621 1 93.94 158 VAL B O 1
ATOM 2974 N N . LEU B 1 159 ? -7.707 6.242 -2.459 1 90.62 159 LEU B N 1
ATOM 2975 C CA . LEU B 1 159 ? -8.781 7.055 -3.016 1 90.62 159 LEU B CA 1
ATOM 2976 C C . LEU B 1 159 ? -8.844 6.914 -4.531 1 90.62 159 LEU B C 1
ATOM 2978 O O . LEU B 1 159 ? -7.832 7.074 -5.215 1 90.62 159 LEU B O 1
ATOM 2982 N N . ILE B 1 160 ? -10.039 6.594 -4.969 1 87.44 160 ILE B N 1
ATOM 2983 C CA . ILE B 1 160 ? -10.266 6.355 -6.391 1 87.44 160 ILE B CA 1
ATOM 2984 C C . ILE B 1 160 ? -11.156 7.457 -6.961 1 87.44 160 ILE B C 1
ATOM 2986 O O . ILE B 1 160 ? -12.273 7.668 -6.488 1 87.44 160 ILE B O 1
ATOM 2990 N N . SER B 1 161 ? -10.562 8.25 -7.84 1 76 161 SER B N 1
ATOM 2991 C CA . SER B 1 161 ? -11.359 9.328 -8.406 1 76 161 SER B CA 1
ATOM 2992 C C . SER B 1 161 ? -11.961 8.93 -9.75 1 76 161 SER B C 1
ATOM 2994 O O . SER B 1 161 ? -11.352 8.164 -10.5 1 76 161 SER B O 1
ATOM 2996 N N . ASN B 1 162 ? -13.242 9.047 -9.953 1 62.41 162 ASN B N 1
ATOM 2997 C CA . ASN B 1 162 ? -13.969 8.617 -11.148 1 62.41 162 ASN B CA 1
ATOM 2998 C C . ASN B 1 162 ? -14.031 9.727 -12.188 1 62.41 162 ASN B C 1
ATOM 3000 O O . ASN B 1 162 ? -14.773 9.625 -13.172 1 62.41 162 ASN B O 1
ATOM 3004 N N . ASN B 1 163 ? -13.18 10.805 -12.078 1 52.12 163 ASN B N 1
ATOM 3005 C CA . ASN B 1 163 ? -13.492 11.789 -13.102 1 52.12 163 ASN B CA 1
ATOM 3006 C C . ASN B 1 163 ? -12.82 11.445 -14.43 1 52.12 163 ASN B C 1
ATOM 3008 O O . ASN B 1 163 ? -11.781 12.008 -14.773 1 52.12 163 ASN B O 1
ATOM 3012 N N . ASN B 1 164 ? -13.43 10.672 -15.344 1 50.53 164 ASN B N 1
ATOM 3013 C CA . ASN B 1 164 ? -13.039 10.328 -16.703 1 50.53 164 ASN B CA 1
ATOM 3014 C C . ASN B 1 164 ? -11.617 9.781 -16.766 1 50.53 164 ASN B C 1
ATOM 3016 O O . ASN B 1 164 ? -11.273 9.039 -17.688 1 50.53 164 ASN B O 1
ATOM 3020 N N . VAL B 1 165 ? -10.773 10.312 -16.016 1 53.19 165 VAL B N 1
ATOM 3021 C CA . VAL B 1 165 ? -9.438 9.734 -15.922 1 53.19 165 VAL B CA 1
ATOM 3022 C C . VAL B 1 165 ? -9.211 9.18 -14.523 1 53.19 165 VAL B C 1
ATOM 3024 O O . VAL B 1 165 ? -9.312 9.914 -13.531 1 53.19 165 VAL B O 1
ATOM 3027 N N . THR B 1 166 ? -9.18 7.867 -14.453 1 58.88 166 THR B N 1
ATOM 3028 C CA . THR B 1 166 ? -9.047 7.246 -13.141 1 58.88 166 THR B CA 1
ATOM 3029 C C . THR B 1 166 ? -7.742 7.668 -12.469 1 58.88 166 THR B C 1
ATOM 3031 O O . THR B 1 166 ? -6.66 7.484 -13.023 1 58.88 166 THR B O 1
ATOM 3034 N N . GLN B 1 167 ? -7.852 8.617 -11.562 1 80.81 167 GLN B N 1
ATOM 3035 C CA . GLN B 1 167 ? -6.711 8.945 -10.719 1 80.81 167 GLN B CA 1
ATOM 3036 C C . GLN B 1 167 ? -6.848 8.32 -9.336 1 80.81 167 GLN B C 1
ATOM 3038 O O . GLN B 1 167 ? -7.918 8.367 -8.727 1 80.81 167 GLN B O 1
ATOM 3043 N N . THR B 1 168 ? -5.852 7.52 -9.102 1 89.56 168 THR B N 1
ATOM 3044 C CA . THR B 1 168 ? -5.836 6.895 -7.785 1 89.56 168 THR B CA 1
ATOM 3045 C C . THR B 1 168 ? -4.684 7.438 -6.945 1 89.56 168 THR B C 1
ATOM 3047 O O . THR B 1 168 ? -3.613 7.746 -7.477 1 89.56 168 THR B O 1
ATOM 3050 N N . THR B 1 169 ? -4.969 7.664 -5.703 1 91.12 169 THR B N 1
ATOM 3051 C CA . THR B 1 169 ? -3.953 8.062 -4.738 1 91.12 169 THR B CA 1
ATOM 3052 C C . THR B 1 169 ? -3.889 7.074 -3.576 1 91.12 169 THR B C 1
ATOM 3054 O O . THR B 1 169 ? -4.918 6.719 -2.998 1 91.12 169 THR B O 1
ATOM 3057 N N . THR B 1 170 ? -2.734 6.578 -3.344 1 94.19 170 THR B N 1
ATOM 3058 C CA . THR B 1 170 ? -2.51 5.688 -2.211 1 94.19 170 THR B CA 1
ATOM 3059 C C . THR B 1 170 ? -1.791 6.418 -1.081 1 94.19 170 THR B C 1
ATOM 3061 O O . THR B 1 170 ? -0.757 7.051 -1.303 1 94.19 170 THR B O 1
ATOM 3064 N N . THR B 1 171 ? -2.344 6.355 0.081 1 95.12 171 THR B N 1
ATOM 3065 C CA . THR B 1 171 ? -1.71 6.895 1.278 1 95.12 171 THR B CA 1
ATOM 3066 C C . THR B 1 171 ? -1.333 5.777 2.244 1 95.12 171 THR B C 1
ATOM 3068 O O . THR B 1 171 ? -2.197 5.023 2.699 1 95.12 171 THR B O 1
ATOM 3071 N N . ASP B 1 172 ? -0.095 5.648 2.52 1 97.44 172 ASP B N 1
ATOM 3072 C CA . ASP B 1 172 ? 0.4 4.715 3.527 1 97.44 172 ASP B CA 1
ATOM 3073 C C . ASP B 1 172 ? 0.698 5.434 4.844 1 97.44 172 ASP B C 1
ATOM 3075 O O . ASP B 1 172 ? 1.353 6.48 4.852 1 97.44 172 ASP B O 1
ATOM 3079 N N . PHE B 1 173 ? 0.25 4.859 5.922 1 97.81 173 PHE B N 1
ATOM 3080 C CA . PHE B 1 173 ? 0.465 5.414 7.254 1 97.81 173 PHE B CA 1
ATOM 3081 C C . PHE B 1 173 ? 1.508 4.609 8.016 1 97.81 173 PHE B C 1
ATOM 3083 O O . PHE B 1 173 ? 1.47 3.375 8.016 1 97.81 173 PHE B O 1
ATOM 3090 N N . TYR B 1 174 ? 2.355 5.27 8.664 1 97.94 174 TYR B N 1
ATOM 3091 C CA . TYR B 1 174 ? 3.367 4.59 9.461 1 97.94 174 TYR B CA 1
ATOM 3092 C C . TYR B 1 174 ? 3.82 5.465 10.625 1 97.94 174 TYR B C 1
ATOM 3094 O O . TYR B 1 174 ? 3.439 6.633 10.719 1 97.94 174 TYR B O 1
ATOM 3102 N N . ASP B 1 175 ? 4.488 4.844 11.555 1 98.19 175 ASP B N 1
ATOM 3103 C CA . ASP B 1 175 ? 4.93 5.508 12.781 1 98.19 175 ASP B CA 1
ATOM 3104 C C . ASP B 1 175 ? 3.756 6.148 13.508 1 98.19 175 ASP B C 1
ATOM 3106 O O . ASP B 1 175 ? 3.83 7.312 13.914 1 98.19 175 ASP B O 1
ATOM 3110 N N . VAL B 1 176 ? 2.74 5.418 13.664 1 98.25 176 VAL B N 1
ATOM 3111 C CA . VAL B 1 176 ? 1.487 5.934 14.203 1 98.25 176 VAL B CA 1
ATOM 3112 C C . VAL B 1 176 ? 1.6 6.09 15.719 1 98.25 176 VAL B C 1
ATOM 3114 O O . VAL B 1 176 ? 2.068 5.184 16.406 1 98.25 176 VAL B O 1
ATOM 3117 N N . LEU B 1 177 ? 1.198 7.203 16.188 1 97.56 177 LEU B N 1
ATOM 3118 C CA . LEU B 1 177 ? 1.079 7.504 17.609 1 97.56 177 LEU B CA 1
ATOM 3119 C C . LEU B 1 177 ? -0.363 7.84 17.969 1 97.56 177 LEU B C 1
ATOM 3121 O O . LEU B 1 177 ? -1.054 8.531 17.219 1 97.56 177 LEU B O 1
ATOM 3125 N N . GLU B 1 178 ? -0.737 7.293 19.062 1 96.62 178 GLU B N 1
ATOM 3126 C CA . GLU B 1 178 ? -2.088 7.609 19.516 1 96.62 178 GLU B CA 1
ATOM 3127 C C . GLU B 1 178 ? -2.137 8.977 20.203 1 96.62 178 GLU B C 1
ATOM 3129 O O . GLU B 1 178 ? -1.18 9.375 20.859 1 96.62 178 GLU B O 1
ATOM 3134 N N . GLY B 1 179 ? -3.244 9.594 20 1 96.38 179 GLY B N 1
ATOM 3135 C CA . GLY B 1 179 ? -3.447 10.883 20.641 1 96.38 179 GLY B CA 1
ATOM 3136 C C . GLY B 1 179 ? -2.871 12.039 19.859 1 96.38 179 GLY B C 1
ATOM 3137 O O . GLY B 1 179 ? -2.857 12.016 18.625 1 96.38 179 GLY B O 1
ATOM 3138 N N . ASN B 1 180 ? -2.65 13.07 20.562 1 94.06 180 ASN B N 1
ATOM 3139 C CA . ASN B 1 180 ? -2.109 14.32 20.047 1 94.06 180 ASN B CA 1
ATOM 3140 C C . ASN B 1 180 ? -0.812 14.711 20.734 1 94.06 180 ASN B C 1
ATOM 3142 O O . ASN B 1 180 ? -0.823 15.508 21.672 1 94.06 180 ASN B O 1
ATOM 3146 N N . PRO B 1 181 ? 0.307 14.195 20.172 1 95 181 PRO B N 1
ATOM 3147 C CA . PRO B 1 181 ? 1.58 14.422 20.859 1 95 181 PRO B CA 1
ATOM 3148 C C . PRO B 1 181 ? 2.033 15.883 20.797 1 95 181 PRO B C 1
ATOM 3150 O O . PRO B 1 181 ? 2.793 16.328 21.656 1 95 181 PRO B O 1
ATOM 3153 N N . ASN B 1 182 ? 1.645 16.594 19.766 1 95.56 182 ASN B N 1
ATOM 3154 C CA . ASN B 1 182 ? 2.031 18 19.609 1 95.56 182 ASN B CA 1
ATOM 3155 C C . ASN B 1 182 ? 0.82 18.891 19.375 1 95.56 182 ASN B C 1
ATOM 3157 O O . ASN B 1 182 ? 0.622 19.375 18.25 1 95.56 182 ASN B O 1
ATOM 3161 N N . PRO B 1 183 ? 0.05 19.188 20.438 1 95.31 183 PRO B N 1
ATOM 3162 C CA . PRO B 1 183 ? -1.182 19.969 20.25 1 95.31 183 PRO B CA 1
ATOM 3163 C C . PRO B 1 183 ? -0.928 21.359 19.672 1 95.31 183 PRO B C 1
ATOM 3165 O O . PRO B 1 183 ? -1.795 21.906 19 1 95.31 183 PRO B O 1
ATOM 3168 N N . ASN B 1 184 ? 0.253 21.875 19.859 1 96.19 184 ASN B N 1
ATOM 3169 C CA . ASN B 1 184 ? 0.575 23.219 19.391 1 96.19 184 ASN B CA 1
ATOM 3170 C C . ASN B 1 184 ? 0.707 23.266 17.859 1 96.19 184 ASN B C 1
ATOM 3172 O O . ASN B 1 184 ? 0.728 24.344 17.266 1 96.19 184 ASN B O 1
ATOM 3176 N N . ASP B 1 185 ? 0.752 22.125 17.266 1 96.56 185 ASP B N 1
ATOM 3177 C CA . ASP B 1 185 ? 0.837 22.078 15.805 1 96.56 185 ASP B CA 1
ATOM 3178 C C . ASP B 1 185 ? -0.454 22.578 15.164 1 96.56 185 ASP B C 1
ATOM 3180 O O . ASP B 1 185 ? -0.475 22.922 13.977 1 96.56 185 ASP B O 1
ATOM 3184 N N . PHE B 1 186 ? -1.503 22.656 15.969 1 97.38 186 PHE B N 1
ATOM 3185 C CA . PHE B 1 186 ? -2.785 23.094 15.43 1 97.38 186 PHE B CA 1
ATOM 3186 C C . PHE B 1 186 ? -2.953 24.609 15.609 1 97.38 186 PHE B C 1
ATOM 3188 O O . PHE B 1 186 ? -3.994 25.156 15.258 1 97.38 186 PHE B O 1
ATOM 3195 N N . VAL B 1 187 ? -1.957 25.234 16.188 1 96.56 187 VAL B N 1
ATOM 3196 C CA . VAL B 1 187 ? -1.964 26.688 16.312 1 96.56 187 VAL B CA 1
ATOM 3197 C C . VAL B 1 187 ? -1.311 27.312 15.078 1 96.56 187 VAL B C 1
ATOM 3199 O O . VAL B 1 187 ? -0.151 27.031 14.766 1 96.56 187 VAL B O 1
ATOM 3202 N N . PRO B 1 188 ? -2.08 28.109 14.383 1 96.12 188 PRO B N 1
ATOM 3203 C CA . PRO B 1 188 ? -1.471 28.734 13.211 1 96.12 188 PRO B CA 1
ATOM 3204 C C . PRO B 1 188 ? -0.206 29.531 13.547 1 96.12 188 PRO B C 1
ATOM 3206 O O . PRO B 1 188 ? -0.153 30.203 14.578 1 96.12 188 PRO B O 1
ATOM 3209 N N . PRO B 1 189 ? 0.768 29.391 12.719 1 95.12 189 PRO B N 1
ATOM 3210 C CA . PRO B 1 189 ? 1.932 30.266 12.898 1 95.12 189 PRO B CA 1
ATOM 3211 C C . PRO B 1 189 ? 1.566 31.75 12.883 1 95.12 189 PRO B C 1
ATOM 3213 O O . PRO B 1 189 ? 0.556 32.125 12.297 1 95.12 189 PRO B O 1
ATOM 3216 N N . LYS B 1 190 ? 2.453 32.5 13.414 1 94.81 190 LYS B N 1
ATOM 3217 C CA . LYS B 1 190 ? 2.189 33.906 13.57 1 94.81 190 LYS B CA 1
ATOM 3218 C C . LYS B 1 190 ? 1.989 34.594 12.211 1 94.81 190 LYS B C 1
ATOM 3220 O O . LYS B 1 190 ? 1.149 35.469 12.07 1 94.81 190 LYS B O 1
ATOM 3225 N N . GLU B 1 191 ? 2.693 34.156 11.211 1 95.62 191 GLU B N 1
ATOM 3226 C CA . GLU B 1 191 ? 2.619 34.719 9.867 1 95.62 191 GLU B CA 1
ATOM 3227 C C . GLU B 1 191 ? 1.246 34.5 9.25 1 95.62 191 GLU B C 1
ATOM 3229 O O . GLU B 1 191 ? 0.815 35.25 8.375 1 95.62 191 GLU B O 1
ATOM 3234 N N . CYS B 1 192 ? 0.562 33.5 9.75 1 96.56 192 CYS B N 1
ATOM 3235 C CA . CYS B 1 192 ? -0.715 33.125 9.156 1 96.56 192 CYS B CA 1
ATOM 3236 C C . CYS B 1 192 ? -1.85 33.969 9.719 1 96.56 192 CYS B C 1
ATOM 3238 O O . CYS B 1 192 ? -2.939 34.031 9.148 1 96.56 192 CYS B O 1
ATOM 3240 N N . LEU B 1 193 ? -1.643 34.656 10.797 1 93.25 193 LEU B N 1
ATOM 3241 C CA . LEU B 1 193 ? -2.674 35.469 11.43 1 93.25 193 LEU B CA 1
ATOM 3242 C C . LEU B 1 193 ? -3.072 36.625 10.539 1 93.25 193 LEU B C 1
ATOM 3244 O O . LEU B 1 193 ? -4.195 37.125 10.625 1 93.25 193 LEU B O 1
ATOM 3248 N N . THR B 1 194 ? -2.15 37 9.672 1 92.44 194 THR B N 1
ATOM 3249 C CA . THR B 1 194 ? -2.447 38.094 8.742 1 92.44 194 THR B CA 1
ATOM 3250 C C . THR B 1 194 ? -2.469 37.562 7.305 1 92.44 194 THR B C 1
ATOM 3252 O O . THR B 1 194 ? -2.268 38.344 6.363 1 92.44 194 THR B O 1
ATOM 3255 N N . ALA B 1 195 ? -2.648 36.312 7.16 1 94.94 195 ALA B N 1
ATOM 3256 C CA . ALA B 1 195 ? -2.602 35.719 5.836 1 94.94 195 ALA B CA 1
ATOM 3257 C C . ALA B 1 195 ? -3.74 36.219 4.957 1 94.94 195 ALA B C 1
ATOM 3259 O O . ALA B 1 195 ? -4.855 36.438 5.434 1 94.94 195 ALA B O 1
ATOM 3260 N N . LYS B 1 196 ? -3.424 36.438 3.715 1 91.88 196 LYS B N 1
ATOM 3261 C CA . LYS B 1 196 ? -4.422 36.875 2.738 1 91.88 196 LYS B CA 1
ATOM 3262 C C . LYS B 1 196 ? -5.152 35.656 2.143 1 91.88 196 LYS B C 1
ATOM 3264 O O . LYS B 1 196 ? -4.535 34.656 1.829 1 91.88 196 LYS B O 1
ATOM 3269 N N . GLN B 1 197 ? -6.438 35.781 2.053 1 91.06 197 GLN B N 1
ATOM 3270 C CA . GLN B 1 197 ? -7.211 34.75 1.351 1 91.06 197 GLN B CA 1
ATOM 3271 C C . GLN B 1 197 ? -6.965 34.812 -0.154 1 91.06 197 GLN B C 1
ATOM 3273 O O . GLN B 1 197 ? -7.254 35.844 -0.795 1 91.06 197 GLN B O 1
ATOM 3278 N N . VAL B 1 198 ? -6.484 33.781 -0.66 1 90.12 198 VAL B N 1
ATOM 3279 C CA . VAL B 1 198 ? -6.02 33.844 -2.041 1 90.12 198 VAL B CA 1
ATOM 3280 C C . VAL B 1 198 ? -7.047 33.188 -2.965 1 90.12 198 VAL B C 1
ATOM 3282 O O . VAL B 1 198 ? -6.977 33.344 -4.188 1 90.12 198 VAL B O 1
ATOM 3285 N N . GLN B 1 199 ? -7.977 32.406 -2.393 1 90.19 199 GLN B N 1
ATOM 3286 C CA . GLN B 1 199 ? -9.039 31.797 -3.182 1 90.19 199 GLN B CA 1
ATOM 3287 C C . GLN B 1 199 ? -10.297 31.594 -2.344 1 90.19 199 GLN B C 1
ATOM 3289 O O . GLN B 1 199 ? -10.25 31.688 -1.114 1 90.19 199 GLN B O 1
ATOM 3294 N N . ASP B 1 200 ? -11.422 31.297 -3.094 1 89.94 200 ASP B N 1
ATOM 3295 C CA . ASP B 1 200 ? -12.719 31.172 -2.439 1 89.94 200 ASP B CA 1
ATOM 3296 C C . ASP B 1 200 ? -13.078 29.703 -2.238 1 89.94 200 ASP B C 1
ATOM 3298 O O . ASP B 1 200 ? -14.133 29.375 -1.679 1 89.94 200 ASP B O 1
ATOM 3302 N N . LYS B 1 201 ? -12.195 28.875 -2.689 1 88 201 LYS B N 1
ATOM 3303 C CA . LYS B 1 201 ? -12.352 27.438 -2.52 1 88 201 LYS B CA 1
ATOM 3304 C C . LYS B 1 201 ? -11.156 26.844 -1.788 1 88 201 LYS B C 1
ATOM 3306 O O . LYS B 1 201 ? -10.117 27.484 -1.647 1 88 201 LYS B O 1
ATOM 3311 N N . PRO B 1 202 ? -11.414 25.656 -1.276 1 88.5 202 PRO B N 1
ATOM 3312 C CA . PRO B 1 202 ? -10.234 25.016 -0.677 1 88.5 202 PRO B CA 1
ATOM 3313 C C . PRO B 1 202 ? -9.062 24.906 -1.649 1 88.5 202 PRO B C 1
ATOM 3315 O O . PRO B 1 202 ? -9.266 24.938 -2.867 1 88.5 202 PRO B O 1
ATOM 3318 N N . PHE B 1 203 ? -7.922 24.781 -1.047 1 85.75 203 PHE B N 1
ATOM 3319 C CA . PHE B 1 203 ? -6.754 24.641 -1.912 1 85.75 203 PHE B CA 1
ATOM 3320 C C . PHE B 1 203 ? -6.914 23.438 -2.846 1 85.75 203 PHE B C 1
ATOM 3322 O O . PHE B 1 203 ? -7.379 22.375 -2.428 1 85.75 203 PHE B O 1
ATOM 3329 N N . THR B 1 204 ? -6.602 23.5 -4.078 1 69.19 204 THR B N 1
ATOM 3330 C CA . THR B 1 204 ? -6.75 22.453 -5.086 1 69.19 204 THR B CA 1
ATOM 3331 C C . THR B 1 204 ? -5.684 21.375 -4.918 1 69.19 204 THR B C 1
ATOM 3333 O O . THR B 1 204 ? -5.969 20.188 -5.055 1 69.19 204 THR B O 1
ATOM 3336 N N . HIS B 1 205 ? -4.465 21.938 -4.742 1 59.91 205 HIS B N 1
ATOM 3337 C CA . HIS B 1 205 ? -3.387 20.953 -4.609 1 59.91 205 HIS B CA 1
ATOM 3338 C C . HIS B 1 205 ? -3.166 20.578 -3.15 1 59.91 205 HIS B C 1
ATOM 3340 O O . HIS B 1 205 ? -2.494 21.297 -2.41 1 59.91 205 HIS B O 1
ATOM 3346 N N . TRP B 1 206 ? -4.242 19.906 -2.678 1 58.06 206 TRP B N 1
ATOM 3347 C CA . TRP B 1 206 ? -4.113 19.328 -1.345 1 58.06 206 TRP B CA 1
ATOM 3348 C C . TRP B 1 206 ? -3.412 17.969 -1.405 1 58.06 206 TRP B C 1
ATOM 3350 O O . TRP B 1 206 ? -3.654 17.188 -2.32 1 58.06 206 TRP B O 1
ATOM 3360 N N . PRO B 1 207 ? -2.4 17.875 -0.515 1 58.19 207 PRO B N 1
ATOM 3361 C CA . PRO B 1 207 ? -1.843 16.516 -0.554 1 58.19 207 PRO B CA 1
ATOM 3362 C C . PRO B 1 207 ? -2.871 15.445 -0.201 1 58.19 207 PRO B C 1
ATOM 3364 O O . PRO B 1 207 ? -3.857 15.734 0.481 1 58.19 207 PRO B O 1
#

Solvent-accessible surface area (backbone atoms only — not comparable to full-atom values): 23124 Å² total; per-residue (Å²): 136,86,81,80,79,81,78,79,76,78,80,77,74,74,71,72,78,68,77,80,76,83,69,67,43,62,55,33,28,29,29,36,33,42,36,36,33,46,68,78,71,43,78,47,42,30,41,37,39,41,32,55,85,68,40,32,40,28,38,36,44,55,85,54,89,76,42,83,85,62,87,39,42,34,38,40,35,35,36,82,75,45,30,24,36,44,32,33,71,79,83,57,48,33,37,29,22,33,32,57,83,85,73,80,78,61,74,49,86,83,43,33,83,71,47,74,44,33,42,43,31,84,97,51,64,51,52,31,35,34,33,22,54,27,39,89,90,75,43,76,59,43,38,38,32,32,25,31,60,74,69,22,33,61,39,34,38,36,41,46,41,81,64,95,51,61,36,34,34,40,36,38,36,24,54,37,39,78,35,70,91,59,67,69,67,74,51,75,54,76,59,45,77,74,35,51,71,78,47,90,46,43,72,83,87,58,131,135,86,82,79,80,80,78,78,77,78,79,77,74,74,71,72,78,69,77,81,76,83,70,66,42,61,55,32,28,29,29,36,35,42,36,35,32,45,67,78,71,43,77,48,41,31,41,36,41,42,32,55,85,68,41,32,42,28,37,36,44,56,86,55,89,75,43,82,87,63,86,41,43,34,37,40,36,35,37,83,75,46,31,24,37,44,32,33,69,78,83,56,48,34,37,28,22,34,32,56,83,86,73,80,77,61,74,48,87,81,43,32,83,72,47,76,44,33,42,40,31,86,95,51,63,50,53,30,34,32,32,22,55,26,40,88,89,74,43,75,57,42,37,38,33,32,25,31,61,73,70,22,33,60,38,34,38,36,41,47,41,80,71,91,53,61,35,34,35,39,35,39,37,24,54,37,38,77,36,71,90,60,68,68,67,75,51,75,55,75,59,46,77,74,35,51,70,78,47,90,47,44,72,81,87,58,131

Foldseek 3Di:
DDPPDPPPPPPPPPPPVPDDDFDDAAQKKWWKKWKAWPVVGDIWIWTKIHHNPQQKIKIWTDDDPVDPPDWTWIWIARQVVQKIWIATPPPRAIAMEGHDDGDDDAADDVKDWDDKDWPDDPPDIAIKTKIFPADPPPGDGQKIWIAGPPNGYGAKMWGWDPDVDTIIMIMGTDPMGHDDPDPCSNPDDPNHVPHYHPDHDPDPPDD/DDPPPPPPPPPPPPPPVPDDDFDDAAQKKWWKKWKAWPVVGDIWIWTKIHHNPQQKIKIWTDDDPVDPPDWTWIWIARQVVQKIWIATPPPRAIAMEGHDDGDDDAADDVKDWDDKDWPDDPPDIAIKTKTFPADPPPGDGQKIWIAGPPNGHGAKMWGWDPPVDTIIMIMGTDPMGHDDPDPCSNPDDPNHVPHYHPDHDPDPPDD

InterPro domains:
  IPR001299 Ependymin [PF00811] (70-192)
  IPR001299 Ependymin [PTHR10697] (2-200)

Sequence (414 aa):
MMRIAFVLLAIFAWTNAQAPSPCVAPTQFAARISQYNHGTDTINRFIIQYDAINERWVLFEEMDAFSPGRRFYEYLILTRENVEYKFDQRSHECTKAPARPWRAFGIPPNGTFENEFTLGGPGEMFVAQQWSDRVPLRTNAQILVDVTLINCFPLKEVLISNNNVTQTTTTDFYDVLEGNPNPNDFVPPKECLTAKQVQDKPFTHWPMMRIAFVLLAIFAWTNAQAPSPCVAPTQFAARISQYNHGTDTINRFIIQYDAINERWVLFEEMDAFSPGRRFYEYLILTRENVEYKFDQRSHECTKAPARPWRAFGIPPNGTFENEFTLGGPGEMFVAQQWSDRVPLRTNAQILVDVTLINCFPLKEVLISNNNVTQTTTTDFYDVLEGNPNPNDFVPPKECLTAKQVQDKPFTHWP

Organism: Pinctada imbricata (NCBI:txid66713)

Radius of gyration: 26.06 Å; Cα contacts (8 Å, |Δi|>4): 950; chains: 2; bounding box: 100×92×65 Å

Nearest PDB structures (foldseek):
  6jl9-assembly1_A  TM=9.401E-01  e=7.085E-18  Xenopus tropicalis
  6jld-assembly2_C  TM=9.269E-01  e=1.239E-17  Homo sapiens
  6jla-assembly2_C  TM=9.016E-01  e=8.252E-18  Mus musculus
  6jld-assembly2_D  TM=9.164E-01  e=9.938E-17  Homo sapiens
  6e8n-assembly1_B  TM=9.110E-01  e=2.564E-15  Homo sapiens